Protein AF-A0A3E3DXF2-F1 (afdb_monomer_lite)

Radius of gyration: 29.82 Å; chains: 1; bounding box: 68×40×82 Å

Structure (mmCIF, N/CA/C/O backbone):
data_AF-A0A3E3DXF2-F1
#
_entry.id   AF-A0A3E3DXF2-F1
#
loop_
_atom_site.group_PDB
_atom_site.id
_atom_site.type_symbol
_atom_site.label_atom_id
_atom_site.label_alt_id
_atom_site.label_comp_id
_atom_site.label_asym_id
_atom_site.label_entity_id
_atom_site.label_seq_id
_atom_site.pdbx_PDB_ins_code
_atom_site.Cartn_x
_atom_site.Cartn_y
_atom_site.Cartn_z
_atom_site.occupancy
_atom_site.B_iso_or_equiv
_atom_site.auth_seq_id
_atom_site.auth_comp_id
_atom_site.auth_asym_id
_atom_site.auth_atom_id
_atom_site.pdbx_PDB_model_num
ATOM 1 N N . MET A 1 1 ? 23.427 4.962 12.131 1.00 37.09 1 MET A N 1
ATOM 2 C CA . MET A 1 1 ? 22.009 4.576 12.290 1.00 37.09 1 MET A CA 1
ATOM 3 C C . MET A 1 1 ? 21.473 5.231 13.562 1.00 37.09 1 MET A C 1
ATOM 5 O O . MET A 1 1 ? 21.330 4.570 14.572 1.00 37.09 1 MET A O 1
ATOM 9 N N . ASN A 1 2 ? 21.244 6.546 13.515 1.00 30.56 2 ASN A N 1
ATOM 10 C CA . ASN A 1 2 ? 20.498 7.298 14.527 1.00 30.56 2 ASN A CA 1
ATOM 11 C C . ASN A 1 2 ? 19.260 7.812 13.797 1.00 30.56 2 ASN A C 1
ATOM 13 O O . ASN A 1 2 ? 19.339 8.807 13.086 1.00 30.56 2 ASN A O 1
ATOM 17 N N . ARG A 1 3 ? 18.157 7.063 13.860 1.00 40.12 3 ARG A N 1
ATOM 18 C CA . ARG A 1 3 ? 16.848 7.646 13.565 1.00 40.12 3 ARG A CA 1
ATOM 19 C C . ARG A 1 3 ? 16.391 8.293 14.862 1.00 40.12 3 ARG A C 1
ATOM 21 O O . ARG A 1 3 ? 16.338 7.605 15.881 1.00 40.12 3 ARG A O 1
ATOM 28 N N . ASP A 1 4 ? 16.099 9.585 14.813 1.00 37.19 4 ASP A N 1
ATOM 29 C CA . ASP A 1 4 ? 15.411 10.300 15.880 1.00 37.19 4 ASP A CA 1
ATOM 30 C C . ASP A 1 4 ? 14.062 9.621 16.147 1.00 37.19 4 ASP A C 1
ATOM 32 O O . ASP A 1 4 ? 13.052 9.915 15.516 1.00 37.19 4 ASP A O 1
ATOM 36 N N . PHE A 1 5 ? 14.039 8.701 17.112 1.00 43.09 5 PHE A N 1
ATOM 37 C CA . PHE A 1 5 ? 12.813 8.130 17.680 1.00 43.09 5 PHE A CA 1
ATOM 38 C C . PHE A 1 5 ? 11.952 9.186 18.397 1.00 43.09 5 PHE A C 1
ATOM 40 O O . PHE A 1 5 ? 10.870 8.872 18.876 1.00 43.09 5 PHE A O 1
ATOM 47 N N . GLN A 1 6 ? 12.424 10.432 18.502 1.00 41.59 6 GLN A N 1
ATOM 48 C CA . GLN A 1 6 ? 11.783 11.480 19.290 1.00 41.59 6 GLN A CA 1
ATOM 49 C C . GLN A 1 6 ? 10.691 12.267 18.552 1.00 41.59 6 GLN A C 1
ATOM 51 O O . GLN A 1 6 ? 9.987 13.014 19.218 1.00 41.59 6 GLN A O 1
ATOM 56 N N . ASN A 1 7 ? 10.500 12.096 17.235 1.00 47.78 7 ASN A N 1
ATOM 57 C CA . ASN A 1 7 ? 9.555 12.928 16.465 1.00 47.78 7 ASN A CA 1
ATOM 58 C C . ASN A 1 7 ? 8.565 12.178 15.554 1.00 47.78 7 ASN A C 1
ATOM 60 O O . ASN A 1 7 ? 7.848 12.822 14.790 1.00 47.78 7 ASN A O 1
ATOM 64 N N . SER A 1 8 ? 8.468 10.847 15.624 1.00 52.06 8 SER A N 1
ATOM 65 C CA . SER A 1 8 ? 7.340 10.127 15.015 1.00 52.06 8 SER A CA 1
ATOM 66 C C . SER A 1 8 ? 6.396 9.650 16.113 1.00 52.06 8 SER A C 1
ATOM 68 O O . SER A 1 8 ? 6.690 8.655 16.774 1.00 52.06 8 SER A O 1
ATOM 70 N N . SER A 1 9 ? 5.289 10.361 16.327 1.00 62.22 9 SER A N 1
ATOM 71 C CA . SER A 1 9 ? 4.190 9.860 17.154 1.00 62.22 9 SER A CA 1
ATOM 72 C C . SER A 1 9 ? 3.655 8.571 16.531 1.00 62.22 9 SER A C 1
ATOM 74 O O . SER A 1 9 ? 3.153 8.588 15.406 1.00 62.22 9 SER A O 1
ATOM 76 N N . ASP A 1 10 ? 3.793 7.460 17.242 1.00 78.75 10 ASP A N 1
ATOM 77 C CA . ASP A 1 10 ? 3.093 6.217 16.940 1.00 78.75 10 ASP A CA 1
ATOM 78 C C . ASP A 1 10 ? 1.756 6.291 17.684 1.00 78.75 10 ASP A C 1
ATOM 80 O O . ASP A 1 10 ? 1.698 6.200 18.913 1.00 78.75 10 ASP A O 1
ATOM 84 N N . LEU A 1 11 ? 0.681 6.547 16.936 1.00 81.50 11 LEU A N 1
ATOM 85 C CA . LEU A 1 11 ? -0.633 6.833 17.506 1.00 81.50 11 LEU A CA 1
ATOM 86 C C . LEU A 1 11 ? -1.146 5.662 18.359 1.00 81.50 11 LEU A C 1
ATOM 88 O O . LEU A 1 11 ? -1.753 5.880 19.412 1.00 81.50 11 LEU A O 1
ATOM 92 N N . LEU A 1 12 ? -0.905 4.419 17.932 1.00 82.75 12 LEU A N 1
ATOM 93 C CA . LEU A 1 12 ? -1.330 3.231 18.672 1.00 82.75 12 LEU A CA 1
ATOM 94 C C . LEU A 1 12 ? -0.505 3.035 19.944 1.00 82.75 12 LEU A C 1
ATOM 96 O O . LEU A 1 12 ? -1.054 2.664 20.996 1.00 82.75 12 LEU A O 1
ATOM 100 N N . LEU A 1 13 ? 0.795 3.316 19.883 1.00 85.06 13 LEU A N 1
ATOM 101 C CA . LEU A 1 13 ? 1.660 3.322 21.052 1.00 85.06 13 LEU A CA 1
ATOM 102 C C . LEU A 1 13 ? 1.213 4.382 22.063 1.00 85.06 13 LEU A C 1
ATOM 104 O O . LEU A 1 13 ? 1.077 4.060 23.247 1.00 85.06 13 LEU A O 1
ATOM 108 N N . ASP A 1 14 ? 0.909 5.597 21.610 1.00 87.62 14 ASP A N 1
ATOM 109 C CA . ASP A 1 14 ? 0.449 6.700 22.456 1.00 87.62 14 ASP A CA 1
ATOM 110 C C . ASP A 1 14 ? -0.893 6.377 23.131 1.00 87.62 14 ASP A C 1
ATOM 112 O O . ASP A 1 14 ? -1.035 6.530 24.352 1.00 87.62 14 ASP A O 1
ATOM 116 N N . ILE A 1 15 ? -1.856 5.812 22.389 1.00 88.44 15 ILE A N 1
ATOM 117 C CA . ILE A 1 15 ? -3.122 5.302 22.950 1.00 88.44 15 ILE A CA 1
ATOM 118 C C . ILE A 1 15 ? -2.846 4.244 24.024 1.00 88.44 15 ILE A C 1
ATOM 120 O O . ILE A 1 15 ? -3.447 4.261 25.104 1.00 88.44 15 ILE A O 1
ATOM 124 N N . SER A 1 16 ? -1.910 3.334 23.760 1.00 90.38 16 SER A N 1
ATOM 125 C CA . SER A 1 16 ? -1.554 2.262 24.688 1.00 90.38 16 SER A CA 1
ATOM 126 C C . SER A 1 16 ? -0.874 2.787 25.960 1.00 90.38 16 SER A C 1
ATOM 128 O O . SER A 1 16 ? -1.130 2.279 27.057 1.00 90.38 16 SER A O 1
ATOM 130 N N . ILE A 1 17 ? -0.021 3.810 25.842 1.00 92.88 17 ILE A N 1
ATOM 131 C CA . ILE A 1 17 ? 0.609 4.499 26.977 1.00 92.88 17 ILE A CA 1
ATOM 132 C C . ILE A 1 17 ? -0.458 5.192 27.826 1.00 92.88 17 ILE A C 1
ATOM 134 O O . ILE A 1 17 ? -0.466 5.019 29.052 1.00 92.88 17 ILE A O 1
ATOM 138 N N . LEU A 1 18 ? -1.384 5.918 27.193 1.00 92.75 18 LEU A N 1
ATOM 139 C CA . LEU A 1 18 ? -2.476 6.602 27.882 1.00 92.75 18 LEU A CA 1
ATOM 140 C C . LEU A 1 18 ? -3.387 5.610 28.613 1.00 92.75 18 LEU A C 1
ATOM 142 O O . LEU A 1 18 ? -3.725 5.828 29.781 1.00 92.75 18 LEU A O 1
ATOM 146 N N . TYR A 1 19 ? -3.739 4.497 27.965 1.00 92.50 19 TYR A N 1
ATOM 147 C CA . TYR A 1 19 ? -4.553 3.438 28.557 1.00 92.50 19 TYR A CA 1
ATOM 148 C C . TYR A 1 19 ? -3.895 2.852 29.811 1.00 92.50 19 TYR A C 1
ATOM 150 O O . TYR A 1 19 ? -4.493 2.882 30.886 1.00 92.50 19 TYR A O 1
ATOM 158 N N . ARG A 1 20 ? -2.636 2.399 29.726 1.00 95.50 20 ARG A N 1
ATOM 159 C CA . ARG A 1 20 ? -1.919 1.813 30.877 1.00 95.50 20 ARG A CA 1
ATOM 160 C C . ARG A 1 20 ? -1.720 2.811 32.018 1.00 95.50 20 ARG A C 1
ATOM 162 O O . ARG A 1 20 ? -1.872 2.453 33.185 1.00 95.50 20 ARG A O 1
ATOM 169 N N . SER A 1 21 ? -1.411 4.064 31.691 1.00 96.44 21 SER A N 1
ATOM 170 C CA . SER A 1 21 ? -1.258 5.131 32.689 1.00 96.44 21 SER A CA 1
ATOM 171 C C . SER A 1 21 ? -2.579 5.413 33.405 1.00 96.44 21 SER A C 1
ATOM 173 O O . SER A 1 21 ? -2.609 5.542 34.628 1.00 96.44 21 SER A O 1
ATOM 175 N N . THR A 1 22 ? -3.683 5.413 32.653 1.00 95.56 22 THR A N 1
ATOM 176 C CA . THR A 1 22 ? -5.040 5.542 33.191 1.00 95.56 22 THR A CA 1
ATOM 177 C C . THR A 1 22 ? -5.379 4.385 34.129 1.00 95.56 22 THR A C 1
ATOM 179 O O . THR A 1 22 ? -5.848 4.625 35.240 1.00 95.56 22 THR A O 1
ATOM 182 N N . GLN A 1 23 ? -5.092 3.140 33.735 1.00 94.69 23 GLN A N 1
ATOM 183 C CA . GLN A 1 23 ? -5.299 1.970 34.596 1.00 94.69 23 GLN A CA 1
ATOM 184 C C . GLN A 1 23 ? -4.548 2.105 35.923 1.00 94.69 23 GLN A C 1
ATOM 186 O O . GLN A 1 23 ? -5.161 2.019 36.985 1.00 94.69 23 GLN A O 1
ATOM 191 N N . LYS A 1 24 ? -3.243 2.406 35.862 1.00 95.19 24 LYS A N 1
ATOM 192 C CA . LYS A 1 24 ? -2.389 2.564 37.048 1.00 95.19 24 LYS A CA 1
ATOM 193 C C . LYS A 1 24 ? -2.913 3.644 37.995 1.00 95.19 24 LYS A C 1
ATOM 195 O O . LYS A 1 24 ? -2.935 3.431 39.206 1.00 95.19 24 LYS A O 1
ATOM 200 N N . TYR A 1 25 ? -3.350 4.781 37.453 1.00 96.38 25 TYR A N 1
ATOM 201 C CA . TYR A 1 25 ? -3.943 5.854 38.247 1.00 96.38 25 TYR A CA 1
ATOM 202 C C . TYR A 1 25 ? -5.198 5.377 38.987 1.00 96.38 25 TYR A C 1
ATOM 204 O O . TYR A 1 25 ? -5.303 5.544 40.203 1.00 96.38 25 TYR A O 1
ATOM 212 N N . TYR A 1 26 ? -6.148 4.762 38.278 1.00 95.88 26 TYR A N 1
ATOM 213 C CA . TYR A 1 26 ? -7.392 4.318 38.902 1.00 95.88 26 TYR A CA 1
ATOM 214 C C . TYR A 1 26 ? -7.164 3.198 39.912 1.00 95.88 26 TYR A C 1
ATOM 216 O O . TYR A 1 26 ? -7.726 3.272 41.000 1.00 95.88 26 TYR A O 1
ATOM 224 N N . ASP A 1 27 ? -6.318 2.213 39.613 1.00 93.06 27 ASP A N 1
ATOM 225 C CA . ASP A 1 27 ? -6.008 1.141 40.562 1.00 93.06 27 ASP A CA 1
ATOM 226 C C . ASP A 1 27 ? -5.388 1.691 41.852 1.00 93.06 27 ASP A C 1
ATOM 228 O O . ASP A 1 27 ? -5.703 1.202 42.932 1.00 93.06 27 ASP A O 1
ATOM 232 N N . GLN A 1 28 ? -4.577 2.750 41.783 1.00 94.88 28 GLN A N 1
ATOM 233 C CA . GLN A 1 28 ? -4.060 3.420 42.977 1.00 94.88 28 GLN A CA 1
ATOM 234 C C . GLN A 1 28 ? -5.157 4.189 43.733 1.00 94.88 28 GLN A C 1
ATOM 236 O O . GLN A 1 28 ? -5.280 4.071 44.952 1.00 94.88 28 GLN A O 1
ATOM 241 N N . MET A 1 29 ? -5.975 4.975 43.030 1.00 95.62 29 MET A N 1
ATOM 242 C CA . MET A 1 29 ? -6.960 5.864 43.662 1.00 95.62 29 MET A CA 1
ATOM 243 C C . MET A 1 29 ? -8.190 5.127 44.218 1.00 95.62 29 MET A C 1
ATOM 245 O O . MET A 1 29 ? -8.820 5.593 45.174 1.00 95.62 29 MET A O 1
ATOM 249 N N . LEU A 1 30 ? -8.536 3.975 43.642 1.00 94.38 30 LEU A N 1
ATOM 250 C CA . LEU A 1 30 ? -9.700 3.174 44.022 1.00 94.38 30 LEU A CA 1
ATOM 251 C C . LEU A 1 30 ? -9.421 2.167 45.150 1.00 94.38 30 LEU A C 1
ATOM 253 O O . LEU A 1 30 ? -10.378 1.647 45.726 1.00 94.38 30 LEU A O 1
ATOM 257 N N . GLN A 1 31 ? -8.156 1.953 45.544 1.00 92.19 31 GLN A N 1
ATOM 258 C CA . GLN A 1 31 ? -7.771 1.044 46.642 1.00 92.19 31 GLN A CA 1
ATOM 259 C C . GLN A 1 31 ? -8.583 1.274 47.920 1.00 92.19 31 GLN A C 1
ATOM 261 O O . GLN A 1 31 ? -9.088 0.333 48.525 1.00 92.19 31 GLN A O 1
ATOM 266 N N . SER A 1 32 ? -8.778 2.541 48.299 1.00 89.00 32 SER A N 1
ATOM 267 C CA . SER A 1 32 ? -9.525 2.921 49.510 1.00 89.00 32 SER A CA 1
ATOM 268 C C . SER A 1 32 ? -11.014 2.542 49.499 1.00 89.00 32 SER A C 1
ATOM 270 O O . SER A 1 32 ? -11.674 2.645 50.528 1.00 89.00 32 SER A O 1
ATOM 272 N N . ILE A 1 33 ? -11.553 2.140 48.347 1.00 91.31 33 ILE A N 1
ATOM 273 C CA . ILE A 1 33 ? -12.928 1.653 48.176 1.00 91.31 33 ILE A CA 1
ATOM 274 C C . ILE A 1 33 ? -12.948 0.247 47.556 1.00 91.31 33 ILE A C 1
ATOM 276 O O . ILE A 1 33 ? -13.958 -0.172 47.008 1.00 91.31 33 ILE A O 1
ATOM 280 N N . SER A 1 34 ? -11.831 -0.486 47.639 1.00 90.25 34 SER A N 1
ATOM 281 C CA . SER A 1 34 ? -11.674 -1.875 47.177 1.00 90.25 34 SER A CA 1
ATOM 282 C C . SER A 1 34 ? -12.041 -2.136 45.707 1.00 90.25 34 SER A C 1
ATOM 284 O O . SER A 1 34 ? -12.229 -3.286 45.325 1.00 90.25 34 SER A O 1
ATOM 286 N N . LEU A 1 35 ? -12.129 -1.100 44.868 1.00 93.44 35 LEU A N 1
ATOM 287 C CA . LEU A 1 35 ? -12.412 -1.234 43.438 1.00 93.44 35 LEU A CA 1
ATOM 288 C C . LEU A 1 35 ? -11.117 -1.245 42.622 1.00 93.44 35 LEU A C 1
ATOM 290 O O . LEU A 1 35 ? -10.113 -0.649 43.003 1.00 93.44 35 LEU A O 1
ATOM 294 N N . THR A 1 36 ? -11.178 -1.884 41.460 1.00 92.88 36 THR A N 1
ATOM 295 C CA . THR A 1 36 ? -10.135 -1.870 40.426 1.00 92.88 36 THR A CA 1
ATOM 296 C C . THR A 1 36 ? -10.643 -1.170 39.172 1.00 92.88 36 THR A C 1
ATOM 298 O O . THR A 1 36 ? -11.857 -1.032 38.964 1.00 92.88 36 THR A O 1
ATOM 301 N N . TYR A 1 37 ? -9.728 -0.785 38.283 1.00 91.38 37 TYR A N 1
ATOM 302 C CA . TYR A 1 37 ? -10.093 -0.213 36.991 1.00 91.38 37 TYR A CA 1
ATOM 303 C C . TYR A 1 37 ? -10.984 -1.148 36.160 1.00 91.38 37 TYR A C 1
ATOM 305 O O . TYR A 1 37 ? -11.858 -0.672 35.447 1.00 91.38 37 TYR A O 1
ATOM 313 N N . ALA A 1 38 ? -10.840 -2.472 36.281 1.00 90.44 38 ALA A N 1
ATOM 314 C CA . ALA A 1 38 ? -11.673 -3.428 35.545 1.00 90.44 38 ALA A CA 1
ATOM 315 C C . ALA A 1 38 ? -13.155 -3.409 35.973 1.00 90.44 38 ALA A C 1
ATOM 317 O O . ALA A 1 38 ? -14.037 -3.707 35.171 1.00 90.44 38 ALA A O 1
ATOM 318 N N . GLN A 1 39 ? -13.435 -3.068 37.232 1.00 94.00 39 GLN A N 1
ATOM 319 C CA . GLN A 1 39 ? -14.797 -3.012 37.779 1.00 94.00 39 GLN A CA 1
ATOM 320 C C . GLN A 1 39 ? -15.435 -1.635 37.580 1.00 94.00 39 GLN A C 1
ATOM 322 O O . GLN A 1 39 ? -16.656 -1.523 37.477 1.00 94.00 39 GLN A O 1
ATOM 327 N N . LEU A 1 40 ? -14.608 -0.589 37.521 1.00 94.06 40 LEU A N 1
ATOM 328 C CA . LEU A 1 40 ? -15.045 0.800 37.507 1.00 94.06 40 LEU A CA 1
ATOM 329 C C . LEU A 1 40 ? -16.006 1.134 36.342 1.00 94.06 40 LEU A C 1
ATOM 331 O O . LEU A 1 40 ? -17.096 1.631 36.637 1.00 94.06 40 LEU A O 1
ATOM 335 N N . PRO A 1 41 ? -15.686 0.866 35.055 1.00 92.50 41 PRO A N 1
ATOM 336 C CA . PRO A 1 41 ? -16.594 1.159 33.945 1.00 92.50 41 PRO A CA 1
ATOM 337 C C . PRO A 1 41 ? -17.944 0.453 34.081 1.00 92.50 41 PRO A C 1
ATOM 339 O O . PRO A 1 41 ? -18.980 1.045 33.798 1.00 92.50 41 PRO A O 1
ATOM 342 N N . ILE A 1 42 ? -17.940 -0.791 34.566 1.00 94.19 42 ILE A N 1
ATOM 343 C CA . ILE A 1 42 ? -19.148 -1.608 34.726 1.00 94.19 42 ILE A CA 1
ATOM 344 C C . ILE A 1 42 ? -20.035 -1.039 35.836 1.00 94.19 42 ILE A C 1
ATOM 346 O O . ILE A 1 42 ? -21.236 -0.883 35.634 1.00 94.19 42 ILE A O 1
ATOM 350 N N . LEU A 1 43 ? -19.455 -0.672 36.984 1.00 95.38 43 LEU A N 1
ATOM 351 C CA . LEU A 1 43 ? -20.208 -0.060 38.081 1.00 95.38 43 LEU A CA 1
ATOM 352 C C . LEU A 1 43 ? -20.839 1.277 37.663 1.00 95.38 43 LEU A C 1
ATOM 354 O O . LEU A 1 43 ? -21.992 1.535 37.999 1.00 95.38 43 LEU A O 1
ATOM 358 N N . ILE A 1 44 ? -20.108 2.103 36.906 1.00 94.69 44 ILE A N 1
ATOM 359 C CA . ILE A 1 44 ? -20.620 3.374 36.372 1.00 94.69 44 ILE A CA 1
ATOM 360 C C . ILE A 1 44 ? -21.775 3.127 35.400 1.00 94.69 44 ILE A C 1
ATOM 362 O O . ILE A 1 44 ? -22.813 3.767 35.537 1.00 94.69 44 ILE A O 1
ATOM 366 N N . LEU A 1 45 ? -21.629 2.181 34.465 1.00 93.62 45 LEU A N 1
ATOM 367 C CA . LEU A 1 45 ? -22.690 1.843 33.511 1.00 93.62 45 LEU A CA 1
ATOM 368 C C . LEU A 1 45 ? -23.974 1.397 34.217 1.00 93.62 45 LEU A C 1
ATOM 370 O O . LEU A 1 45 ? -25.053 1.826 33.820 1.00 93.62 45 LEU A O 1
ATOM 374 N N . ILE A 1 46 ? -23.860 0.588 35.276 1.00 95.50 46 ILE A N 1
ATOM 375 C CA . ILE A 1 46 ? -25.011 0.147 36.081 1.00 95.50 46 ILE A CA 1
ATOM 376 C C . ILE A 1 46 ? -25.629 1.324 36.845 1.00 95.50 46 ILE A C 1
ATOM 378 O O . ILE A 1 46 ? -26.847 1.465 36.854 1.00 95.50 46 ILE A O 1
ATOM 382 N N . TYR A 1 47 ? -24.808 2.178 37.465 1.00 96.31 47 TYR A N 1
ATOM 383 C CA . TYR A 1 47 ? -25.283 3.343 38.219 1.00 96.31 47 TYR A CA 1
ATOM 384 C C . TYR A 1 47 ? -26.017 4.362 37.339 1.00 96.31 47 TYR A C 1
ATOM 386 O O . TYR A 1 47 ? -27.045 4.903 37.737 1.00 96.31 47 TYR A O 1
ATOM 394 N N . GLU A 1 48 ? -25.498 4.625 36.139 1.00 94.88 48 GLU A N 1
ATOM 395 C CA . GLU A 1 48 ? -26.092 5.574 35.193 1.00 94.88 48 GLU A CA 1
ATOM 396 C C . GLU A 1 48 ? -27.306 4.978 34.456 1.00 94.88 48 GLU A C 1
ATOM 398 O O . GLU A 1 48 ? -28.128 5.728 33.934 1.00 94.88 48 GLU A O 1
ATOM 403 N N . ASN A 1 49 ? -27.455 3.645 34.447 1.00 94.81 49 ASN A N 1
ATOM 404 C CA . ASN A 1 49 ? -28.514 2.923 33.735 1.00 94.81 49 ASN A CA 1
ATOM 405 C C . ASN A 1 49 ? -29.096 1.792 34.603 1.00 94.81 49 ASN A C 1
ATOM 407 O O . ASN A 1 49 ? -28.951 0.606 34.297 1.00 94.81 49 ASN A O 1
ATOM 411 N N . GLU A 1 50 ? -29.763 2.149 35.702 1.00 95.00 50 GLU A N 1
ATOM 412 C CA . GLU A 1 50 ? -30.390 1.172 36.602 1.00 95.00 50 GLU A CA 1
ATOM 413 C C . GLU A 1 50 ? -31.347 0.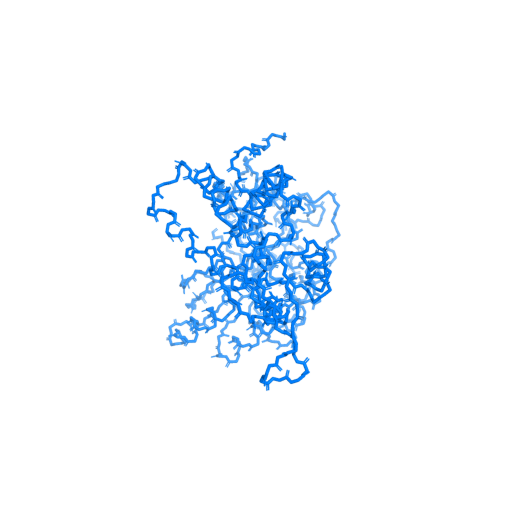235 35.839 1.00 95.00 50 GLU A C 1
ATOM 415 O O . GLU A 1 50 ? -32.247 0.677 35.121 1.00 95.00 50 GLU A O 1
ATOM 420 N N . GLY A 1 51 ? -31.169 -1.076 36.013 1.00 93.50 51 GLY A N 1
ATOM 421 C CA . GLY A 1 51 ? -31.907 -2.105 35.281 1.00 93.50 51 GLY A CA 1
ATOM 422 C C . GLY A 1 51 ? -31.241 -2.578 33.984 1.00 93.50 51 GLY A C 1
ATOM 423 O O . GLY A 1 51 ? -31.829 -3.385 33.267 1.00 93.50 51 GLY A O 1
ATOM 424 N N . ILE A 1 52 ? -30.023 -2.127 33.671 1.00 93.88 52 ILE A N 1
ATOM 425 C CA . ILE A 1 52 ? -29.247 -2.638 32.534 1.00 93.88 52 ILE A CA 1
ATOM 426 C C . ILE A 1 52 ? -28.932 -4.136 32.694 1.00 93.88 52 ILE A C 1
ATOM 428 O O . ILE A 1 52 ? -28.686 -4.634 33.796 1.00 93.88 52 ILE A O 1
ATOM 432 N N . SER A 1 53 ? -28.927 -4.875 31.586 1.00 93.12 53 SER A N 1
ATOM 433 C CA . SER A 1 53 ? -28.547 -6.290 31.550 1.00 93.12 53 SER A CA 1
ATOM 434 C C . SER A 1 53 ? -27.057 -6.486 31.255 1.00 93.12 53 SER A C 1
ATOM 436 O O . SER A 1 53 ? -26.409 -5.652 30.625 1.00 93.12 53 SER A O 1
ATOM 438 N N . GLN A 1 54 ? -26.510 -7.650 31.621 1.00 91.69 54 GLN A N 1
ATOM 439 C CA . GLN A 1 54 ? -25.122 -8.012 31.285 1.00 91.69 54 GLN A CA 1
ATOM 440 C C . GLN A 1 54 ? -24.855 -8.008 29.772 1.00 91.69 54 GLN A C 1
ATOM 442 O O . GLN A 1 54 ? -23.753 -7.675 29.343 1.00 91.69 54 GLN A O 1
ATOM 447 N N . GLN A 1 55 ? -25.859 -8.365 28.963 1.00 89.19 55 GLN A N 1
ATOM 448 C CA . GLN A 1 55 ? -25.752 -8.348 27.504 1.00 89.19 55 GLN A CA 1
ATOM 449 C C . GLN A 1 55 ? -25.576 -6.922 26.975 1.00 89.19 55 GLN A C 1
ATOM 451 O O . GLN A 1 55 ? -24.721 -6.694 26.125 1.00 89.19 55 GLN A O 1
ATOM 456 N N . GLN A 1 56 ? -26.346 -5.970 27.504 1.00 90.06 56 GLN A N 1
ATOM 457 C CA . GLN A 1 56 ? -26.223 -4.560 27.135 1.00 90.06 56 GLN A CA 1
ATOM 458 C C . GLN A 1 56 ? -24.871 -3.993 27.572 1.00 90.06 56 GLN A C 1
ATOM 460 O O . GLN A 1 56 ? -24.200 -3.369 26.762 1.00 90.06 56 GLN A O 1
ATOM 465 N N . ILE A 1 57 ? -24.394 -4.305 28.784 1.00 91.06 57 ILE A N 1
ATOM 466 C CA . ILE A 1 57 ? -23.053 -3.879 29.230 1.00 91.06 57 ILE A CA 1
ATOM 467 C C . ILE A 1 57 ? -21.957 -4.424 28.303 1.00 91.06 57 ILE A C 1
ATOM 469 O O . ILE A 1 57 ? -21.037 -3.689 27.944 1.00 91.06 57 ILE A O 1
ATOM 473 N N . ALA A 1 58 ? -22.042 -5.698 27.906 1.00 88.88 58 ALA A N 1
ATOM 474 C CA . ALA A 1 58 ? -21.082 -6.294 26.979 1.00 88.88 58 ALA A CA 1
ATOM 475 C C . ALA A 1 58 ? -21.070 -5.555 25.628 1.00 88.88 58 ALA A C 1
ATOM 477 O O . ALA A 1 58 ? -20.003 -5.218 25.118 1.00 88.88 58 ALA A O 1
ATOM 478 N N . GLN A 1 59 ? -22.249 -5.237 25.089 1.00 85.19 59 GLN A N 1
ATOM 479 C CA . GLN A 1 59 ? -22.407 -4.527 23.818 1.00 85.19 59 GLN A CA 1
ATOM 480 C C . GLN A 1 59 ? -21.936 -3.061 23.888 1.00 85.19 59 GLN A C 1
ATOM 482 O O . GLN A 1 59 ? -21.140 -2.609 23.056 1.00 85.19 59 GLN A O 1
ATOM 487 N N . ASP A 1 60 ? -22.385 -2.317 24.896 1.00 82.31 60 ASP A N 1
ATOM 488 C CA . ASP A 1 60 ? -22.097 -0.889 25.047 1.00 82.31 60 ASP A CA 1
ATOM 489 C C . ASP A 1 60 ? -20.628 -0.656 25.411 1.00 82.31 60 ASP A C 1
ATOM 491 O O . ASP A 1 60 ? -19.977 0.234 24.855 1.00 82.31 60 ASP A O 1
ATOM 495 N N . GLY A 1 61 ? -20.073 -1.507 26.276 1.00 81.81 61 GLY A N 1
ATOM 496 C CA . GLY A 1 61 ? -18.682 -1.444 26.713 1.00 81.81 61 GLY A CA 1
ATOM 497 C C . GLY A 1 61 ? -17.676 -2.133 25.786 1.00 81.81 61 GLY A C 1
ATOM 498 O O . GLY A 1 61 ? -16.479 -1.937 25.961 1.00 81.81 61 GLY A O 1
ATOM 499 N N . GLY A 1 62 ? -18.129 -2.913 24.796 1.00 82.31 62 GLY A N 1
ATOM 500 C CA . GLY A 1 62 ? -17.238 -3.674 23.909 1.00 82.31 62 GLY A CA 1
ATOM 501 C C . GLY A 1 62 ? -16.477 -4.798 24.626 1.00 82.31 62 GLY A C 1
ATOM 502 O O . GLY A 1 62 ? -15.338 -5.089 24.275 1.00 82.31 62 GLY A O 1
ATOM 503 N N . TYR A 1 63 ? -17.086 -5.403 25.647 1.00 85.94 63 TYR A N 1
ATOM 504 C CA . TYR A 1 63 ? -16.492 -6.483 26.438 1.00 85.94 63 TYR A CA 1
ATOM 505 C C . TYR A 1 63 ? -16.988 -7.851 25.969 1.00 85.94 63 TYR A C 1
ATOM 507 O O . TYR A 1 63 ? -18.144 -8.004 25.569 1.00 85.94 63 TYR A O 1
ATOM 515 N N . ASP A 1 64 ? -16.159 -8.885 26.111 1.00 86.06 64 ASP A N 1
ATOM 516 C CA . ASP A 1 64 ? -16.640 -10.255 25.975 1.00 86.06 64 ASP A CA 1
ATOM 517 C C . ASP A 1 64 ? -17.548 -10.647 27.159 1.00 86.06 64 ASP A C 1
ATOM 519 O O . ASP A 1 64 ? -17.466 -10.121 28.277 1.00 86.06 64 ASP A O 1
ATOM 523 N N . LYS A 1 65 ? -18.431 -11.619 26.917 1.00 85.50 65 LYS A N 1
ATOM 524 C CA . LYS A 1 65 ? -19.430 -12.066 27.898 1.00 85.50 65 LYS A CA 1
ATOM 525 C C . LYS A 1 65 ? -18.799 -12.655 29.168 1.00 85.50 65 LYS A C 1
ATOM 527 O O . LYS A 1 65 ? -19.369 -12.509 30.254 1.00 85.50 65 LYS A O 1
ATOM 532 N N . GLY A 1 66 ? -17.648 -13.320 29.048 1.00 89.62 66 GLY A N 1
ATOM 533 C CA . GLY A 1 66 ? -16.933 -13.918 30.176 1.00 89.62 66 GLY A CA 1
ATOM 534 C C . GLY A 1 66 ? -16.391 -12.850 31.123 1.00 89.62 66 GLY A C 1
ATOM 535 O O . GLY A 1 66 ? -16.594 -12.940 32.337 1.00 89.62 66 GLY A O 1
ATOM 536 N N . THR A 1 67 ? -15.799 -11.793 30.563 1.00 89.81 67 THR A N 1
ATOM 537 C CA . THR A 1 67 ? -15.316 -10.631 31.316 1.00 89.81 67 THR A CA 1
ATOM 538 C C . THR A 1 67 ? -16.445 -9.966 32.096 1.00 89.81 67 THR A C 1
ATOM 540 O O . THR A 1 67 ? -16.310 -9.792 33.309 1.00 89.81 67 THR A O 1
ATOM 543 N N . ILE A 1 68 ? -17.588 -9.670 31.464 1.00 92.94 68 ILE A N 1
ATOM 544 C CA . ILE A 1 68 ? -18.724 -9.050 32.171 1.00 92.94 68 ILE A CA 1
ATOM 545 C C . ILE A 1 68 ? -19.244 -9.938 33.295 1.00 92.94 68 ILE A C 1
ATOM 547 O O . ILE A 1 68 ? -19.413 -9.459 34.415 1.00 92.94 68 ILE A O 1
ATOM 551 N N . THR A 1 69 ? -19.439 -11.231 33.029 1.00 92.06 69 THR A N 1
ATOM 552 C CA . THR A 1 69 ? -19.948 -12.174 34.036 1.00 92.06 69 THR A CA 1
ATOM 553 C C . THR A 1 69 ? -19.060 -12.170 35.284 1.00 92.06 69 THR A C 1
ATOM 555 O O . THR A 1 69 ? -19.558 -12.018 36.399 1.00 92.06 69 THR A O 1
ATOM 558 N N . LYS A 1 70 ? -17.737 -12.250 35.093 1.00 93.69 70 LYS A N 1
ATOM 559 C CA . LYS A 1 70 ? -16.752 -12.256 36.182 1.00 93.69 70 LYS A CA 1
ATOM 560 C C . LYS A 1 70 ? -16.751 -10.953 36.984 1.00 93.69 70 LYS A C 1
ATOM 562 O O . LYS A 1 70 ? -16.645 -10.992 38.206 1.00 93.69 70 LYS A O 1
ATOM 567 N N . GLN A 1 71 ? -16.835 -9.797 36.324 1.00 95.12 71 GLN A N 1
ATOM 568 C CA . GLN A 1 71 ? -16.807 -8.512 37.033 1.00 95.12 71 GLN A CA 1
ATOM 569 C C . GLN A 1 71 ? -18.123 -8.208 37.754 1.00 95.12 71 GLN A C 1
ATOM 571 O O . GLN A 1 71 ? -18.096 -7.661 38.853 1.00 95.12 71 GLN A O 1
ATOM 576 N N . VAL A 1 72 ? -19.263 -8.600 37.178 1.00 94.81 72 VAL A N 1
ATOM 577 C CA . VAL A 1 72 ? -20.580 -8.468 37.819 1.00 94.81 72 VAL A CA 1
ATOM 578 C C . VAL A 1 72 ? -20.652 -9.326 39.081 1.00 94.81 72 VAL A C 1
ATOM 580 O O . VAL A 1 72 ? -21.058 -8.814 40.117 1.00 94.81 72 VAL A O 1
ATOM 583 N N . GLN A 1 73 ? -20.181 -10.577 39.034 1.00 95.12 73 GLN A N 1
ATOM 584 C CA . GLN A 1 73 ? -20.095 -11.435 40.225 1.00 95.12 73 GLN A CA 1
ATOM 585 C C . GLN A 1 73 ? -19.276 -10.779 41.339 1.00 95.12 73 GLN A C 1
ATOM 587 O O . GLN A 1 73 ? -19.753 -10.658 42.460 1.00 95.12 73 GLN A O 1
ATOM 592 N N . LYS A 1 74 ? -18.089 -10.255 41.015 1.00 95.81 74 LYS A N 1
ATOM 593 C CA . LYS A 1 74 ? -17.258 -9.548 41.999 1.00 95.81 74 LYS A CA 1
ATOM 594 C C . LYS A 1 74 ? -17.952 -8.320 42.585 1.00 95.81 74 LYS A C 1
ATOM 596 O O . LYS A 1 74 ? -17.903 -8.109 43.788 1.00 95.81 74 LYS A O 1
ATOM 601 N N . LEU A 1 75 ? -18.588 -7.493 41.754 1.00 96.50 75 LEU A N 1
ATOM 602 C CA . LEU A 1 75 ? -19.302 -6.303 42.229 1.00 96.50 75 LEU A CA 1
ATOM 603 C C . LEU A 1 75 ? -20.493 -6.661 43.135 1.00 96.50 75 LEU A C 1
ATOM 605 O O . LEU A 1 75 ? -20.805 -5.899 44.052 1.00 96.50 75 LEU A O 1
ATOM 609 N N . GLU A 1 76 ? -21.151 -7.795 42.883 1.00 96.62 76 GLU A N 1
ATOM 610 C CA . GLU A 1 76 ? -22.225 -8.328 43.727 1.00 96.62 76 GLU A CA 1
ATOM 611 C C . GLU A 1 76 ? -21.675 -8.865 45.058 1.00 96.62 76 GLU A C 1
ATOM 613 O O . GLU A 1 76 ? -22.171 -8.479 46.114 1.00 96.62 76 GLU A O 1
ATOM 618 N N . GLU A 1 77 ? -20.596 -9.657 45.031 1.00 96.25 77 GLU A N 1
ATOM 619 C CA . GLU A 1 77 ? -19.889 -10.152 46.228 1.00 96.25 77 GLU A CA 1
ATOM 620 C C . GLU A 1 77 ? -19.394 -9.011 47.129 1.00 96.25 77 GLU A C 1
ATOM 622 O O . GLU A 1 77 ? -19.443 -9.101 48.354 1.00 96.25 77 GLU A O 1
ATOM 627 N N . MET A 1 78 ? -18.957 -7.907 46.524 1.00 95.12 78 MET A N 1
ATOM 628 C CA . MET A 1 78 ? -18.523 -6.698 47.228 1.00 95.12 78 MET A CA 1
ATOM 629 C C . MET A 1 78 ? -19.686 -5.858 47.785 1.00 95.12 78 MET A C 1
ATOM 631 O O . MET A 1 78 ? -19.449 -4.850 48.455 1.00 95.12 78 MET A O 1
ATOM 635 N N . GLY A 1 79 ? -20.936 -6.225 47.487 1.00 96.06 79 GLY A N 1
ATOM 636 C CA . GLY A 1 79 ? -22.136 -5.522 47.938 1.00 96.06 79 GLY A CA 1
ATOM 637 C C . GLY A 1 79 ? -22.430 -4.220 47.190 1.00 96.06 79 GLY A C 1
ATOM 638 O O . GLY A 1 79 ? -23.281 -3.445 47.629 1.00 96.06 79 GLY A O 1
ATOM 639 N N . TYR A 1 80 ? -21.758 -3.944 46.068 1.00 97.06 80 TYR A N 1
ATOM 640 C CA . TYR A 1 80 ? -21.963 -2.712 45.297 1.00 97.06 80 TYR A CA 1
ATOM 641 C C . TYR A 1 80 ? -23.165 -2.781 44.358 1.00 97.06 80 TYR A C 1
ATOM 643 O O . TYR A 1 80 ? -23.826 -1.768 44.113 1.00 97.06 80 TYR A O 1
ATOM 651 N N . ILE A 1 81 ? -23.488 -3.970 43.862 1.00 97.69 81 ILE A N 1
ATOM 652 C CA . ILE A 1 81 ? -24.653 -4.176 43.004 1.00 97.69 81 ILE A CA 1
ATOM 653 C C . ILE A 1 81 ? -25.524 -5.308 43.534 1.00 97.69 81 ILE A C 1
ATOM 655 O O . ILE A 1 81 ? -25.102 -6.110 44.361 1.00 97.69 81 ILE A O 1
ATOM 659 N N . ARG A 1 82 ? -26.751 -5.368 43.028 1.00 96.38 82 ARG A N 1
ATOM 660 C CA . ARG A 1 82 ? -27.669 -6.491 43.208 1.00 96.38 82 ARG A CA 1
ATOM 661 C C . ARG A 1 82 ? -28.209 -6.925 41.855 1.00 96.38 82 ARG A C 1
ATOM 663 O O . ARG A 1 82 ? -28.517 -6.080 41.010 1.00 96.38 82 ARG A O 1
ATOM 670 N N . VAL A 1 83 ? -28.364 -8.229 41.679 1.00 94.44 83 VAL A N 1
ATOM 671 C CA . VAL A 1 83 ? -28.908 -8.820 40.457 1.00 94.44 83 VAL A CA 1
ATOM 672 C C . VAL A 1 83 ? -30.346 -9.271 40.703 1.00 94.44 83 VAL A C 1
ATOM 674 O O . VAL A 1 83 ? -30.636 -9.941 41.692 1.00 94.44 83 VAL A O 1
ATOM 677 N N . GLN A 1 84 ? -31.271 -8.912 39.812 1.00 92.25 84 GLN A N 1
ATOM 678 C CA . GLN A 1 84 ? -32.685 -9.289 39.920 1.00 92.25 84 GLN A CA 1
ATOM 679 C C . GLN A 1 84 ? -33.200 -9.898 38.607 1.00 92.25 84 GLN A C 1
ATOM 681 O O . GLN A 1 84 ? -32.720 -9.526 37.536 1.00 92.25 84 GLN A O 1
ATOM 686 N N . PRO A 1 85 ? -34.163 -10.839 38.641 1.00 88.44 85 PRO A N 1
ATOM 687 C CA . PRO A 1 85 ? -34.844 -11.285 37.427 1.00 88.44 85 PRO A CA 1
ATOM 688 C C . PRO A 1 85 ? -35.570 -10.111 36.764 1.00 88.44 85 PRO A C 1
ATOM 690 O O . PRO A 1 85 ? -36.264 -9.360 37.453 1.00 88.44 85 PRO A O 1
ATOM 693 N N . SER A 1 86 ? -35.449 -9.966 35.443 1.00 86.56 86 SER A N 1
ATOM 694 C CA . SER A 1 86 ? -36.177 -8.911 34.738 1.00 86.56 86 SER A CA 1
ATOM 695 C C . SER A 1 86 ? -37.682 -9.143 34.830 1.00 86.56 86 SER A C 1
ATOM 697 O O . SER A 1 86 ? -38.185 -10.258 34.657 1.00 86.56 86 SER A O 1
ATOM 699 N N . LYS A 1 87 ? -38.423 -8.055 35.051 1.00 80.44 87 LYS A N 1
ATOM 700 C CA . LYS A 1 87 ? -39.894 -8.072 35.018 1.00 80.44 87 LYS A CA 1
ATOM 701 C C . LYS A 1 87 ? -40.449 -8.212 33.597 1.00 80.44 87 LYS A C 1
ATOM 703 O O . LYS A 1 87 ? -41.601 -8.609 33.445 1.00 80.44 87 LYS A O 1
ATOM 708 N N . LYS A 1 88 ? -39.655 -7.869 32.575 1.00 79.25 88 LYS A N 1
ATOM 709 C CA . LYS A 1 88 ? -40.059 -7.863 31.158 1.00 79.25 88 LYS A CA 1
ATOM 710 C C . LYS A 1 88 ? -39.675 -9.154 30.437 1.00 79.25 88 LYS A C 1
ATOM 712 O O . LYS A 1 88 ? -40.454 -9.646 29.629 1.00 79.25 88 LYS A O 1
ATOM 717 N N . ASP A 1 89 ? -38.513 -9.720 30.757 1.00 78.56 89 ASP A N 1
ATOM 718 C CA . ASP A 1 89 ? -38.051 -10.995 30.207 1.00 78.56 89 ASP A CA 1
ATOM 719 C C . ASP A 1 89 ? -37.506 -11.891 31.320 1.00 78.56 89 ASP A C 1
ATOM 721 O O . ASP A 1 89 ? -36.413 -11.678 31.830 1.00 78.56 89 ASP A O 1
ATOM 725 N N . LYS A 1 90 ? -38.228 -12.961 31.663 1.00 73.19 90 LYS A N 1
ATOM 726 C CA . LYS A 1 90 ? -37.817 -13.891 32.729 1.00 73.19 90 LYS A CA 1
ATOM 727 C C . LYS A 1 90 ? -36.456 -14.563 32.481 1.00 73.19 90 LYS A C 1
ATOM 729 O O . LYS A 1 90 ? -35.909 -15.158 33.407 1.00 73.19 90 LYS A O 1
ATOM 734 N N . ARG A 1 91 ? -35.920 -14.504 31.255 1.00 74.19 91 ARG A N 1
ATOM 735 C CA . ARG A 1 91 ? -34.589 -15.020 30.894 1.00 74.19 91 ARG A CA 1
ATOM 736 C C . ARG A 1 91 ? -33.471 -13.990 31.076 1.00 74.19 91 ARG A C 1
ATOM 738 O O . ARG A 1 91 ? -32.304 -14.376 31.109 1.00 74.19 91 ARG A O 1
ATOM 745 N N . ALA A 1 92 ? -33.808 -12.712 31.229 1.00 78.81 92 ALA A N 1
ATOM 746 C CA . ALA A 1 92 ? -32.859 -11.633 31.458 1.00 78.81 92 ALA A CA 1
ATOM 747 C C . ALA A 1 92 ? -32.698 -11.334 32.956 1.00 78.81 92 ALA A C 1
ATOM 749 O O . ALA A 1 92 ? -33.624 -11.477 33.758 1.00 78.81 92 ALA A O 1
ATOM 750 N N . LYS A 1 93 ? -31.499 -10.886 33.331 1.00 89.12 93 LYS A N 1
ATOM 751 C CA . LYS A 1 93 ? -31.198 -10.364 34.666 1.00 89.12 93 LYS A CA 1
ATOM 752 C C . LYS A 1 93 ? -30.903 -8.872 34.562 1.00 89.12 93 LYS A C 1
ATOM 754 O O . LYS A 1 93 ? -30.122 -8.467 33.702 1.00 89.12 93 LYS A O 1
ATOM 759 N N . GLU A 1 94 ? -31.518 -8.098 35.441 1.00 94.31 94 GLU A N 1
ATOM 760 C CA . GLU A 1 94 ? -31.368 -6.651 35.569 1.00 94.31 94 GLU A CA 1
ATOM 761 C C . GLU A 1 94 ? -30.427 -6.342 36.738 1.00 94.31 94 GLU A C 1
ATOM 763 O O . GLU A 1 94 ? -30.476 -6.991 37.790 1.00 94.31 94 GLU A O 1
ATOM 768 N N . LEU A 1 95 ? -29.539 -5.374 36.533 1.00 96.00 95 LEU A N 1
ATOM 769 C CA . LEU A 1 95 ? -28.509 -4.979 37.487 1.00 96.00 95 LEU A CA 1
ATOM 770 C C . LEU A 1 95 ? -28.870 -3.631 38.107 1.00 96.00 95 LEU A C 1
ATOM 772 O O . LEU A 1 95 ? -29.254 -2.705 37.395 1.00 96.00 95 LEU A O 1
ATOM 776 N N . TYR A 1 96 ? -28.718 -3.522 39.425 1.00 96.69 96 TYR A N 1
ATOM 777 C CA . TYR A 1 96 ? -29.016 -2.297 40.168 1.00 96.69 96 TYR A CA 1
ATOM 778 C C . TYR A 1 96 ? -27.915 -1.974 41.173 1.00 96.69 96 TYR A C 1
ATOM 780 O O . TYR A 1 96 ? -27.348 -2.892 41.772 1.00 96.69 96 TYR A O 1
ATOM 788 N N . THR A 1 97 ? -27.655 -0.693 41.437 1.00 97.19 97 THR A N 1
ATOM 789 C CA . THR A 1 97 ? -26.716 -0.303 42.501 1.00 97.19 97 THR A CA 1
ATOM 790 C C . THR A 1 97 ? -27.347 -0.354 43.892 1.00 97.19 97 THR A C 1
ATOM 792 O O . THR A 1 97 ? -28.540 -0.087 44.087 1.00 97.19 97 THR A O 1
ATOM 795 N N . THR A 1 98 ? -26.536 -0.693 44.896 1.00 97.69 98 THR A N 1
ATOM 796 C CA . THR A 1 98 ? -26.928 -0.674 46.315 1.00 97.69 98 THR A CA 1
ATOM 797 C C . THR A 1 98 ? -26.705 0.704 46.947 1.00 97.69 98 THR A C 1
ATOM 799 O O . THR A 1 98 ? -26.062 1.583 46.372 1.00 97.69 98 THR A O 1
ATOM 802 N N . SER A 1 99 ? -27.190 0.908 48.176 1.00 95.44 99 SER A N 1
ATOM 803 C CA . SER A 1 99 ? -26.870 2.109 48.966 1.00 95.44 99 SER A CA 1
ATOM 804 C C . SER A 1 99 ? -25.362 2.280 49.191 1.00 95.44 99 SER A C 1
ATOM 806 O O . SER A 1 99 ? -24.872 3.408 49.162 1.00 95.44 99 SER A O 1
ATOM 808 N N . GLN A 1 100 ? -24.621 1.176 49.345 1.00 95.62 100 GLN A N 1
ATOM 809 C CA . GLN A 1 100 ? -23.164 1.177 49.488 1.00 95.62 100 GLN A CA 1
ATOM 810 C C . GLN A 1 100 ? -22.471 1.736 48.239 1.00 95.62 100 GLN A C 1
ATOM 812 O O . GLN A 1 100 ? -21.564 2.557 48.363 1.00 95.62 100 GLN A O 1
ATOM 817 N N . ALA A 1 101 ? -22.916 1.347 47.038 1.00 95.56 101 ALA A N 1
ATOM 818 C CA . ALA A 1 101 ? -22.400 1.930 45.799 1.00 95.56 101 ALA A CA 1
ATOM 819 C C . ALA A 1 101 ? -22.715 3.424 45.715 1.00 95.56 101 ALA A C 1
ATOM 821 O O . ALA A 1 101 ? -21.813 4.229 45.501 1.00 95.56 101 ALA A O 1
ATOM 822 N N . ARG A 1 102 ? -23.964 3.826 45.976 1.00 94.38 102 ARG A N 1
ATOM 823 C CA . ARG A 1 102 ? -24.362 5.246 45.928 1.00 94.38 102 ARG A CA 1
ATOM 824 C C . ARG A 1 102 ? -23.528 6.124 46.864 1.00 94.38 102 ARG A C 1
ATOM 826 O O . ARG A 1 102 ? -23.178 7.237 46.485 1.00 94.38 102 ARG A O 1
ATOM 833 N N . ALA A 1 103 ? -23.155 5.612 48.040 1.00 95.19 103 ALA A N 1
ATOM 834 C CA . ALA A 1 103 ? -22.312 6.327 48.998 1.00 95.19 103 ALA A CA 1
ATOM 835 C C . ALA A 1 103 ? -20.891 6.616 48.473 1.00 95.19 103 ALA A C 1
ATOM 837 O O . ALA A 1 103 ? -20.292 7.620 48.858 1.00 95.19 103 ALA A O 1
ATOM 838 N N . ILE A 1 104 ? -20.350 5.775 47.581 1.00 95.25 104 ILE A N 1
ATOM 839 C CA . ILE A 1 104 ? -19.007 5.964 47.008 1.00 95.25 104 ILE A CA 1
ATOM 840 C C . ILE A 1 104 ? -19.010 6.673 45.648 1.00 95.25 104 ILE A C 1
ATOM 842 O O . ILE A 1 104 ? -17.958 7.160 45.228 1.00 95.25 104 ILE A O 1
ATOM 846 N N . MET A 1 105 ? -20.153 6.767 44.954 1.00 94.38 105 MET A N 1
ATOM 847 C CA . MET A 1 105 ? -20.193 7.289 43.580 1.00 94.38 105 MET A CA 1
ATOM 848 C C . MET A 1 105 ? -19.678 8.726 43.467 1.00 94.38 105 MET A C 1
ATOM 850 O O . MET A 1 105 ? -18.920 9.021 42.545 1.00 94.38 105 MET A O 1
ATOM 854 N N . SER A 1 106 ? -19.977 9.607 44.427 1.00 93.31 106 SER A N 1
ATOM 855 C CA . SER A 1 106 ? -19.440 10.979 44.427 1.00 93.31 106 SER A CA 1
ATOM 856 C C . SER A 1 106 ? -17.907 11.003 44.446 1.00 93.31 106 SER A C 1
ATOM 858 O O . SER A 1 106 ? -17.284 11.776 43.719 1.00 93.31 106 SER A O 1
ATOM 860 N N . LYS A 1 107 ? -17.280 10.105 45.221 1.00 94.12 107 LYS A N 1
ATOM 861 C CA . LYS A 1 107 ? -15.819 9.946 45.255 1.00 94.12 107 LYS A CA 1
ATOM 862 C C . LYS A 1 107 ? -15.291 9.391 43.931 1.00 94.12 107 LYS A C 1
ATOM 864 O O . LYS A 1 107 ? -14.282 9.882 43.433 1.00 94.12 107 LYS A O 1
ATOM 869 N N . VAL A 1 108 ? -15.990 8.426 43.332 1.00 95.06 108 VAL A N 1
ATOM 870 C CA . VAL A 1 108 ? -15.652 7.879 42.008 1.00 95.06 108 VAL A CA 1
ATOM 871 C C . VAL A 1 108 ? -15.652 8.975 40.935 1.00 95.06 108 VAL A C 1
ATOM 873 O O . VAL A 1 108 ? -14.661 9.126 40.219 1.00 95.06 108 VAL A O 1
ATOM 876 N N . TYR A 1 109 ? -16.706 9.791 40.844 1.00 94.75 109 TYR A N 1
ATOM 877 C CA . TYR A 1 109 ? -16.764 10.900 39.883 1.00 94.75 109 TYR A CA 1
ATOM 878 C C . TYR A 1 109 ? -15.696 11.969 40.143 1.00 94.75 109 TYR A C 1
ATOM 880 O O . TYR A 1 109 ? -15.136 12.511 39.185 1.00 94.75 109 TYR A O 1
ATOM 888 N N . ALA A 1 110 ? -15.354 12.243 41.406 1.00 94.44 110 ALA A N 1
ATOM 889 C CA . ALA A 1 110 ? -14.268 13.161 41.744 1.00 94.44 110 ALA A CA 1
ATOM 890 C C . ALA A 1 110 ? -12.901 12.638 41.263 1.00 94.44 110 ALA A C 1
ATOM 892 O O . ALA A 1 110 ? -12.141 13.395 40.657 1.00 94.44 110 ALA A O 1
ATOM 893 N N . ILE A 1 111 ? -12.617 11.341 41.455 1.00 95.19 111 ILE A N 1
ATOM 894 C CA . ILE A 1 111 ? -11.397 10.687 40.947 1.00 95.19 111 ILE A CA 1
ATOM 895 C C . ILE A 1 111 ? -11.339 10.794 39.416 1.00 95.19 111 ILE A C 1
ATOM 897 O O . ILE A 1 111 ? -10.326 11.234 38.874 1.00 95.19 111 ILE A O 1
ATOM 901 N N . ARG A 1 112 ? -12.441 10.480 38.717 1.00 94.38 112 ARG A N 1
ATOM 902 C CA . ARG A 1 112 ? -12.522 10.594 37.247 1.00 94.38 112 ARG A CA 1
ATOM 903 C C . ARG A 1 112 ? -12.247 12.013 36.760 1.00 94.38 112 ARG A C 1
ATOM 905 O O . ARG A 1 112 ? -11.459 12.212 35.841 1.00 94.38 112 ARG A O 1
ATOM 912 N N . THR A 1 113 ? -12.880 12.996 37.395 1.00 93.69 113 THR A N 1
ATOM 913 C CA . THR A 1 113 ? -12.727 14.413 37.039 1.00 93.69 113 THR A CA 1
ATOM 914 C C . THR A 1 113 ? -11.299 14.901 37.289 1.00 93.69 113 THR A C 1
ATOM 916 O O . THR A 1 113 ? -10.769 15.677 36.498 1.00 93.69 113 THR A O 1
ATOM 919 N N . SER A 1 114 ? -10.660 14.439 38.369 1.00 95.19 114 SER A N 1
ATOM 920 C CA . SER A 1 114 ? -9.265 14.763 38.679 1.00 95.19 114 SER A CA 1
ATOM 921 C C . SER A 1 114 ? -8.308 14.210 37.622 1.00 95.19 114 SER A C 1
ATOM 923 O O . SER A 1 114 ? -7.492 14.963 37.091 1.00 95.19 114 SER A O 1
ATOM 925 N N . TRP A 1 115 ? -8.467 12.932 37.251 1.00 95.69 115 TRP A N 1
ATOM 926 C CA . TRP A 1 115 ? -7.666 12.323 36.188 1.00 95.69 115 TRP A CA 1
ATOM 927 C C . TRP A 1 115 ? -7.852 13.028 34.856 1.00 95.69 115 TRP A C 1
ATOM 929 O O . TRP A 1 115 ? -6.868 13.408 34.230 1.00 95.69 115 TRP A O 1
ATOM 939 N N . TRP A 1 116 ? -9.110 13.248 34.458 1.00 92.50 116 TRP A N 1
ATOM 940 C CA . TRP A 1 116 ? -9.428 13.924 33.206 1.00 92.50 116 TRP A CA 1
ATOM 941 C C . TRP A 1 116 ? -8.756 15.291 33.140 1.00 92.50 116 TRP A C 1
ATOM 943 O O . TRP A 1 116 ? -8.031 15.561 32.193 1.00 92.50 116 TRP A O 1
ATOM 953 N N . ARG A 1 117 ? -8.896 16.107 34.195 1.00 92.56 117 ARG A N 1
ATOM 954 C CA . ARG A 1 117 ? -8.242 17.418 34.280 1.00 92.56 117 ARG A CA 1
ATOM 955 C C . ARG A 1 117 ? -6.724 17.318 34.143 1.00 92.56 117 ARG A C 1
ATOM 957 O O . ARG A 1 117 ? -6.135 18.182 33.510 1.00 92.56 117 ARG A O 1
ATOM 964 N N . HIS A 1 118 ? -6.097 16.309 34.746 1.00 94.75 118 HIS A N 1
ATOM 965 C CA . HIS A 1 118 ? -4.651 16.115 34.663 1.00 94.75 118 HIS A CA 1
ATOM 966 C C . HIS A 1 118 ? -4.207 15.845 33.220 1.00 94.75 118 HIS A C 1
ATOM 968 O O . HIS A 1 118 ? -3.393 16.602 32.690 1.00 94.75 118 HIS A O 1
ATOM 974 N N . ILE A 1 119 ? -4.799 14.838 32.569 1.00 93.38 119 ILE A N 1
ATOM 975 C CA . ILE A 1 119 ? -4.425 14.438 31.203 1.00 93.38 119 ILE A CA 1
ATOM 976 C C . ILE A 1 119 ? -4.879 15.438 30.132 1.00 93.38 119 ILE A C 1
ATOM 978 O O . ILE A 1 119 ? -4.350 15.423 29.028 1.00 93.38 119 ILE A O 1
ATOM 982 N N . SER A 1 120 ? -5.845 16.307 30.447 1.00 92.06 120 SER A N 1
ATOM 983 C CA . SER A 1 120 ? -6.372 17.317 29.526 1.00 92.06 120 SER A CA 1
ATOM 984 C C . SER A 1 120 ? -5.818 18.723 29.748 1.00 92.06 120 SER A C 1
ATOM 986 O O . SER A 1 120 ? -6.207 19.635 29.027 1.00 92.06 120 SER A O 1
ATOM 988 N N . SER A 1 121 ? -5.009 18.944 30.790 1.00 91.50 121 SER A N 1
ATOM 989 C CA . SER A 1 121 ? -4.683 20.294 31.284 1.00 91.50 121 SER A CA 1
ATOM 990 C C . SER A 1 121 ? -3.971 21.188 30.265 1.00 91.50 121 SER A C 1
ATOM 992 O O . SER A 1 121 ? -4.126 22.406 30.323 1.00 91.50 121 SER A O 1
ATOM 994 N N . SER A 1 122 ? -3.224 20.595 29.337 1.00 91.31 122 SER A N 1
ATOM 995 C CA . SER A 1 122 ? -2.474 21.292 28.290 1.00 91.31 122 SER A CA 1
ATOM 996 C C . SER A 1 122 ? -3.246 21.480 26.981 1.00 91.31 122 SER A C 1
ATOM 998 O O . SER A 1 122 ? -2.713 22.101 26.066 1.00 91.31 122 SER A O 1
ATOM 1000 N N . ILE A 1 123 ? -4.470 20.952 26.865 1.00 90.81 123 ILE A N 1
ATOM 1001 C CA . ILE A 1 123 ? -5.214 20.919 25.600 1.00 90.81 123 ILE A CA 1
ATOM 1002 C C . ILE A 1 123 ? -6.317 21.991 25.621 1.00 90.81 123 ILE A C 1
ATOM 1004 O O . ILE A 1 123 ? -7.136 22.005 26.550 1.00 90.81 123 ILE A O 1
ATOM 1008 N N . PRO A 1 124 ? -6.381 22.886 24.615 1.00 91.94 124 PRO A N 1
ATOM 1009 C CA . PRO A 1 124 ? -7.475 23.841 24.467 1.00 91.94 124 PRO A CA 1
ATOM 1010 C C . PRO A 1 124 ? -8.853 23.164 24.456 1.00 91.94 124 PRO A C 1
ATOM 1012 O O . PRO A 1 124 ? -9.031 22.038 23.990 1.00 91.94 124 PRO A O 1
ATOM 1015 N N . LYS A 1 125 ? -9.875 23.857 24.972 1.00 85.56 125 LYS A N 1
ATOM 1016 C CA . LYS A 1 125 ? -11.230 23.281 25.094 1.00 85.56 125 LYS A CA 1
ATOM 1017 C C . LYS A 1 125 ? -11.856 22.927 23.742 1.00 85.56 125 LYS A C 1
ATOM 1019 O O . LYS A 1 125 ? -12.590 21.946 23.662 1.00 85.56 125 LYS A O 1
ATOM 1024 N N . GLU A 1 126 ? -11.594 23.735 22.720 1.00 86.94 126 GLU A N 1
ATOM 1025 C CA . GLU A 1 126 ? -12.074 23.513 21.353 1.00 86.94 126 GLU A CA 1
ATOM 1026 C C . GLU A 1 126 ? -11.462 22.249 20.736 1.00 86.94 126 GLU A C 1
ATOM 1028 O O . GLU A 1 126 ? -12.199 21.384 20.257 1.00 86.94 126 GLU A O 1
ATOM 1033 N N . ASP A 1 127 ? -10.150 22.070 20.895 1.00 89.81 127 ASP A N 1
ATOM 1034 C CA . ASP A 1 127 ? -9.432 20.874 20.449 1.00 89.81 127 ASP A CA 1
ATOM 1035 C C . ASP A 1 127 ? -9.926 19.620 21.171 1.00 89.81 127 ASP A C 1
ATOM 1037 O O . ASP A 1 127 ? -10.096 18.569 20.554 1.00 89.81 127 ASP A O 1
ATOM 1041 N N . MET A 1 128 ? -10.246 19.722 22.466 1.00 87.00 128 MET A N 1
ATOM 1042 C CA . MET A 1 128 ? -10.804 18.595 23.216 1.00 87.00 128 MET A CA 1
ATOM 1043 C C . MET A 1 128 ? -12.185 18.156 22.732 1.00 87.00 128 MET A C 1
ATOM 1045 O O . MET A 1 128 ? -12.482 16.956 22.723 1.00 87.00 128 MET A O 1
ATOM 1049 N N . ALA A 1 129 ? -13.038 19.099 22.329 1.00 83.12 129 ALA A N 1
ATOM 1050 C CA . ALA A 1 129 ? -14.340 18.766 21.762 1.00 83.12 129 ALA A CA 1
ATOM 1051 C C . ALA A 1 129 ? -14.182 18.037 20.418 1.00 83.12 129 ALA A C 1
ATOM 1053 O O . ALA A 1 129 ? -14.826 17.007 20.200 1.00 83.12 129 ALA A O 1
ATOM 1054 N N . ALA A 1 130 ? -13.279 18.521 19.558 1.00 87.12 130 ALA A N 1
ATOM 1055 C CA . ALA A 1 130 ? -12.948 17.868 18.294 1.00 87.12 130 ALA A CA 1
ATOM 1056 C C . ALA A 1 130 ? -12.361 16.462 18.517 1.00 87.12 130 ALA A C 1
ATOM 1058 O O . ALA A 1 130 ? -12.862 15.487 17.951 1.00 87.12 130 ALA A O 1
ATOM 1059 N N . PHE A 1 131 ? -11.379 16.333 19.416 1.00 87.62 131 PHE A N 1
ATOM 1060 C CA . PHE A 1 131 ? -10.761 15.059 19.791 1.00 87.62 131 PHE A CA 1
ATOM 1061 C C . PHE A 1 131 ? -11.795 14.035 20.267 1.00 87.62 131 PHE A C 1
ATOM 1063 O O . PHE A 1 131 ? -11.795 12.893 19.807 1.00 87.62 131 PHE A O 1
ATOM 1070 N N . SER A 1 132 ? -12.721 14.439 21.145 1.00 85.25 132 SER A N 1
ATOM 1071 C CA . SER A 1 132 ? -13.781 13.551 21.631 1.00 85.25 132 SER A CA 1
ATOM 1072 C C . SER A 1 132 ? -14.675 13.040 20.496 1.00 85.25 132 SER A C 1
ATOM 1074 O O . SER A 1 132 ? -15.025 11.856 20.479 1.00 85.25 132 SER A O 1
ATOM 1076 N N . GLY A 1 133 ? -15.000 13.900 19.525 1.00 86.69 133 GLY A N 1
ATOM 1077 C CA . GLY A 1 133 ? -15.738 13.518 18.322 1.00 86.69 133 GLY A CA 1
ATOM 1078 C C . GLY A 1 133 ? -14.991 12.481 17.479 1.00 86.69 133 GLY A C 1
ATOM 1079 O O . GLY A 1 133 ? -15.555 11.435 17.151 1.00 86.69 133 GLY A O 1
ATOM 1080 N N . PHE A 1 134 ? -13.710 12.724 17.185 1.00 89.38 134 PHE A N 1
ATOM 1081 C CA . PHE A 1 134 ? -12.883 11.798 16.405 1.00 89.38 134 PHE A CA 1
ATOM 1082 C C . PHE A 1 134 ? -12.699 10.450 17.105 1.00 89.38 134 PHE A C 1
ATOM 1084 O O . PHE A 1 134 ? -12.938 9.404 16.501 1.00 89.38 134 PHE A O 1
ATOM 1091 N N . TYR A 1 135 ? -12.361 10.462 18.396 1.00 87.06 135 TYR A N 1
ATOM 1092 C CA . TYR A 1 135 ? -12.137 9.244 19.174 1.00 87.06 135 TYR A CA 1
ATOM 1093 C C . TYR A 1 135 ? -13.402 8.382 19.264 1.00 87.06 135 TYR A C 1
ATOM 1095 O O . TYR A 1 135 ? -13.342 7.158 19.138 1.00 87.06 135 TYR A O 1
ATOM 1103 N N . LYS A 1 136 ? -14.575 9.014 19.416 1.00 86.00 136 LYS A N 1
ATOM 1104 C CA . LYS A 1 136 ? -15.866 8.313 19.402 1.00 86.00 136 LYS A CA 1
ATOM 1105 C C . LYS A 1 136 ? -16.125 7.629 18.059 1.00 86.00 136 LYS A C 1
ATOM 1107 O O . LYS A 1 136 ? -16.578 6.486 18.052 1.00 86.00 136 LYS A O 1
ATOM 1112 N N . ASN A 1 137 ? -15.827 8.301 16.947 1.00 86.44 137 ASN A N 1
ATOM 1113 C CA . ASN A 1 137 ? -15.981 7.722 15.614 1.00 86.44 137 ASN A CA 1
ATOM 1114 C C . ASN A 1 137 ? -15.032 6.532 15.413 1.00 86.44 137 ASN A C 1
ATOM 1116 O O . ASN A 1 137 ? -15.481 5.471 14.991 1.00 86.44 137 ASN A O 1
ATOM 1120 N N . MET A 1 138 ? -13.757 6.660 15.799 1.00 87.75 138 MET A N 1
ATOM 1121 C CA . MET A 1 138 ? -12.792 5.553 15.729 1.00 87.75 138 MET A CA 1
ATOM 1122 C C . MET A 1 138 ? -13.232 4.348 16.570 1.00 87.75 138 MET A C 1
ATOM 1124 O O . MET A 1 138 ? -13.186 3.214 16.097 1.00 87.75 138 MET A O 1
ATOM 1128 N N . ALA A 1 139 ? -13.712 4.579 17.797 1.00 84.94 139 ALA A N 1
ATOM 1129 C CA . ALA A 1 139 ? -14.212 3.516 18.667 1.00 84.94 139 ALA A CA 1
ATOM 1130 C C . ALA A 1 139 ? -15.461 2.824 18.093 1.00 84.94 139 ALA A C 1
ATOM 1132 O O . ALA A 1 139 ? -15.612 1.611 18.239 1.00 84.94 139 ALA A O 1
ATOM 1133 N N . ALA A 1 140 ? -16.352 3.571 17.431 1.00 83.75 140 ALA A N 1
ATOM 1134 C CA . ALA A 1 140 ? -17.504 2.999 16.739 1.00 83.75 140 ALA A CA 1
ATOM 1135 C C . ALA A 1 140 ? -17.063 2.111 15.565 1.00 83.75 140 ALA A C 1
ATOM 1137 O O . ALA A 1 140 ? -17.489 0.959 15.494 1.00 83.75 140 ALA A O 1
ATOM 1138 N N . SER A 1 141 ? -16.147 2.592 14.718 1.00 83.56 141 SER A N 1
ATOM 1139 C CA . SER A 1 141 ? -15.596 1.811 13.603 1.00 83.56 141 SER A CA 1
ATOM 1140 C C . SER A 1 141 ? -14.888 0.539 14.077 1.00 83.56 141 SER A C 1
ATOM 1142 O O . SER A 1 141 ? -15.086 -0.527 13.498 1.00 83.56 141 SER A O 1
ATOM 1144 N N . ALA A 1 142 ? -14.125 0.607 15.173 1.00 82.38 142 ALA A N 1
ATOM 1145 C CA . ALA A 1 142 ? -13.449 -0.558 15.747 1.00 82.38 142 ALA A CA 1
ATOM 1146 C C . ALA A 1 142 ? -14.434 -1.665 16.172 1.00 82.38 142 ALA A C 1
ATOM 1148 O O . ALA A 1 142 ? -14.157 -2.848 15.979 1.00 82.38 142 ALA A O 1
ATOM 1149 N N . LYS A 1 143 ? -15.614 -1.301 16.697 1.00 77.50 143 LYS A N 1
ATOM 1150 C CA . LYS A 1 143 ? -16.671 -2.270 17.048 1.00 77.50 143 LYS A CA 1
ATOM 1151 C C . LYS A 1 143 ? -17.269 -2.964 15.824 1.00 77.50 143 LYS A C 1
ATOM 1153 O O . LYS A 1 143 ? -17.768 -4.082 15.941 1.00 77.50 143 LYS A O 1
ATOM 1158 N N . GLU A 1 144 ? -17.231 -2.320 14.663 1.00 78.88 144 GLU A N 1
ATOM 1159 C CA . GLU A 1 144 ? -17.763 -2.863 13.414 1.00 78.88 144 GLU A CA 1
ATOM 1160 C C . GLU A 1 144 ? -16.722 -3.611 12.575 1.00 78.88 144 GLU A C 1
ATOM 1162 O O . GLU A 1 144 ? -17.068 -4.112 11.509 1.00 78.88 144 GLU A O 1
ATOM 1167 N N . PHE A 1 145 ? -15.482 -3.769 13.058 1.00 71.44 145 PHE A N 1
ATOM 1168 C CA . PHE A 1 145 ? -14.393 -4.415 12.313 1.00 71.44 145 PHE A CA 1
ATOM 1169 C C . PHE A 1 145 ? -14.743 -5.820 11.794 1.00 71.44 145 PHE A C 1
ATOM 1171 O O . PHE A 1 145 ? -14.334 -6.192 10.702 1.00 71.44 145 PHE A O 1
ATOM 1178 N N . ALA A 1 146 ? -15.569 -6.586 12.516 1.00 63.28 146 ALA A N 1
ATOM 1179 C CA . ALA A 1 146 ? -16.032 -7.901 12.060 1.00 63.28 146 ALA A CA 1
ATOM 1180 C C . ALA A 1 146 ? -16.861 -7.861 10.755 1.00 63.28 146 ALA A C 1
ATOM 1182 O O . ALA A 1 146 ? -17.080 -8.901 10.140 1.00 63.28 146 ALA A O 1
ATOM 1183 N N . LYS A 1 147 ? -17.345 -6.681 10.346 1.00 66.19 147 LYS A N 1
ATOM 1184 C CA . LYS A 1 147 ? -18.057 -6.441 9.083 1.00 66.19 147 LYS A CA 1
ATOM 1185 C C . LYS A 1 147 ? -17.148 -5.876 7.982 1.00 66.19 147 LYS A C 1
ATOM 1187 O O . LYS A 1 147 ? -17.636 -5.663 6.876 1.00 66.19 147 LYS A O 1
ATOM 1192 N N . ALA A 1 148 ? -15.883 -5.573 8.279 1.00 67.75 148 ALA A N 1
ATOM 1193 C CA . ALA A 1 148 ? -14.964 -4.997 7.305 1.00 67.75 148 ALA A CA 1
ATOM 1194 C C . ALA A 1 148 ? -14.605 -6.032 6.229 1.00 67.75 148 ALA A C 1
ATOM 1196 O O . ALA A 1 148 ? -14.312 -7.188 6.542 1.00 67.75 148 ALA A O 1
ATOM 1197 N N . ASP A 1 149 ? -14.610 -5.613 4.962 1.00 73.12 149 ASP A N 1
ATOM 1198 C CA . ASP A 1 149 ? -14.074 -6.425 3.872 1.00 73.12 149 ASP A CA 1
ATOM 1199 C C . ASP A 1 149 ? -12.545 -6.370 3.919 1.00 73.12 149 ASP A C 1
ATOM 1201 O O . ASP A 1 149 ? -11.917 -5.457 3.388 1.00 73.12 149 ASP A O 1
ATOM 1205 N N . LEU A 1 150 ? -11.944 -7.348 4.595 1.00 71.38 150 LEU A N 1
ATOM 1206 C CA . LEU A 1 150 ? -10.488 -7.468 4.695 1.00 71.38 150 LEU A CA 1
ATOM 1207 C C . LEU A 1 150 ? -9.826 -7.840 3.361 1.00 71.38 150 LEU A C 1
ATOM 1209 O O . LEU A 1 150 ? -8.606 -7.777 3.269 1.00 71.38 150 LEU A O 1
ATOM 1213 N N . ASN A 1 151 ? -10.611 -8.203 2.340 1.00 76.38 151 ASN A N 1
ATOM 1214 C CA . ASN A 1 151 ? -10.119 -8.523 1.001 1.00 76.38 151 ASN A CA 1
ATOM 1215 C C . ASN A 1 151 ? -10.259 -7.335 0.031 1.00 76.38 151 ASN A C 1
ATOM 1217 O O . ASN A 1 151 ? -10.134 -7.506 -1.184 1.00 76.38 151 ASN A O 1
ATOM 1221 N N . ALA A 1 152 ? -10.557 -6.138 0.542 1.00 86.12 152 ALA A N 1
ATOM 1222 C CA . ALA A 1 152 ? -10.605 -4.918 -0.244 1.00 86.12 152 ALA A CA 1
ATOM 1223 C C . ALA A 1 152 ? -9.205 -4.317 -0.407 1.00 86.12 152 ALA A C 1
ATOM 1225 O O . ALA A 1 152 ? -8.502 -4.071 0.572 1.00 86.12 152 ALA A O 1
ATOM 1226 N N . ILE A 1 153 ? -8.817 -4.022 -1.649 1.00 94.19 153 ILE A N 1
ATOM 1227 C CA . ILE A 1 153 ? -7.576 -3.296 -1.911 1.00 94.19 153 ILE A CA 1
ATOM 1228 C C . ILE A 1 153 ? -7.707 -1.822 -1.502 1.00 94.19 153 ILE A C 1
ATOM 1230 O O . ILE A 1 153 ? -8.723 -1.174 -1.772 1.00 94.19 153 ILE A O 1
ATOM 1234 N N . SER A 1 154 ? -6.641 -1.292 -0.906 1.00 93.94 154 SER A N 1
ATOM 1235 C CA . SER A 1 154 ? -6.483 0.132 -0.607 1.00 93.94 154 SER A CA 1
ATOM 1236 C C . SER A 1 154 ? -5.380 0.741 -1.464 1.00 93.94 154 SER A C 1
ATOM 1238 O O . SER A 1 154 ? -4.351 0.112 -1.726 1.00 93.94 154 SER A O 1
ATOM 1240 N N . PHE A 1 155 ? -5.579 1.993 -1.862 1.00 97.00 155 PHE A N 1
ATOM 1241 C CA . PHE A 1 155 ? -4.597 2.785 -2.598 1.00 97.00 155 PHE A CA 1
ATOM 1242 C C . PHE A 1 155 ? -4.091 3.931 -1.727 1.00 97.00 155 PHE A C 1
ATOM 1244 O O . PHE A 1 155 ? -4.840 4.479 -0.932 1.00 97.00 155 PHE A O 1
ATOM 1251 N N . PHE A 1 156 ? -2.830 4.315 -1.874 1.00 96.56 156 PHE A N 1
ATOM 1252 C CA . PHE A 1 156 ? -2.182 5.342 -1.049 1.00 96.56 156 PHE A CA 1
ATOM 1253 C C . PHE A 1 156 ? -1.875 6.618 -1.834 1.00 96.56 156 PHE A C 1
ATOM 1255 O O . PHE A 1 156 ? -1.546 7.648 -1.255 1.00 96.56 156 PHE A O 1
ATOM 1262 N N . GLU A 1 157 ? -2.084 6.588 -3.150 1.00 96.38 157 GLU A N 1
ATOM 1263 C CA . GLU A 1 157 ? -2.145 7.785 -3.981 1.00 96.38 157 GLU A CA 1
ATOM 1264 C C . GLU A 1 157 ? -3.252 7.663 -5.012 1.00 96.38 157 GLU A C 1
ATOM 1266 O O . GLU A 1 157 ? -3.573 6.571 -5.492 1.00 96.38 157 GLU A O 1
ATOM 1271 N N . HIS A 1 158 ? -3.797 8.816 -5.386 1.00 97.25 158 HIS A N 1
ATOM 1272 C CA . HIS A 1 158 ? -4.774 8.932 -6.449 1.00 97.25 158 HIS A CA 1
ATOM 1273 C C . HIS A 1 158 ? -4.547 10.231 -7.229 1.00 97.25 158 HIS A C 1
ATOM 1275 O O . HIS A 1 158 ? -5.064 11.298 -6.885 1.00 97.25 158 HIS A O 1
ATOM 1281 N N . GLN A 1 159 ? -3.791 10.139 -8.322 1.00 97.00 159 GLN A N 1
ATOM 1282 C CA . GLN A 1 159 ? -3.677 11.225 -9.286 1.00 97.00 159 GLN A CA 1
ATOM 1283 C C . GLN A 1 159 ? -4.876 11.176 -10.233 1.00 97.00 159 GLN A C 1
ATOM 1285 O O . GLN A 1 159 ? -4.906 10.418 -11.200 1.00 97.00 159 GLN A O 1
ATOM 1290 N N . LYS A 1 160 ? -5.846 12.048 -9.960 1.00 96.00 160 LYS A N 1
ATOM 1291 C CA . LYS A 1 160 ? -7.143 12.125 -10.646 1.00 96.00 160 LYS A CA 1
ATOM 1292 C C . LYS A 1 160 ? -7.069 12.201 -12.178 1.00 96.00 160 LYS A C 1
ATOM 1294 O O . LYS A 1 160 ? -7.967 11.679 -12.841 1.00 96.00 160 LYS A O 1
ATOM 1299 N N . LEU A 1 161 ? -6.057 12.878 -12.727 1.00 95.44 161 LEU A N 1
ATOM 1300 C CA . LEU A 1 161 ? -5.862 13.082 -14.166 1.00 95.44 161 LEU A CA 1
ATOM 1301 C C . LEU A 1 161 ? -4.371 13.053 -14.535 1.00 95.44 161 LEU A C 1
ATOM 1303 O O . LEU A 1 161 ? -3.549 13.724 -13.907 1.00 95.44 161 LEU A O 1
ATOM 1307 N N . SER A 1 162 ? -4.038 12.316 -15.592 1.00 95.44 162 SER A N 1
ATOM 1308 C CA . SER A 1 162 ? -2.717 12.232 -16.211 1.00 95.44 162 SER A CA 1
ATOM 1309 C C . SER A 1 162 ? -2.844 12.033 -17.718 1.00 95.44 162 SER A C 1
ATOM 1311 O O . SER A 1 162 ? -3.630 11.213 -18.184 1.00 95.44 162 SER A O 1
ATOM 1313 N N . PHE A 1 163 ? -2.021 12.756 -18.474 1.00 94.12 163 PHE A N 1
ATOM 1314 C CA . PHE A 1 163 ? -1.902 12.630 -19.933 1.00 94.12 163 PHE A CA 1
ATOM 1315 C C . PHE A 1 163 ? -0.614 11.904 -20.348 1.00 94.12 163 PHE A C 1
ATOM 1317 O O . PHE A 1 163 ? -0.327 11.757 -21.534 1.00 94.12 163 PHE A O 1
ATOM 1324 N N . GLN A 1 164 ? 0.209 11.507 -19.370 1.00 90.19 164 GLN A N 1
ATOM 1325 C CA . GLN A 1 164 ? 1.562 11.000 -19.604 1.00 90.19 164 GLN A CA 1
ATOM 1326 C C . GLN A 1 164 ? 1.697 9.495 -19.343 1.00 90.19 164 GLN A C 1
ATOM 1328 O O . GLN A 1 164 ? 2.589 8.867 -19.925 1.00 90.19 164 GLN A O 1
ATOM 1333 N N . SER A 1 165 ? 0.843 8.909 -18.489 1.00 90.81 165 SER A N 1
ATOM 1334 C CA . SER A 1 165 ? 0.984 7.504 -18.071 1.00 90.81 165 SER A CA 1
ATOM 1335 C C . SER A 1 165 ? 0.733 6.515 -19.209 1.00 90.81 165 SER A C 1
ATOM 1337 O O . SER A 1 165 ? 1.453 5.519 -19.331 1.00 90.81 165 SER A O 1
ATOM 1339 N N . VAL A 1 166 ? -0.240 6.808 -20.076 1.00 94.81 166 VAL A N 1
ATOM 1340 C CA . VAL A 1 166 ? -0.542 6.010 -21.266 1.00 94.81 166 VAL A CA 1
ATOM 1341 C C . VAL A 1 166 ? -0.595 6.929 -22.490 1.00 94.81 166 VAL A C 1
ATOM 1343 O O . VAL A 1 166 ? -1.389 7.868 -22.507 1.00 94.81 166 VAL A O 1
ATOM 1346 N N . PRO A 1 167 ? 0.248 6.705 -23.517 1.00 92.19 167 PRO A N 1
ATOM 1347 C CA . PRO A 1 167 ? 0.249 7.538 -24.716 1.00 92.19 167 PRO A CA 1
ATOM 1348 C C . PRO A 1 167 ? -1.132 7.613 -25.381 1.00 92.19 167 PRO A C 1
ATOM 1350 O O . PRO A 1 167 ? -1.742 6.589 -25.673 1.00 92.19 167 PRO A O 1
ATOM 1353 N N . GLY A 1 168 ? -1.608 8.834 -25.641 1.00 94.12 168 GLY A N 1
ATOM 1354 C CA . GLY A 1 168 ? -2.873 9.070 -26.345 1.00 94.12 168 GLY A CA 1
ATOM 1355 C C . GLY A 1 168 ? -4.139 8.781 -25.532 1.00 94.12 168 GLY A C 1
ATOM 1356 O O . GLY A 1 168 ? -5.213 8.726 -26.122 1.00 94.12 168 GLY A O 1
ATOM 1357 N N . LYS A 1 169 ? -4.031 8.591 -24.212 1.00 96.19 169 LYS A N 1
ATOM 1358 C CA . LYS A 1 169 ? -5.165 8.341 -23.313 1.00 96.19 169 LYS A CA 1
ATOM 1359 C C . LYS A 1 169 ? -5.150 9.299 -22.128 1.00 96.19 169 LYS A C 1
ATOM 1361 O O . LYS A 1 169 ? -4.090 9.610 -21.585 1.00 96.19 169 LYS A O 1
ATOM 1366 N N . VAL A 1 170 ? -6.330 9.723 -21.694 1.00 97.44 170 VAL A N 1
ATOM 1367 C CA . VAL A 1 170 ? -6.518 10.425 -20.423 1.00 97.44 170 VAL A CA 1
ATOM 1368 C C . VAL A 1 170 ? -6.682 9.382 -19.322 1.00 97.44 170 VAL A C 1
ATOM 1370 O O . VAL A 1 170 ? -7.649 8.623 -19.300 1.00 97.44 170 VAL A O 1
ATOM 1373 N N . SER A 1 171 ? -5.725 9.325 -18.402 1.00 97.62 171 SER A N 1
ATOM 1374 C CA . SER A 1 171 ? -5.679 8.315 -17.346 1.00 97.62 171 SER A CA 1
ATOM 1375 C C . SER A 1 171 ? -5.940 8.916 -15.972 1.00 97.62 171 SER A C 1
ATOM 1377 O O . SER A 1 171 ? -5.525 10.037 -15.696 1.00 97.62 171 SER A O 1
ATOM 1379 N N . THR A 1 172 ? -6.513 8.136 -15.060 1.00 98.38 172 THR A N 1
ATOM 1380 C CA . THR A 1 172 ? -6.231 8.303 -13.622 1.00 98.38 172 THR A CA 1
ATOM 1381 C C . THR A 1 172 ? -5.083 7.372 -13.219 1.00 98.38 172 THR A C 1
ATOM 1383 O O . THR A 1 172 ? -4.870 6.353 -13.886 1.00 98.38 172 THR A O 1
ATOM 1386 N N . ILE A 1 173 ? -4.319 7.712 -12.182 1.00 98.50 173 ILE A N 1
ATOM 1387 C CA . ILE A 1 173 ? -3.260 6.857 -11.620 1.00 98.50 173 ILE A CA 1
ATOM 1388 C C . ILE A 1 173 ? -3.589 6.577 -10.159 1.00 98.50 173 ILE A C 1
ATOM 1390 O O . ILE A 1 173 ? -3.884 7.506 -9.406 1.00 98.50 173 ILE A O 1
ATOM 1394 N N . VAL A 1 174 ? -3.515 5.310 -9.764 1.00 98.38 174 VAL A N 1
ATOM 1395 C CA . VAL A 1 174 ? -3.659 4.880 -8.372 1.00 98.38 174 VAL A CA 1
ATOM 1396 C C . VAL A 1 174 ? -2.464 4.034 -7.955 1.00 98.38 174 VAL A C 1
ATOM 1398 O O . VAL A 1 174 ? -1.979 3.210 -8.735 1.00 98.38 174 VAL A O 1
ATOM 1401 N N . ALA A 1 175 ? -1.981 4.260 -6.736 1.00 98.12 175 ALA A N 1
ATOM 1402 C CA . ALA A 1 175 ? -0.782 3.618 -6.211 1.00 98.12 175 ALA A CA 1
ATOM 1403 C C . ALA A 1 175 ? -1.120 2.651 -5.072 1.00 98.12 175 ALA A C 1
ATOM 1405 O O . ALA A 1 175 ? -1.757 3.056 -4.100 1.00 98.12 175 ALA A O 1
ATOM 1406 N N . THR A 1 176 ? -0.689 1.394 -5.159 1.00 97.50 176 THR A N 1
ATOM 1407 C CA . THR A 1 176 ? -0.713 0.465 -4.022 1.00 97.50 176 THR A CA 1
ATOM 1408 C C . THR A 1 176 ? 0.406 0.796 -3.035 1.00 97.50 176 THR A C 1
ATOM 1410 O O . THR A 1 176 ? 1.435 1.379 -3.392 1.00 97.50 176 THR A O 1
ATOM 1413 N N . GLY A 1 177 ? 0.202 0.427 -1.775 1.00 95.31 177 GLY A N 1
ATOM 1414 C CA . GLY A 1 177 ? 1.184 0.606 -0.713 1.00 95.31 177 GLY A CA 1
ATOM 1415 C C . GLY A 1 177 ? 1.864 -0.711 -0.358 1.00 95.31 177 GLY A C 1
ATOM 1416 O O . GLY A 1 177 ? 1.217 -1.748 -0.299 1.00 95.31 177 GLY A O 1
ATOM 1417 N N . GLY A 1 178 ? 3.154 -0.653 -0.054 1.00 95.62 178 GLY A N 1
ATOM 1418 C CA . GLY A 1 178 ? 4.011 -1.812 0.164 1.00 95.62 178 GLY A CA 1
ATOM 1419 C C . GLY A 1 178 ? 4.824 -2.156 -1.084 1.00 95.62 178 GLY A C 1
ATOM 1420 O O . GLY A 1 178 ? 4.339 -2.104 -2.211 1.00 95.62 178 GLY A O 1
ATOM 1421 N N . CYS A 1 179 ? 6.094 -2.508 -0.880 1.00 97.31 179 CYS A N 1
ATOM 1422 C CA . CYS A 1 179 ? 6.982 -3.012 -1.926 1.00 97.31 179 CYS A CA 1
ATOM 1423 C C . CYS A 1 179 ? 7.846 -4.137 -1.357 1.00 97.31 179 CYS A C 1
ATOM 1425 O O . CYS A 1 179 ? 8.267 -4.079 -0.197 1.00 97.31 179 CYS A O 1
ATOM 14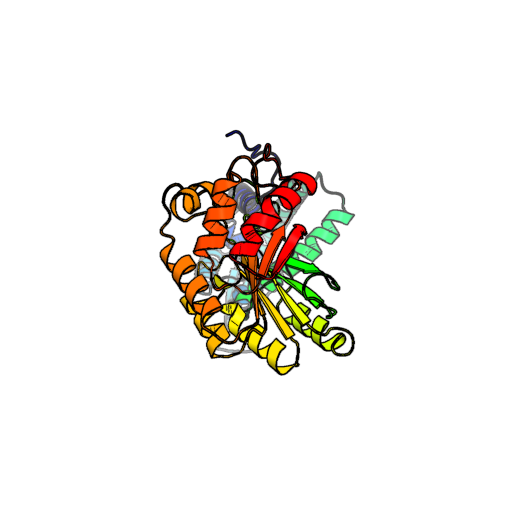27 N N . ASN A 1 180 ? 8.167 -5.136 -2.171 1.00 96.44 180 ASN A N 1
ATOM 1428 C CA . ASN A 1 180 ? 9.104 -6.202 -1.817 1.00 96.44 180 ASN A CA 1
ATOM 1429 C C . ASN A 1 180 ? 10.581 -5.808 -2.020 1.00 96.44 180 ASN A C 1
ATOM 1431 O O . ASN A 1 180 ? 11.470 -6.489 -1.516 1.00 96.44 180 ASN A O 1
ATOM 1435 N N . TYR A 1 181 ? 10.856 -4.696 -2.707 1.00 97.62 181 TYR A N 1
ATOM 1436 C CA . TYR A 1 181 ? 12.204 -4.149 -2.896 1.00 97.62 181 TYR A CA 1
ATOM 1437 C C . TYR A 1 181 ? 12.514 -2.995 -1.940 1.00 97.62 181 TYR A C 1
ATOM 1439 O O . TYR A 1 181 ? 11.625 -2.388 -1.341 1.00 97.62 181 TYR A O 1
ATOM 1447 N N . ARG A 1 182 ? 13.803 -2.677 -1.792 1.00 97.25 182 ARG A N 1
ATOM 1448 C CA . ARG A 1 182 ? 14.326 -1.558 -0.995 1.00 97.25 182 ARG A CA 1
ATOM 1449 C C . ARG A 1 182 ? 15.362 -0.769 -1.798 1.00 97.25 182 ARG A C 1
ATOM 1451 O O . ARG A 1 182 ? 16.409 -0.422 -1.257 1.00 97.25 182 ARG A O 1
ATOM 1458 N N . CYS A 1 183 ? 15.070 -0.511 -3.081 1.00 98.00 183 CYS A N 1
ATOM 1459 C CA . CYS A 1 183 ? 15.969 0.222 -3.976 1.00 98.00 183 CYS A CA 1
ATOM 1460 C C . CYS A 1 183 ? 16.440 1.507 -3.275 1.00 98.00 183 CYS A C 1
ATOM 1462 O O . CYS A 1 183 ? 15.588 2.338 -2.945 1.00 98.00 183 CYS A O 1
ATOM 1464 N N . PRO A 1 184 ? 17.748 1.689 -3.025 1.00 97.31 184 PRO A N 1
ATOM 1465 C CA . PRO A 1 184 ? 18.224 2.817 -2.225 1.00 97.31 184 PRO A CA 1
ATOM 1466 C C . PRO A 1 184 ? 17.833 4.188 -2.796 1.00 97.31 184 PRO A C 1
ATOM 1468 O O . PRO A 1 184 ? 17.499 5.098 -2.045 1.00 97.31 184 PRO A O 1
ATOM 1471 N N . PHE A 1 185 ? 17.763 4.290 -4.123 1.00 97.31 185 PHE A N 1
ATOM 1472 C CA . PHE A 1 185 ? 17.359 5.483 -4.869 1.00 97.31 185 PHE A CA 1
ATOM 1473 C C . PHE A 1 185 ? 15.832 5.611 -5.072 1.00 97.31 185 PHE A C 1
ATOM 1475 O O . PHE A 1 185 ? 15.378 6.418 -5.878 1.00 97.31 185 PHE A O 1
ATOM 1482 N N . CYS A 1 186 ? 14.996 4.804 -4.404 1.00 97.44 186 CYS A N 1
ATOM 1483 C CA . CYS A 1 186 ? 13.544 4.895 -4.578 1.00 97.44 186 CYS A CA 1
ATOM 1484 C C . CYS A 1 186 ? 13.013 6.227 -4.035 1.00 97.44 186 CYS A C 1
ATOM 1486 O O . CYS A 1 186 ? 13.071 6.465 -2.831 1.00 97.44 186 CYS A O 1
ATOM 1488 N N . ASN A 1 187 ? 12.447 7.050 -4.918 1.00 96.25 187 ASN A N 1
ATOM 1489 C CA . ASN A 1 187 ? 11.817 8.325 -4.572 1.00 96.25 187 ASN A CA 1
ATOM 1490 C C . ASN A 1 187 ? 10.451 8.181 -3.887 1.00 96.25 187 ASN A C 1
ATOM 1492 O O . ASN A 1 187 ? 9.971 9.140 -3.294 1.00 96.25 187 ASN A O 1
ATOM 1496 N N . GLU A 1 188 ? 9.829 7.007 -3.949 1.00 95.06 188 GLU A N 1
ATOM 1497 C CA . GLU A 1 188 ? 8.485 6.766 -3.415 1.00 95.06 188 GLU A CA 1
ATOM 1498 C C . GLU A 1 188 ? 8.565 6.030 -2.064 1.00 95.06 188 GLU A C 1
ATOM 1500 O O . GLU A 1 188 ? 7.931 4.996 -1.844 1.00 95.06 188 GLU A O 1
ATOM 1505 N N . SER A 1 189 ? 9.415 6.520 -1.150 1.00 94.25 189 SER A N 1
ATOM 1506 C CA . SER A 1 189 ? 9.672 5.844 0.132 1.00 94.25 189 SER A CA 1
ATOM 1507 C C . SER A 1 189 ? 8.427 5.700 1.007 1.00 94.25 189 SER A C 1
ATOM 1509 O O . SER A 1 189 ? 8.328 4.717 1.739 1.00 94.25 189 SER A O 1
ATOM 1511 N N . HIS A 1 190 ? 7.455 6.610 0.905 1.00 92.38 190 HIS A N 1
ATOM 1512 C CA . HIS A 1 190 ? 6.175 6.530 1.617 1.00 92.38 190 HIS A CA 1
ATOM 1513 C C . HIS A 1 190 ? 5.292 5.381 1.128 1.00 92.38 190 HIS A C 1
ATOM 1515 O O . HIS A 1 190 ? 4.497 4.874 1.909 1.00 92.38 190 HIS A O 1
ATOM 1521 N N . LEU A 1 191 ? 5.471 4.911 -0.111 1.00 94.94 191 LEU A N 1
ATOM 1522 C CA . LEU A 1 191 ? 4.818 3.701 -0.619 1.00 94.94 191 LEU A CA 1
ATOM 1523 C C . LEU A 1 191 ? 5.574 2.425 -0.236 1.00 94.94 191 LEU A C 1
ATOM 1525 O O . LEU A 1 191 ? 5.011 1.338 -0.302 1.00 94.94 191 LEU A O 1
ATOM 1529 N N . VAL A 1 192 ? 6.838 2.525 0.185 1.00 94.88 192 VAL A N 1
ATOM 1530 C CA . VAL A 1 192 ? 7.638 1.382 0.662 1.00 94.88 192 VAL A CA 1
ATOM 1531 C C . VAL A 1 192 ? 7.500 1.197 2.174 1.00 94.88 192 VAL A C 1
ATOM 1533 O O . VAL A 1 192 ? 7.392 0.069 2.657 1.00 94.88 192 VAL A O 1
ATOM 1536 N N . PHE A 1 193 ? 7.505 2.300 2.919 1.00 91.69 193 PHE A N 1
ATOM 1537 C CA . PHE A 1 193 ? 7.422 2.355 4.374 1.00 91.69 193 PHE A CA 1
ATOM 1538 C C . PHE A 1 193 ? 6.116 3.037 4.791 1.00 91.69 193 PHE A C 1
ATOM 1540 O O . PHE A 1 193 ? 6.113 4.201 5.194 1.00 91.69 193 PHE A O 1
ATOM 1547 N N . LEU A 1 194 ? 5.011 2.298 4.679 1.00 88.56 194 LEU A N 1
ATOM 1548 C CA . LEU A 1 194 ? 3.696 2.773 5.101 1.00 88.56 194 LEU A CA 1
ATOM 1549 C C . LEU A 1 194 ? 3.690 3.056 6.605 1.00 88.56 194 LEU A C 1
ATOM 1551 O O . LEU A 1 194 ? 4.038 2.192 7.412 1.00 88.56 194 LEU A O 1
ATOM 1555 N N . LYS A 1 195 ? 3.276 4.267 6.968 1.00 84.94 195 LYS A N 1
ATOM 1556 C CA . LYS A 1 195 ? 2.978 4.639 8.353 1.00 84.94 195 LYS A CA 1
ATOM 1557 C C . LYS A 1 195 ? 1.533 4.282 8.687 1.00 84.94 195 LYS A C 1
ATOM 1559 O O . LYS A 1 195 ? 0.692 4.230 7.791 1.00 84.94 195 LYS A O 1
ATOM 1564 N N . GLU A 1 196 ? 1.236 4.076 9.961 1.00 80.44 196 GLU A N 1
ATOM 1565 C CA . GLU A 1 196 ? -0.114 3.717 10.422 1.00 80.44 196 GLU A CA 1
ATOM 1566 C C . GLU A 1 196 ? -1.167 4.779 10.078 1.00 80.44 196 GLU A C 1
ATOM 1568 O O . GLU A 1 196 ? -2.312 4.451 9.784 1.00 80.44 196 GLU A O 1
ATOM 1573 N N . ASP A 1 197 ? -0.763 6.048 10.067 1.00 79.94 197 ASP A N 1
ATOM 1574 C CA . ASP A 1 197 ? -1.586 7.213 9.749 1.00 79.94 197 ASP A CA 1
ATOM 1575 C C . ASP A 1 197 ? -1.565 7.584 8.256 1.00 79.94 197 ASP A C 1
ATOM 1577 O O . ASP A 1 197 ? -2.030 8.661 7.874 1.00 79.94 197 ASP A O 1
ATOM 1581 N N . SER A 1 198 ? -1.032 6.709 7.395 1.00 85.56 198 SER A N 1
ATOM 1582 C CA . SER A 1 198 ? -0.983 6.967 5.956 1.00 85.56 198 SER A CA 1
ATOM 1583 C C . SER A 1 198 ? -2.393 7.136 5.400 1.00 85.56 198 SER A C 1
ATOM 1585 O O . SER A 1 198 ? -3.251 6.260 5.537 1.00 85.56 198 SER A O 1
ATOM 1587 N N . ILE A 1 199 ? -2.616 8.257 4.717 1.00 87.31 199 ILE A N 1
ATOM 1588 C CA . ILE A 1 199 ? -3.866 8.508 4.004 1.00 87.31 199 ILE A CA 1
ATOM 1589 C C . ILE A 1 199 ? -4.022 7.435 2.927 1.00 87.31 199 ILE A C 1
ATOM 1591 O O . ILE A 1 199 ? -3.113 7.200 2.130 1.00 87.31 199 ILE A O 1
ATOM 1595 N N . SER A 1 200 ? -5.187 6.797 2.906 1.00 93.12 200 SER A N 1
ATOM 1596 C CA . SER A 1 200 ? -5.542 5.799 1.906 1.00 93.12 200 SER A CA 1
ATOM 1597 C C . SER A 1 200 ? -6.909 6.095 1.300 1.00 93.12 200 SER A C 1
ATOM 1599 O O . SER A 1 200 ? -7.725 6.816 1.871 1.00 93.12 200 SER A O 1
ATOM 1601 N N . TYR A 1 201 ? -7.122 5.538 0.117 1.00 94.75 201 TYR A N 1
ATOM 1602 C CA . TYR A 1 201 ? -8.354 5.543 -0.646 1.00 94.75 201 TYR A CA 1
ATOM 1603 C C . TYR A 1 201 ? -8.853 4.103 -0.724 1.00 94.75 201 TYR A C 1
ATOM 1605 O O . TYR A 1 201 ? -8.124 3.207 -1.164 1.00 94.75 201 TYR A O 1
ATOM 1613 N N . SER A 1 202 ? -10.100 3.886 -0.328 1.00 93.44 202 SER A N 1
ATOM 1614 C CA . SER A 1 202 ? -10.781 2.606 -0.504 1.00 93.44 202 SER A CA 1
ATOM 1615 C C . SER A 1 202 ? -11.006 2.295 -1.985 1.00 93.44 202 SER A C 1
ATOM 1617 O O . SER A 1 202 ? -11.121 3.196 -2.827 1.00 93.44 202 SER A O 1
ATOM 1619 N N . GLN A 1 203 ? -11.138 1.008 -2.320 1.00 95.12 203 GLN A N 1
ATOM 1620 C CA . GLN A 1 203 ? -11.539 0.613 -3.670 1.00 95.12 203 GLN A CA 1
ATOM 1621 C C . GLN A 1 203 ? -12.870 1.268 -4.083 1.00 95.12 203 GLN A C 1
ATOM 1623 O O . GLN A 1 203 ? -1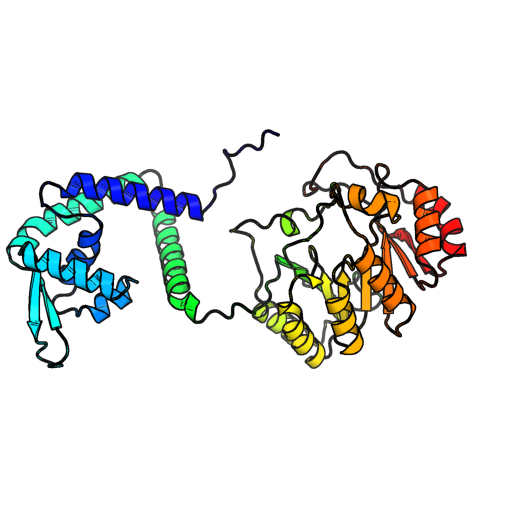3.020 1.646 -5.242 1.00 95.12 203 GLN A O 1
ATOM 1628 N N . GLU A 1 204 ? -13.829 1.442 -3.163 1.00 94.06 204 GLU A N 1
ATOM 1629 C CA . GLU A 1 204 ? -15.132 2.051 -3.438 1.00 94.06 204 GLU A CA 1
ATOM 1630 C C . GLU A 1 204 ? -14.989 3.509 -3.869 1.00 94.06 204 GLU A C 1
ATOM 1632 O O . GLU A 1 204 ? -15.617 3.911 -4.849 1.00 94.06 204 GLU A O 1
ATOM 1637 N N . GLU A 1 205 ? -14.142 4.287 -3.192 1.00 95.31 205 GLU A N 1
ATOM 1638 C CA . GLU A 1 205 ? -13.859 5.678 -3.561 1.00 95.31 205 GLU A CA 1
ATOM 1639 C C . GLU A 1 205 ? -13.257 5.775 -4.965 1.00 95.31 205 GLU A C 1
ATOM 1641 O O . GLU A 1 205 ? -13.701 6.591 -5.781 1.00 95.31 205 GLU A O 1
ATOM 1646 N N . ILE A 1 206 ? -12.288 4.911 -5.286 1.00 97.69 206 ILE A N 1
ATOM 1647 C CA . ILE A 1 206 ? -11.677 4.874 -6.619 1.00 97.69 206 ILE A CA 1
ATOM 1648 C C . ILE A 1 206 ? -12.700 4.453 -7.679 1.00 97.69 206 ILE A C 1
ATOM 1650 O O . ILE A 1 206 ? -12.817 5.113 -8.714 1.00 97.69 206 ILE A O 1
ATOM 1654 N N . LEU A 1 207 ? -13.481 3.400 -7.421 1.00 96.94 207 LEU A N 1
ATOM 1655 C CA . LEU A 1 207 ? -14.511 2.898 -8.335 1.00 96.94 207 LEU A CA 1
ATOM 1656 C C . LEU A 1 207 ? -15.606 3.943 -8.588 1.00 96.94 207 LEU A C 1
ATOM 1658 O O . LEU A 1 207 ? -16.043 4.116 -9.727 1.00 96.94 207 LEU A O 1
ATOM 1662 N N . GLN A 1 208 ? -16.039 4.665 -7.551 1.00 96.75 208 GLN A N 1
ATOM 1663 C CA . GLN A 1 208 ? -16.986 5.771 -7.684 1.00 96.75 208 GLN A CA 1
ATOM 1664 C C . GLN A 1 208 ? -16.399 6.906 -8.523 1.00 96.75 208 GLN A C 1
ATOM 1666 O O . GLN A 1 208 ? -17.077 7.412 -9.422 1.00 96.75 208 GLN A O 1
ATOM 1671 N N . TYR A 1 209 ? -15.136 7.271 -8.281 1.00 97.31 209 TYR A N 1
ATOM 1672 C CA . TYR A 1 209 ? -14.459 8.305 -9.053 1.00 97.31 209 TYR A CA 1
ATOM 1673 C C . TYR A 1 209 ? -14.390 7.947 -10.540 1.00 97.31 209 TYR A C 1
ATOM 1675 O O . TYR A 1 209 ? -14.894 8.717 -11.362 1.00 97.31 209 TYR A O 1
ATOM 1683 N N . VAL A 1 210 ? -13.849 6.775 -10.898 1.00 96.38 210 VAL A N 1
ATOM 1684 C CA . VAL A 1 210 ? -13.726 6.377 -12.312 1.00 96.38 210 VAL A CA 1
ATOM 1685 C C . VAL A 1 210 ? -15.092 6.259 -12.975 1.00 96.38 210 VAL A C 1
ATOM 1687 O O . VAL A 1 210 ? -15.285 6.781 -14.070 1.00 96.38 210 VAL A O 1
ATOM 1690 N N . LYS A 1 211 ? -16.093 5.699 -12.282 1.00 95.56 211 LYS A N 1
ATOM 1691 C CA . LYS A 1 211 ? -17.466 5.618 -12.794 1.00 95.56 211 LYS A CA 1
ATOM 1692 C C . LYS A 1 211 ? -18.054 7.001 -13.083 1.00 95.56 211 LYS A C 1
ATOM 1694 O O . LYS A 1 211 ? -18.684 7.180 -14.120 1.00 95.56 211 LYS A O 1
ATOM 1699 N N . SER A 1 212 ? -17.829 7.980 -12.204 1.00 96.06 212 SER A N 1
ATOM 1700 C CA . SER A 1 212 ? -18.313 9.359 -12.384 1.00 96.06 212 SER A CA 1
ATOM 1701 C C . SER A 1 212 ? -17.625 10.118 -13.527 1.00 96.06 212 SER A C 1
ATOM 1703 O O . SER A 1 212 ? -18.115 11.161 -13.955 1.00 96.06 212 SER A O 1
ATOM 1705 N N . ARG A 1 213 ? -16.487 9.611 -14.017 1.00 94.38 213 ARG A N 1
ATOM 1706 C CA . ARG A 1 213 ? -15.651 10.230 -15.056 1.00 94.38 213 ARG A CA 1
ATOM 1707 C C . ARG A 1 213 ? -15.505 9.355 -16.298 1.00 94.38 213 ARG A C 1
ATOM 1709 O O . ARG A 1 213 ? -14.585 9.576 -17.079 1.00 94.38 213 ARG A O 1
ATOM 1716 N N . LYS A 1 214 ? -16.406 8.390 -16.499 1.00 91.88 214 LYS A N 1
ATOM 1717 C CA . LYS A 1 214 ? -16.337 7.425 -17.604 1.00 91.88 214 LYS A CA 1
ATOM 1718 C C . LYS A 1 214 ? -16.255 8.076 -18.991 1.00 91.88 214 LYS A C 1
ATOM 1720 O O . LYS A 1 214 ? -15.584 7.534 -19.855 1.00 91.88 214 LYS A O 1
ATOM 1725 N N . ASP A 1 215 ? -16.874 9.240 -19.180 1.00 92.38 215 ASP A N 1
ATOM 1726 C CA . ASP A 1 215 ? -16.848 9.960 -20.463 1.00 92.38 215 ASP A CA 1
ATO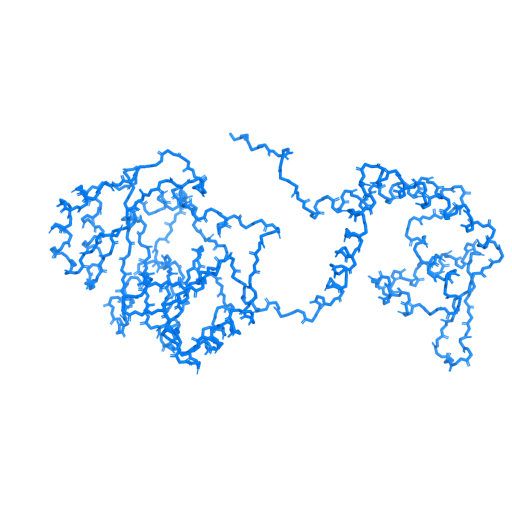M 1727 C C . ASP A 1 215 ? -15.592 10.837 -20.655 1.00 92.38 215 ASP A C 1
ATOM 1729 O O . ASP A 1 215 ? -15.410 11.435 -21.710 1.00 92.38 215 ASP A O 1
ATOM 1733 N N . MET A 1 216 ? -14.738 10.955 -19.630 1.00 94.25 216 MET A N 1
ATOM 1734 C CA . MET A 1 216 ? -13.520 11.780 -19.646 1.00 94.25 216 MET A CA 1
ATOM 1735 C C . MET A 1 216 ? -12.230 10.966 -19.520 1.00 94.25 216 MET A C 1
ATOM 1737 O O . MET A 1 216 ? -11.176 11.429 -19.945 1.00 94.25 216 MET A O 1
ATOM 1741 N N . LEU A 1 217 ? -12.290 9.814 -18.853 1.00 96.94 217 LEU A N 1
ATOM 1742 C CA . LEU A 1 217 ? -11.148 8.943 -18.612 1.00 96.94 217 LEU A CA 1
ATOM 1743 C C . LEU A 1 217 ? -11.174 7.777 -19.599 1.00 96.94 217 LEU A C 1
ATOM 1745 O O . LEU A 1 217 ? -12.159 7.052 -19.690 1.00 96.94 217 LEU A O 1
ATOM 1749 N N . ASP A 1 218 ? -10.052 7.547 -20.269 1.00 97.56 218 ASP A N 1
ATOM 1750 C CA . ASP A 1 218 ? -9.850 6.407 -21.163 1.00 97.56 218 ASP A CA 1
ATOM 1751 C C . ASP A 1 218 ? -9.231 5.210 -20.432 1.00 97.56 218 ASP A C 1
ATOM 1753 O O . ASP A 1 218 ? -9.413 4.053 -20.827 1.00 97.56 218 ASP A O 1
ATOM 1757 N N . SER A 1 219 ? -8.435 5.484 -19.392 1.00 98.19 219 SER A N 1
ATOM 1758 C CA . SER A 1 219 ? -7.638 4.467 -18.714 1.00 98.19 219 SER A CA 1
ATOM 1759 C C . SER A 1 219 ? -7.486 4.674 -17.213 1.00 98.19 219 SER A C 1
ATOM 1761 O O . SER A 1 219 ? -7.605 5.777 -16.673 1.00 98.19 219 SER A O 1
ATOM 1763 N N . ILE A 1 220 ? -7.130 3.585 -16.541 1.00 98.56 220 ILE A N 1
ATOM 1764 C CA . ILE A 1 220 ? -6.546 3.606 -15.206 1.00 98.56 220 ILE A CA 1
ATOM 1765 C C . ILE A 1 220 ? -5.115 3.074 -15.285 1.00 98.56 220 ILE A C 1
ATOM 1767 O O . ILE A 1 220 ? -4.829 2.118 -16.006 1.00 98.56 220 ILE A O 1
ATOM 1771 N N . THR A 1 221 ? -4.204 3.703 -14.550 1.00 98.75 221 THR A N 1
ATOM 1772 C CA . THR A 1 221 ? -2.864 3.173 -14.313 1.00 98.75 221 THR A CA 1
ATOM 1773 C C . THR A 1 221 ? -2.769 2.687 -12.879 1.00 98.75 221 THR A C 1
ATOM 1775 O O . THR A 1 221 ? -3.007 3.465 -11.958 1.00 98.75 221 THR A O 1
ATOM 1778 N N . ILE A 1 222 ? -2.411 1.418 -12.705 1.00 98.69 222 ILE A N 1
ATOM 1779 C CA . ILE A 1 222 ? -2.105 0.827 -11.405 1.00 98.69 222 ILE A CA 1
ATOM 1780 C C . ILE A 1 222 ? -0.595 0.831 -11.245 1.00 98.69 222 ILE A C 1
ATOM 1782 O O . ILE A 1 222 ? 0.115 0.249 -12.060 1.00 98.69 222 ILE A O 1
ATOM 1786 N N . THR A 1 223 ? -0.115 1.505 -10.213 1.00 98.00 223 THR A N 1
ATOM 1787 C CA . THR A 1 223 ? 1.299 1.569 -9.839 1.00 98.00 223 THR A CA 1
ATOM 1788 C C . THR A 1 223 ? 1.413 1.414 -8.328 1.00 98.00 223 THR A C 1
ATOM 1790 O O . THR A 1 223 ? 0.457 0.987 -7.684 1.00 98.00 223 THR A O 1
ATOM 1793 N N . GLY A 1 224 ? 2.553 1.758 -7.747 1.00 95.31 224 GLY A N 1
ATOM 1794 C CA . GLY A 1 224 ? 2.737 1.832 -6.310 1.00 95.31 224 GLY A CA 1
ATOM 1795 C C . GLY A 1 224 ? 4.131 1.403 -5.909 1.00 95.31 224 GLY A C 1
ATOM 1796 O O . GLY A 1 224 ? 5.097 1.648 -6.631 1.00 95.31 224 GLY A O 1
ATOM 1797 N N . GLY A 1 225 ? 4.219 0.718 -4.773 1.00 95.44 225 GLY A N 1
ATOM 1798 C CA . GLY A 1 225 ? 5.403 -0.064 -4.447 1.00 95.44 225 GLY A CA 1
ATOM 1799 C C . GLY A 1 225 ? 5.527 -1.287 -5.364 1.00 95.44 225 GLY A C 1
ATOM 1800 O O . GLY A 1 225 ? 6.307 -1.273 -6.311 1.00 95.44 225 GLY A O 1
ATOM 1801 N N . GLU A 1 226 ? 4.777 -2.356 -5.096 1.00 98.12 226 GLU A N 1
ATOM 1802 C CA . GLU A 1 226 ? 4.631 -3.485 -6.028 1.00 98.12 226 GLU A CA 1
ATOM 1803 C C . GLU A 1 226 ? 3.175 -3.969 -6.078 1.00 98.12 226 GLU A C 1
ATOM 1805 O O . GLU A 1 226 ? 2.759 -4.714 -5.197 1.00 98.12 226 GLU A O 1
ATOM 1810 N N . PRO A 1 227 ? 2.383 -3.595 -7.099 1.00 98.44 227 PRO A N 1
ATOM 1811 C CA . PRO A 1 227 ? 0.962 -3.943 -7.149 1.00 98.44 227 PRO A CA 1
ATOM 1812 C C . PRO A 1 227 ? 0.672 -5.442 -7.094 1.00 98.44 227 PRO A C 1
ATOM 1814 O O . PRO A 1 227 ? -0.319 -5.853 -6.493 1.00 98.44 227 PRO A O 1
ATOM 1817 N N . LEU A 1 228 ? 1.536 -6.272 -7.684 1.00 98.50 228 LEU A N 1
ATOM 1818 C CA . LEU A 1 228 ? 1.297 -7.709 -7.787 1.00 98.50 228 LEU A CA 1
ATOM 1819 C C . LEU A 1 228 ? 1.574 -8.481 -6.492 1.00 98.50 228 LEU A C 1
ATOM 1821 O O . LEU A 1 228 ? 1.349 -9.690 -6.453 1.00 98.50 228 LEU A O 1
ATOM 1825 N N . MET A 1 229 ? 1.988 -7.813 -5.413 1.00 96.88 229 MET A N 1
ATOM 1826 C CA . MET A 1 229 ? 2.003 -8.440 -4.089 1.00 96.88 229 MET A CA 1
ATOM 1827 C C . MET A 1 229 ? 0.602 -8.557 -3.463 1.00 96.88 229 MET A C 1
ATOM 1829 O O . MET A 1 229 ? 0.445 -9.282 -2.484 1.00 96.88 229 MET A O 1
ATOM 1833 N N . HIS A 1 230 ? -0.399 -7.852 -4.008 1.00 96.00 230 HIS A N 1
ATOM 1834 C CA . HIS A 1 230 ? -1.755 -7.766 -3.458 1.00 96.00 230 HIS A CA 1
ATOM 1835 C C . HIS A 1 230 ? -2.738 -8.615 -4.265 1.00 96.00 230 HIS A C 1
ATOM 1837 O O . HIS A 1 230 ? -3.151 -8.228 -5.357 1.00 96.00 230 HIS A O 1
ATOM 1843 N N . THR A 1 231 ? -3.163 -9.757 -3.728 1.00 93.06 231 THR A N 1
ATOM 1844 C CA . THR A 1 231 ? -4.166 -10.621 -4.379 1.00 93.06 231 THR A CA 1
ATOM 1845 C C . THR A 1 231 ? -5.548 -9.969 -4.477 1.00 93.06 231 THR A C 1
ATOM 1847 O O . THR A 1 231 ? -6.356 -10.320 -5.335 1.00 93.06 231 THR A O 1
ATOM 1850 N N . GLU A 1 232 ? -5.811 -8.971 -3.637 1.00 94.19 232 GLU A N 1
ATOM 1851 C CA . GLU A 1 232 ? -7.028 -8.156 -3.603 1.00 94.19 232 GLU A CA 1
ATOM 1852 C C . GLU A 1 232 ? -7.161 -7.244 -4.838 1.00 94.19 232 GLU A C 1
ATOM 1854 O O . GLU A 1 232 ? -8.225 -6.668 -5.085 1.00 94.19 232 GLU A O 1
ATOM 1859 N N . LEU A 1 233 ? -6.098 -7.116 -5.642 1.00 97.00 233 LEU A N 1
ATOM 1860 C CA . LEU A 1 233 ? -6.104 -6.350 -6.885 1.00 97.00 233 LEU A CA 1
ATOM 1861 C C . LEU A 1 233 ? -7.009 -6.992 -7.953 1.00 97.00 233 LEU A C 1
ATOM 1863 O O . LEU A 1 233 ? -7.694 -6.277 -8.686 1.00 97.00 233 LEU A O 1
ATOM 1867 N N . ASP A 1 234 ? -7.079 -8.324 -8.014 1.00 96.38 234 ASP A N 1
ATOM 1868 C CA . ASP A 1 234 ? -7.828 -9.081 -9.028 1.00 96.38 234 ASP A CA 1
ATOM 1869 C C . ASP A 1 234 ? -9.316 -8.685 -9.119 1.00 96.38 234 ASP A C 1
ATOM 1871 O O . ASP A 1 234 ? -9.790 -8.335 -10.211 1.00 96.38 234 ASP A O 1
ATOM 1875 N N . PRO A 1 235 ? -10.096 -8.711 -8.014 1.00 95.81 235 PRO A N 1
ATOM 1876 C CA . PRO A 1 235 ? -11.486 -8.266 -8.035 1.00 95.81 235 PRO A CA 1
ATOM 1877 C C . PRO A 1 235 ? -11.642 -6.803 -8.454 1.00 95.81 235 PRO A C 1
ATOM 1879 O O . PRO A 1 235 ? -12.598 -6.469 -9.160 1.00 95.81 235 PRO A O 1
ATOM 1882 N N . PHE A 1 236 ? -10.716 -5.930 -8.049 1.00 97.38 236 PHE A N 1
ATOM 1883 C CA . PHE A 1 236 ? -10.739 -4.521 -8.430 1.00 97.38 236 PHE A CA 1
ATOM 1884 C C . PHE A 1 236 ? -10.541 -4.351 -9.943 1.00 97.38 236 PHE A C 1
ATOM 1886 O O . PHE A 1 236 ? -11.361 -3.700 -10.597 1.00 97.38 236 PHE A O 1
ATOM 1893 N N . LEU A 1 237 ? -9.532 -5.006 -10.526 1.00 98.19 237 LEU A N 1
ATOM 1894 C CA . LEU A 1 237 ? -9.282 -4.976 -11.970 1.00 98.19 237 LEU A CA 1
ATOM 1895 C C . LEU A 1 237 ? -10.474 -5.509 -12.765 1.00 98.19 237 LEU A C 1
ATOM 1897 O O . LEU A 1 237 ? -10.864 -4.900 -13.759 1.00 98.19 237 LEU A O 1
ATOM 1901 N N . LYS A 1 238 ? -11.118 -6.590 -12.301 1.00 97.69 238 LYS A N 1
ATOM 1902 C CA . LYS A 1 238 ? -12.344 -7.129 -12.917 1.00 97.69 238 LYS A CA 1
ATOM 1903 C C . LYS A 1 238 ? -13.461 -6.085 -12.973 1.00 97.69 238 LYS A C 1
ATOM 1905 O O . LYS A 1 238 ? -14.066 -5.905 -14.030 1.00 97.69 238 LYS A O 1
ATOM 1910 N N . LYS A 1 239 ? -13.709 -5.364 -11.872 1.00 97.31 239 LYS A N 1
ATOM 1911 C CA . LYS A 1 239 ? -14.713 -4.285 -11.823 1.00 97.31 239 LYS A CA 1
ATOM 1912 C C . LYS A 1 239 ? -14.361 -3.154 -12.795 1.00 97.31 239 LYS A C 1
ATOM 1914 O O . LYS A 1 239 ? -15.230 -2.700 -13.536 1.00 97.31 239 LYS A O 1
ATOM 1919 N N . VAL A 1 240 ? -13.098 -2.726 -12.838 1.00 97.38 240 VAL A N 1
ATOM 1920 C CA . VAL A 1 240 ? -12.656 -1.652 -13.744 1.00 97.38 240 VAL A CA 1
ATOM 1921 C C . VAL A 1 240 ? -12.745 -2.076 -15.215 1.00 97.38 240 VAL A C 1
ATOM 1923 O O . VAL A 1 240 ? -13.245 -1.316 -16.047 1.00 97.38 240 VAL A O 1
ATOM 1926 N N . LYS A 1 241 ? -12.362 -3.317 -15.534 1.00 96.81 241 LYS A N 1
ATOM 1927 C CA . LYS A 1 241 ? -12.464 -3.883 -16.885 1.00 96.81 241 LYS A CA 1
ATOM 1928 C C . LYS A 1 241 ? -13.913 -3.935 -17.369 1.00 96.81 241 LYS A C 1
ATOM 1930 O O . LYS A 1 241 ? -14.195 -3.545 -18.498 1.00 96.81 241 LYS A O 1
ATOM 1935 N N . GLN A 1 242 ? -14.848 -4.341 -16.507 1.00 96.81 242 GLN A N 1
ATOM 1936 C CA . GLN A 1 242 ? -16.287 -4.350 -16.811 1.00 96.81 242 GLN A CA 1
ATOM 1937 C C . GLN A 1 242 ? -16.846 -2.954 -17.116 1.00 96.81 242 GLN A C 1
ATOM 1939 O O . GLN A 1 242 ? -17.811 -2.825 -17.869 1.00 96.81 242 GLN A O 1
ATOM 1944 N N . MET A 1 243 ? -16.248 -1.897 -16.560 1.00 96.06 243 MET A N 1
ATOM 1945 C CA . MET A 1 243 ? -16.639 -0.519 -16.869 1.00 96.06 243 MET A CA 1
ATOM 1946 C C . MET A 1 243 ? -16.137 -0.046 -18.242 1.00 96.06 243 MET A C 1
ATOM 1948 O O . MET A 1 243 ? -16.663 0.949 -18.747 1.00 96.06 243 MET A O 1
ATOM 1952 N N . GLY A 1 244 ? -15.201 -0.777 -18.861 1.00 96.06 244 GLY A N 1
ATOM 1953 C CA . GLY A 1 244 ? -14.664 -0.516 -20.198 1.00 96.06 244 GLY A CA 1
ATOM 1954 C C . GLY A 1 244 ? -13.368 0.297 -20.224 1.00 96.06 244 GLY A C 1
ATOM 1955 O O . GLY A 1 244 ? -12.987 0.766 -21.292 1.00 96.06 244 GLY A O 1
ATOM 1956 N N . PHE A 1 245 ? -12.699 0.486 -19.083 1.00 97.94 245 PHE A N 1
ATOM 1957 C CA . PHE A 1 245 ? -11.433 1.220 -19.036 1.00 97.94 245 PHE A CA 1
ATOM 1958 C C . PHE A 1 245 ? -10.268 0.378 -19.550 1.00 97.94 245 PHE A C 1
ATOM 1960 O O . PHE A 1 245 ? -10.185 -0.822 -19.287 1.00 97.94 245 PHE A O 1
ATOM 1967 N N . PHE A 1 246 ? -9.326 1.048 -20.213 1.00 98.25 246 PHE A N 1
ATOM 1968 C CA . PHE A 1 246 ? -8.017 0.483 -20.509 1.00 98.25 246 PHE A CA 1
ATOM 1969 C C . PHE A 1 246 ? -7.174 0.429 -19.229 1.00 98.25 246 PHE A C 1
ATOM 1971 O O . PHE A 1 246 ? -7.050 1.431 -18.521 1.00 98.25 246 PHE A O 1
ATOM 1978 N N . ILE A 1 247 ? -6.585 -0.723 -18.925 1.00 98.69 247 ILE A N 1
ATOM 1979 C CA . ILE A 1 247 ? -5.826 -0.938 -17.692 1.00 98.69 247 ILE A CA 1
ATOM 1980 C C . ILE A 1 247 ? -4.335 -1.020 -18.017 1.00 98.69 247 ILE A C 1
ATOM 1982 O O . ILE A 1 247 ? -3.875 -1.947 -18.684 1.00 98.69 247 ILE A O 1
ATOM 1986 N N . ASN A 1 248 ? -3.580 -0.051 -17.503 1.00 98.75 248 ASN A N 1
ATOM 1987 C CA . ASN A 1 248 ? -2.124 -0.003 -17.564 1.00 98.75 248 ASN A CA 1
ATOM 1988 C C . ASN A 1 248 ? -1.537 -0.410 -16.205 1.00 98.75 248 ASN A C 1
ATOM 1990 O O . ASN A 1 248 ? -1.731 0.291 -15.216 1.00 98.75 248 ASN A O 1
ATOM 1994 N N . LEU A 1 249 ? -0.826 -1.530 -16.143 1.00 98.81 249 LEU A N 1
ATOM 1995 C CA . LEU A 1 249 ? -0.188 -2.030 -14.926 1.00 98.81 249 LEU A CA 1
ATOM 1996 C C . LEU A 1 249 ? 1.302 -1.678 -14.924 1.00 98.81 249 LEU A C 1
ATOM 1998 O O . LEU A 1 249 ? 2.009 -1.999 -15.873 1.00 98.81 249 LEU A O 1
ATOM 2002 N N . MET A 1 250 ? 1.786 -1.071 -13.846 1.00 98.69 250 MET A N 1
ATOM 2003 C CA . MET A 1 250 ? 3.202 -0.834 -13.578 1.00 98.69 250 MET A CA 1
ATOM 2004 C C . MET A 1 250 ? 3.684 -1.808 -12.499 1.00 98.69 250 MET A C 1
ATOM 2006 O O . MET A 1 250 ? 3.118 -1.845 -11.413 1.00 98.69 250 MET A O 1
ATOM 2010 N N . THR A 1 251 ? 4.713 -2.601 -12.787 1.00 98.81 251 THR A N 1
ATOM 2011 C CA . THR A 1 251 ? 5.236 -3.629 -11.866 1.00 98.81 251 THR A CA 1
ATOM 2012 C C . THR A 1 251 ? 6.754 -3.740 -11.975 1.00 98.81 251 THR A C 1
ATOM 2014 O O . THR A 1 251 ? 7.356 -3.369 -12.982 1.00 98.81 251 THR A O 1
ATOM 2017 N N . ASN A 1 252 ? 7.402 -4.265 -10.943 1.00 98.44 252 ASN A N 1
ATOM 2018 C CA . ASN A 1 252 ? 8.794 -4.695 -10.973 1.00 98.44 252 ASN A CA 1
ATOM 2019 C C . ASN A 1 252 ? 8.962 -6.149 -11.477 1.00 98.44 252 ASN A C 1
ATOM 2021 O O . ASN A 1 252 ? 10.091 -6.610 -11.6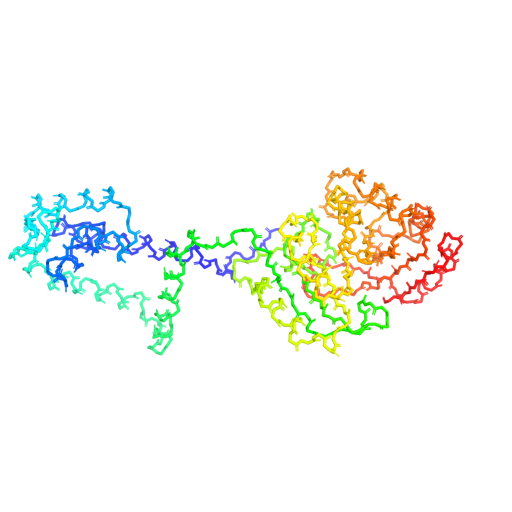55 1.00 98.44 252 ASN A O 1
ATOM 2025 N N . GLY A 1 253 ? 7.848 -6.858 -11.714 1.00 98.31 253 GLY A N 1
ATOM 2026 C CA . GLY A 1 253 ? 7.766 -8.178 -12.347 1.00 98.31 253 GLY A CA 1
ATOM 2027 C C . GLY A 1 253 ? 8.269 -9.356 -11.511 1.00 98.31 253 GLY A C 1
ATOM 2028 O O . GLY A 1 253 ? 8.474 -10.440 -12.052 1.00 98.31 253 GLY A O 1
ATOM 2029 N N . SER A 1 254 ? 8.453 -9.173 -10.203 1.00 98.31 254 SER A N 1
ATOM 2030 C CA . SER A 1 254 ? 8.888 -10.238 -9.284 1.00 98.31 254 SER A CA 1
ATOM 2031 C C . SER A 1 254 ? 7.800 -11.241 -8.879 1.00 98.31 254 SER A C 1
ATOM 2033 O O . SER A 1 254 ? 8.120 -12.238 -8.239 1.00 98.31 254 SER A O 1
ATOM 2035 N N . TYR A 1 255 ? 6.540 -11.008 -9.255 1.00 98.50 255 TYR A N 1
ATOM 2036 C CA . TYR A 1 255 ? 5.400 -11.888 -8.972 1.00 98.50 255 TYR A CA 1
ATOM 2037 C C . TYR A 1 255 ? 4.864 -12.500 -10.274 1.00 98.50 255 TYR A C 1
ATOM 2039 O O . TYR A 1 255 ? 3.798 -12.119 -10.765 1.00 98.50 255 TYR A O 1
ATOM 2047 N N . PHE A 1 256 ? 5.621 -13.432 -10.862 1.00 98.62 256 PHE A N 1
ATOM 2048 C CA . PHE A 1 256 ? 5.341 -13.953 -12.205 1.00 98.62 256 PHE A CA 1
ATOM 2049 C C . PHE A 1 256 ? 3.980 -14.647 -12.315 1.00 98.62 256 PHE A C 1
ATOM 2051 O O . PHE A 1 256 ? 3.237 -14.346 -13.243 1.00 98.62 256 PHE A O 1
ATOM 2058 N N . GLU A 1 257 ? 3.617 -15.532 -11.380 1.00 98.56 257 GLU A N 1
ATOM 2059 C CA . GLU A 1 257 ? 2.341 -16.267 -11.470 1.00 98.56 257 GLU A CA 1
ATOM 2060 C C . GLU A 1 257 ? 1.126 -15.327 -11.442 1.00 98.56 257 GLU A C 1
ATOM 2062 O O . GLU A 1 257 ? 0.151 -15.529 -12.166 1.00 98.56 257 GLU A O 1
ATOM 2067 N N . HIS A 1 258 ? 1.208 -14.246 -10.662 1.00 98.50 258 HIS A N 1
ATOM 2068 C CA . HIS A 1 258 ? 0.161 -13.232 -10.618 1.00 98.50 258 HIS A CA 1
ATOM 2069 C C . HIS A 1 258 ? 0.119 -12.429 -11.928 1.00 98.50 258 HIS A C 1
ATOM 2071 O O . HIS A 1 258 ? -0.946 -12.305 -12.531 1.00 98.50 258 HIS A O 1
ATOM 2077 N N . LEU A 1 259 ? 1.272 -11.963 -12.433 1.00 98.75 259 LEU A N 1
ATOM 2078 C CA . LEU A 1 259 ? 1.348 -11.277 -13.729 1.00 98.75 259 LEU A CA 1
ATOM 2079 C C . LEU A 1 259 ? 0.768 -12.142 -14.856 1.00 98.75 259 LEU A C 1
ATOM 2081 O O . LEU A 1 259 ? -0.078 -11.682 -15.621 1.00 98.75 259 LEU A O 1
ATOM 2085 N N . LYS A 1 260 ? 1.200 -13.403 -14.932 1.00 98.56 260 LYS A N 1
ATOM 2086 C CA . LYS A 1 260 ? 0.739 -14.386 -15.912 1.00 98.56 260 LYS A CA 1
ATOM 2087 C C . LYS A 1 260 ? -0.777 -14.548 -15.861 1.00 98.56 260 LYS A C 1
ATOM 2089 O O . LYS A 1 260 ? -1.431 -14.412 -16.890 1.00 98.56 260 LYS A O 1
ATOM 2094 N N . SER A 1 261 ? -1.333 -14.742 -14.666 1.00 98.38 261 SER A N 1
ATOM 2095 C CA . SER A 1 261 ? -2.777 -14.851 -14.450 1.00 98.38 261 SER A CA 1
ATOM 2096 C C . SER A 1 261 ? -3.545 -13.632 -14.985 1.00 98.38 261 SER A C 1
ATOM 2098 O O . SER A 1 261 ? -4.547 -13.790 -15.687 1.00 98.38 261 SER A O 1
ATOM 2100 N N . LEU A 1 262 ? -3.067 -12.409 -14.719 1.00 98.31 262 LEU A N 1
ATOM 2101 C CA . LEU A 1 262 ? -3.711 -11.179 -15.200 1.00 98.31 262 LEU A CA 1
ATOM 2102 C C . LEU A 1 262 ? -3.673 -11.045 -16.727 1.00 98.31 262 LEU A C 1
ATOM 2104 O O . LEU A 1 262 ? -4.657 -10.603 -17.329 1.00 98.31 262 LEU A O 1
ATOM 2108 N N . VAL A 1 263 ? -2.551 -11.421 -17.348 1.00 98.19 263 VAL A N 1
ATOM 2109 C CA . VAL A 1 263 ? -2.372 -11.395 -18.807 1.00 98.19 263 VAL A CA 1
ATOM 2110 C C . VAL A 1 263 ? -3.269 -12.438 -19.480 1.00 98.19 263 VAL A C 1
ATOM 2112 O O . VAL A 1 263 ? -4.028 -12.092 -20.386 1.00 98.19 263 VAL A O 1
ATOM 2115 N N . GLU A 1 264 ? -3.266 -13.685 -19.000 1.00 97.06 264 GLU A N 1
ATOM 2116 C CA . GLU A 1 264 ? -4.090 -14.780 -19.541 1.00 97.06 264 GLU A CA 1
ATOM 2117 C C . GLU A 1 264 ? -5.594 -14.484 -19.418 1.00 97.06 264 GLU A C 1
ATOM 2119 O O . GLU A 1 264 ? -6.363 -14.720 -20.353 1.00 97.06 264 GLU A O 1
ATOM 2124 N N . GLN A 1 265 ? -6.018 -13.892 -18.295 1.00 97.00 265 GLN A N 1
ATOM 2125 C CA . GLN A 1 265 ? -7.401 -13.452 -18.079 1.00 97.00 265 GLN A CA 1
ATOM 2126 C C . GLN A 1 265 ? -7.754 -12.143 -18.813 1.00 97.00 265 GLN A C 1
ATOM 2128 O O . GLN A 1 265 ? -8.907 -11.710 -18.759 1.00 97.00 265 GLN A O 1
ATOM 2133 N N . LYS A 1 266 ? -6.795 -11.499 -19.497 1.00 97.12 266 LYS A N 1
ATOM 2134 C CA . LYS A 1 266 ? -6.956 -10.200 -20.184 1.00 97.12 266 LYS A CA 1
ATOM 2135 C C . LYS A 1 266 ? -7.463 -9.078 -19.267 1.00 97.12 266 LYS A C 1
ATOM 2137 O O . LYS A 1 266 ? -8.188 -8.173 -19.700 1.00 97.12 266 LYS A O 1
ATOM 2142 N N . LEU A 1 267 ? -7.085 -9.131 -17.990 1.00 97.88 267 LEU A N 1
ATOM 2143 C CA . LEU A 1 267 ? -7.449 -8.125 -16.987 1.00 97.88 267 LEU A CA 1
ATOM 2144 C C . LEU A 1 267 ? -6.608 -6.855 -17.098 1.00 97.88 267 LEU A C 1
ATOM 2146 O O . LEU A 1 267 ? -7.039 -5.804 -16.638 1.00 97.88 267 LEU A O 1
ATOM 2150 N N . VAL A 1 268 ? -5.453 -6.934 -17.752 1.00 98.31 268 VAL A N 1
ATOM 2151 C CA . VAL A 1 268 ? -4.591 -5.795 -18.074 1.00 98.31 268 VAL A CA 1
ATOM 2152 C C . VAL A 1 268 ? -4.474 -5.653 -19.590 1.00 98.31 268 VAL A C 1
ATOM 2154 O O . VAL A 1 268 ? -4.494 -6.649 -20.312 1.00 98.31 268 VAL A O 1
ATOM 2157 N N . ASP A 1 269 ? -4.399 -4.418 -20.078 1.00 98.38 269 ASP A N 1
ATOM 2158 C CA . ASP A 1 269 ? -4.237 -4.116 -21.508 1.00 98.38 269 ASP A CA 1
ATOM 2159 C C . ASP A 1 269 ? -2.787 -3.772 -21.857 1.00 98.38 269 ASP A C 1
ATOM 2161 O O . ASP A 1 269 ? -2.324 -4.050 -22.964 1.00 98.38 269 ASP A O 1
ATOM 2165 N N . ARG A 1 270 ? -2.070 -3.182 -20.894 1.00 98.38 270 ARG A N 1
ATOM 2166 C CA . ARG A 1 270 ? -0.674 -2.776 -21.026 1.00 98.38 270 ARG A CA 1
ATOM 2167 C C . ARG A 1 270 ? 0.095 -3.056 -19.749 1.00 98.38 270 ARG A C 1
ATOM 2169 O O . ARG A 1 270 ? -0.411 -2.799 -18.657 1.00 98.38 270 ARG A O 1
ATOM 2176 N N . VAL A 1 271 ? 1.328 -3.531 -19.894 1.00 98.69 271 VAL A N 1
ATOM 2177 C CA . VAL A 1 271 ? 2.248 -3.768 -18.778 1.00 98.69 271 VAL A CA 1
ATOM 2178 C C . VAL A 1 271 ? 3.508 -2.934 -18.966 1.00 98.69 271 VAL A C 1
ATOM 2180 O O . VAL A 1 271 ? 4.208 -3.034 -19.969 1.00 98.69 271 VAL A O 1
ATOM 2183 N N . VAL A 1 272 ? 3.811 -2.112 -17.972 1.00 98.69 272 VAL A N 1
ATOM 2184 C CA . VAL A 1 272 ? 5.060 -1.370 -17.853 1.00 98.69 272 VAL A CA 1
ATOM 2185 C C . VAL A 1 272 ? 5.890 -2.057 -16.776 1.00 98.69 272 VAL A C 1
ATOM 2187 O O . VAL A 1 272 ? 5.525 -2.048 -15.601 1.00 98.69 272 VAL A O 1
ATOM 2190 N N . MET A 1 273 ? 6.995 -2.679 -17.172 1.00 98.75 273 MET A N 1
ATOM 2191 C CA . MET A 1 273 ? 7.833 -3.449 -16.260 1.00 98.75 273 MET A CA 1
ATOM 2192 C C . MET A 1 273 ? 9.150 -2.722 -15.982 1.00 98.75 273 MET A C 1
ATOM 2194 O O . MET A 1 273 ? 9.935 -2.467 -16.894 1.00 98.75 273 MET A O 1
ATOM 2198 N N . TYR A 1 274 ? 9.405 -2.407 -14.713 1.00 98.56 274 TYR A N 1
ATOM 2199 C CA . TYR A 1 274 ? 10.631 -1.745 -14.273 1.00 98.56 274 TYR A CA 1
ATOM 2200 C C . TYR A 1 274 ? 11.756 -2.759 -14.061 1.00 98.56 274 TYR A C 1
ATOM 2202 O O . TYR A 1 274 ? 11.758 -3.495 -13.072 1.00 98.56 274 TYR A O 1
ATOM 2210 N N . ILE A 1 275 ? 12.742 -2.739 -14.951 1.00 98.62 275 ILE A N 1
ATOM 2211 C CA . ILE A 1 275 ? 13.943 -3.571 -14.882 1.00 98.62 275 ILE A CA 1
ATOM 2212 C C . ILE A 1 275 ? 15.019 -2.800 -14.134 1.00 98.62 275 ILE A C 1
ATOM 2214 O O . ILE A 1 275 ? 15.341 -1.664 -14.480 1.00 98.62 275 ILE A O 1
ATOM 2218 N N . LYS A 1 276 ? 15.535 -3.404 -13.062 1.00 98.19 276 LYS A N 1
ATOM 2219 C CA . LYS A 1 276 ? 16.360 -2.677 -12.096 1.00 98.19 276 LYS A CA 1
ATOM 2220 C C . LYS A 1 276 ? 17.845 -2.711 -12.406 1.00 98.19 276 LYS A C 1
ATOM 2222 O O . LYS A 1 276 ? 18.483 -1.723 -12.103 1.00 98.19 276 LYS A O 1
ATOM 2227 N N . ASN A 1 277 ? 18.375 -3.789 -12.982 1.00 98.38 277 ASN A N 1
ATOM 2228 C CA . ASN A 1 277 ? 19.750 -3.855 -13.490 1.00 98.38 277 ASN A CA 1
ATOM 2229 C C . ASN A 1 277 ? 19.948 -5.115 -14.360 1.00 98.38 277 ASN A C 1
ATOM 2231 O O . ASN A 1 277 ? 18.986 -5.848 -14.608 1.00 98.38 277 ASN A O 1
ATOM 2235 N N . VAL A 1 278 ? 21.180 -5.396 -14.789 1.00 97.81 278 VAL A N 1
ATOM 2236 C CA . VAL A 1 278 ? 21.604 -6.729 -15.246 1.00 97.81 278 VAL A CA 1
ATOM 2237 C C . VAL A 1 278 ? 21.480 -7.774 -14.118 1.00 97.81 278 VAL A C 1
ATOM 2239 O O . VAL A 1 278 ? 21.561 -7.403 -12.940 1.00 97.81 278 VAL A O 1
ATOM 2242 N N . PRO A 1 279 ? 21.280 -9.071 -14.433 1.00 96.94 279 PRO A N 1
ATOM 2243 C CA . PRO A 1 279 ? 21.034 -10.114 -13.432 1.00 96.94 279 PRO A CA 1
ATOM 2244 C C . PRO A 1 279 ? 22.036 -10.164 -12.270 1.00 96.94 279 PRO A C 1
ATOM 2246 O O . PRO A 1 279 ? 21.638 -10.272 -11.113 1.00 96.94 279 PRO A O 1
ATOM 2249 N N . GLU A 1 280 ? 23.323 -10.022 -12.565 1.00 96.00 280 GLU A N 1
ATOM 2250 C CA . GLU A 1 280 ? 24.429 -10.088 -11.610 1.00 96.00 280 GLU A CA 1
ATOM 2251 C C . GLU A 1 280 ? 24.476 -8.909 -10.622 1.00 96.00 280 GLU A C 1
ATOM 2253 O O . GLU A 1 280 ? 24.979 -9.067 -9.512 1.00 96.00 280 GLU A O 1
ATOM 2258 N N . LYS A 1 281 ? 23.915 -7.749 -10.990 1.00 97.38 281 LYS A N 1
ATOM 2259 C CA . LYS A 1 281 ? 23.852 -6.529 -10.156 1.00 97.38 281 LYS A CA 1
ATOM 2260 C C . LYS A 1 281 ? 22.458 -6.276 -9.576 1.00 97.38 281 LYS A C 1
ATOM 2262 O O . LYS A 1 281 ? 22.227 -5.277 -8.888 1.00 97.38 281 LYS A O 1
ATOM 2267 N N . TYR A 1 282 ? 21.499 -7.161 -9.858 1.00 98.12 282 TYR A N 1
ATOM 2268 C CA . TYR A 1 282 ? 20.087 -6.909 -9.580 1.00 98.12 282 TYR A CA 1
ATOM 2269 C C . TYR A 1 282 ? 19.816 -6.749 -8.084 1.00 98.12 282 TYR A C 1
ATOM 2271 O O . TYR A 1 282 ? 19.224 -5.750 -7.683 1.00 98.12 282 TYR A O 1
ATOM 2279 N N . GLY A 1 283 ? 20.295 -7.697 -7.267 1.00 97.62 283 GLY A N 1
ATOM 2280 C CA . GLY A 1 283 ? 20.109 -7.703 -5.812 1.00 97.62 283 GLY A CA 1
ATOM 2281 C C . GLY A 1 283 ? 20.625 -6.428 -5.145 1.00 97.62 283 GLY A C 1
ATOM 2282 O O . GLY A 1 283 ? 19.878 -5.761 -4.428 1.00 97.62 283 GLY A O 1
ATOM 2283 N N . GLU A 1 284 ? 21.864 -6.040 -5.455 1.00 96.50 284 GLU A N 1
ATOM 2284 C CA . GLU A 1 284 ? 22.478 -4.803 -4.960 1.00 96.50 284 GLU A CA 1
ATOM 2285 C C . GLU A 1 284 ? 21.622 -3.574 -5.297 1.00 96.50 284 GLU A C 1
ATOM 2287 O O . GLU A 1 284 ? 21.298 -2.773 -4.418 1.00 96.50 284 GLU A O 1
ATOM 2292 N N . THR A 1 285 ? 21.160 -3.480 -6.546 1.00 98.00 285 THR A N 1
ATOM 2293 C CA . THR A 1 285 ? 20.386 -2.331 -7.041 1.00 98.00 285 THR A CA 1
ATOM 2294 C C . THR A 1 285 ? 19.019 -2.195 -6.365 1.00 98.00 285 THR A C 1
ATOM 2296 O O . THR A 1 285 ? 18.520 -1.087 -6.158 1.00 98.00 285 THR A O 1
ATOM 2299 N N . ILE A 1 286 ? 18.405 -3.315 -5.973 1.00 97.94 286 ILE A N 1
ATOM 2300 C CA . ILE A 1 286 ? 17.121 -3.332 -5.255 1.00 97.94 286 ILE A CA 1
ATOM 2301 C C . ILE A 1 286 ? 17.273 -3.319 -3.729 1.00 97.94 286 ILE A C 1
ATOM 2303 O O . ILE A 1 286 ? 16.269 -3.421 -3.019 1.00 97.94 286 ILE A O 1
ATOM 2307 N N . GLY A 1 287 ? 18.500 -3.185 -3.218 1.00 96.12 287 GLY A N 1
ATOM 2308 C CA . GLY A 1 287 ? 18.791 -3.113 -1.786 1.00 96.12 287 GLY A CA 1
ATOM 2309 C C . GLY A 1 287 ? 18.707 -4.456 -1.053 1.00 96.12 287 GLY A C 1
ATOM 2310 O O . GLY A 1 287 ? 18.459 -4.472 0.153 1.00 96.12 287 GLY A O 1
ATOM 2311 N N . LEU A 1 288 ? 18.897 -5.581 -1.753 1.00 94.44 288 LEU A N 1
ATOM 2312 C CA . LEU A 1 288 ? 18.882 -6.933 -1.186 1.00 94.44 288 LEU A CA 1
ATOM 2313 C C . LEU A 1 288 ? 20.253 -7.608 -1.335 1.00 94.44 288 LEU A C 1
ATOM 2315 O O . LEU A 1 288 ? 20.782 -7.740 -2.433 1.00 94.44 288 LEU A O 1
ATOM 2319 N N . LYS A 1 289 ? 20.818 -8.100 -0.224 1.00 87.88 289 LYS A N 1
ATOM 2320 C CA . LYS A 1 289 ? 22.126 -8.791 -0.223 1.00 87.88 289 LYS A CA 1
ATOM 2321 C C . LYS A 1 289 ? 22.118 -10.108 -1.001 1.00 87.88 289 LYS A C 1
ATOM 2323 O O . LYS A 1 289 ? 23.136 -10.501 -1.553 1.00 87.88 289 LYS A O 1
ATOM 2328 N N . THR A 1 290 ? 20.985 -10.797 -0.996 1.00 88.25 290 THR A N 1
ATOM 2329 C CA . THR A 1 290 ? 20.764 -12.066 -1.693 1.00 88.25 290 THR A CA 1
ATOM 2330 C C . THR A 1 290 ? 19.422 -11.973 -2.396 1.00 88.25 290 THR A C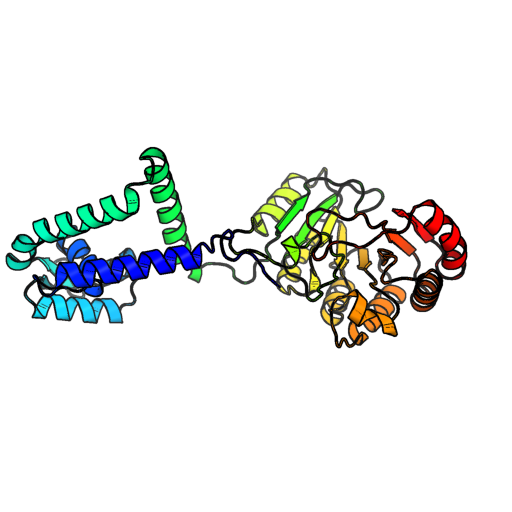 1
ATOM 2332 O O . THR A 1 290 ? 18.419 -11.664 -1.747 1.00 88.25 290 THR A O 1
ATOM 2335 N N . TYR A 1 291 ? 19.398 -12.212 -3.703 1.00 95.25 291 TYR A N 1
ATOM 2336 C CA . TYR A 1 291 ? 18.181 -12.126 -4.495 1.00 95.25 291 TYR A CA 1
ATOM 2337 C C . TYR A 1 291 ? 18.238 -13.078 -5.687 1.00 95.25 291 TYR A C 1
ATOM 2339 O O . TYR A 1 291 ? 19.175 -13.028 -6.479 1.00 95.25 291 TYR A O 1
ATOM 2347 N N . GLU A 1 292 ? 17.203 -13.902 -5.816 1.00 94.38 292 GLU A N 1
ATOM 2348 C CA . GLU A 1 292 ? 17.022 -14.823 -6.934 1.00 94.38 292 GLU A CA 1
ATOM 2349 C C . GLU A 1 292 ? 16.114 -14.183 -7.988 1.00 94.38 292 GLU A C 1
ATOM 2351 O O . GLU A 1 292 ? 14.923 -13.968 -7.765 1.00 94.38 292 GLU A O 1
ATOM 2356 N N . ILE A 1 293 ? 16.668 -13.891 -9.164 1.00 96.44 293 ILE A N 1
ATOM 2357 C CA . ILE A 1 293 ? 15.989 -13.128 -10.225 1.00 96.44 293 ILE A CA 1
ATOM 2358 C C . ILE A 1 293 ? 14.989 -13.954 -11.060 1.00 96.44 293 ILE A C 1
ATOM 2360 O O . ILE A 1 293 ? 14.374 -13.439 -11.992 1.00 96.44 293 ILE A O 1
ATOM 2364 N N . HIS A 1 294 ? 14.807 -15.242 -10.759 1.00 97.38 294 HIS A N 1
ATOM 2365 C CA . HIS A 1 294 ? 14.061 -16.179 -11.609 1.00 97.38 294 HIS A CA 1
ATOM 2366 C C . HIS A 1 294 ? 12.666 -15.689 -12.026 1.00 97.38 294 HIS A C 1
ATOM 2368 O O . HIS A 1 294 ? 12.306 -15.808 -13.196 1.00 97.38 294 HIS A O 1
ATOM 2374 N N . GLU A 1 295 ? 11.899 -15.101 -11.109 1.00 98.38 295 GLU A N 1
ATOM 2375 C CA . GLU A 1 295 ? 10.544 -14.615 -11.402 1.00 98.38 295 GLU A CA 1
ATOM 2376 C C . GLU A 1 295 ? 10.555 -13.423 -12.371 1.00 98.38 295 GLU A C 1
ATOM 2378 O O . GLU A 1 295 ? 9.758 -13.374 -13.304 1.00 98.38 295 GLU A O 1
ATOM 2383 N N . VAL A 1 296 ? 11.525 -12.514 -12.234 1.00 98.56 296 VAL A N 1
ATOM 2384 C CA . VAL A 1 296 ? 11.714 -11.382 -13.157 1.00 98.56 296 VAL A CA 1
ATOM 2385 C C . VAL A 1 296 ? 12.058 -11.887 -14.558 1.00 98.56 296 VAL A C 1
ATOM 2387 O O . VAL A 1 296 ? 11.490 -11.409 -15.538 1.00 98.56 296 VAL A O 1
ATOM 2390 N N . VAL A 1 297 ? 12.937 -12.892 -14.667 1.00 98.56 297 VAL A N 1
ATOM 2391 C CA . VAL A 1 297 ? 13.299 -13.512 -15.956 1.00 98.56 297 VAL A CA 1
ATOM 2392 C C . VAL A 1 297 ? 12.072 -14.132 -16.630 1.00 98.56 297 VAL A C 1
ATOM 2394 O O . VAL A 1 297 ? 11.859 -13.920 -17.826 1.00 98.56 297 VAL A O 1
ATOM 2397 N N . LYS A 1 298 ? 11.239 -14.865 -15.878 1.00 98.62 298 LYS A N 1
ATOM 2398 C CA . LYS A 1 298 ? 9.993 -15.444 -16.404 1.00 98.62 298 LYS A CA 1
ATOM 2399 C C . LYS A 1 298 ? 9.010 -14.362 -16.861 1.00 98.62 298 LYS A C 1
ATOM 2401 O O . LYS A 1 298 ? 8.423 -14.498 -17.931 1.00 98.62 298 LYS A O 1
ATOM 2406 N N . SER A 1 299 ? 8.867 -13.278 -16.097 1.00 98.69 299 SER A N 1
ATOM 2407 C CA . SER A 1 299 ? 8.009 -12.138 -16.448 1.00 98.69 299 SER A CA 1
ATOM 2408 C C . SER A 1 299 ? 8.473 -11.433 -17.725 1.00 98.69 299 SER A C 1
ATOM 2410 O O . SER A 1 299 ? 7.653 -11.151 -18.594 1.00 98.69 299 SER A O 1
ATOM 2412 N N . ILE A 1 300 ? 9.782 -11.218 -17.900 1.00 98.50 300 ILE A N 1
ATOM 2413 C CA . ILE A 1 300 ? 10.343 -10.684 -19.155 1.00 98.50 300 ILE A CA 1
ATOM 2414 C C . ILE A 1 300 ? 10.022 -11.620 -20.322 1.00 98.50 300 ILE A C 1
ATOM 2416 O O . ILE A 1 300 ? 9.591 -11.159 -21.377 1.00 98.50 300 ILE A O 1
ATOM 2420 N N . HIS A 1 301 ? 10.217 -12.931 -20.138 1.00 98.19 301 HIS A N 1
ATOM 2421 C CA . HIS A 1 301 ? 9.925 -13.913 -21.177 1.00 98.19 301 HIS A CA 1
ATOM 2422 C C . HIS A 1 301 ? 8.451 -13.871 -21.592 1.00 98.19 301 HIS A C 1
ATOM 2424 O O . HIS A 1 301 ? 8.177 -13.738 -22.779 1.00 98.19 301 HIS A O 1
ATOM 2430 N N . LEU A 1 302 ? 7.526 -13.894 -20.626 1.00 98.31 302 LEU A N 1
ATOM 2431 C CA . LEU A 1 302 ? 6.084 -13.783 -20.860 1.00 98.31 302 LEU A CA 1
ATOM 2432 C C . LEU A 1 302 ? 5.725 -12.532 -21.669 1.00 98.31 302 LEU A C 1
ATOM 2434 O O . LEU A 1 302 ? 5.012 -12.626 -22.661 1.00 98.31 302 LEU A O 1
ATOM 2438 N N . LEU A 1 303 ? 6.224 -11.361 -21.265 1.00 97.94 303 LEU A N 1
ATOM 2439 C CA . LEU A 1 303 ? 5.902 -10.098 -21.937 1.00 97.94 303 LEU A CA 1
ATOM 2440 C C . LEU A 1 303 ? 6.496 -10.004 -23.350 1.00 97.94 303 LEU A C 1
ATOM 2442 O O . LEU A 1 303 ? 5.957 -9.295 -24.192 1.00 97.94 303 LEU A O 1
ATOM 2446 N N . ASN A 1 304 ? 7.578 -10.734 -23.625 1.00 96.00 304 ASN A N 1
ATOM 2447 C CA . ASN A 1 304 ? 8.175 -10.816 -24.956 1.00 96.00 304 ASN A CA 1
ATOM 2448 C C . ASN A 1 304 ? 7.488 -11.838 -25.879 1.00 96.00 304 ASN A C 1
ATOM 2450 O O . ASN A 1 304 ? 7.663 -11.755 -27.096 1.00 96.00 304 ASN A O 1
ATOM 2454 N N . THR A 1 305 ? 6.760 -12.819 -25.336 1.00 93.50 305 THR A N 1
ATOM 2455 C CA . THR A 1 305 ? 6.110 -13.883 -26.121 1.00 93.50 305 THR A CA 1
ATOM 2456 C C . THR A 1 305 ? 4.610 -13.672 -26.298 1.00 93.50 305 THR A C 1
ATOM 2458 O O . THR A 1 305 ? 4.073 -13.999 -27.359 1.00 93.50 305 THR A O 1
ATOM 2461 N N . GLU A 1 306 ? 3.931 -13.123 -25.294 1.00 90.44 306 GLU A N 1
ATOM 2462 C CA . GLU A 1 306 ? 2.492 -12.885 -25.328 1.00 90.44 306 GLU A CA 1
ATOM 2463 C C . GLU A 1 306 ? 2.120 -11.645 -26.144 1.00 90.44 306 GLU A C 1
ATOM 2465 O O . GLU A 1 306 ? 2.852 -10.659 -26.230 1.00 90.44 306 GLU A O 1
ATOM 2470 N N . LYS A 1 307 ? 0.918 -11.662 -26.727 1.00 89.81 307 LYS A N 1
ATOM 2471 C CA . LYS A 1 307 ? 0.369 -10.515 -27.466 1.00 89.81 307 LYS A CA 1
ATOM 2472 C C . LYS A 1 307 ? -0.256 -9.497 -26.509 1.00 89.81 307 LYS A C 1
ATOM 2474 O O . LYS A 1 307 ? -1.470 -9.296 -26.529 1.00 89.81 307 LYS A O 1
ATOM 2479 N N . ILE A 1 308 ? 0.574 -8.857 -25.690 1.00 95.50 308 ILE A N 1
ATOM 2480 C CA . ILE A 1 308 ? 0.194 -7.734 -24.825 1.00 95.50 308 ILE A CA 1
ATOM 2481 C C . ILE A 1 308 ? 1.083 -6.520 -25.106 1.00 95.50 308 ILE A C 1
ATOM 2483 O O . ILE A 1 308 ? 2.248 -6.663 -25.471 1.00 95.50 308 ILE A O 1
ATOM 2487 N N . GLU A 1 309 ? 0.545 -5.306 -24.963 1.00 96.25 309 GLU A N 1
ATOM 2488 C CA . GLU A 1 309 ? 1.374 -4.105 -25.043 1.00 96.25 309 GLU A CA 1
ATOM 2489 C C . GLU A 1 309 ? 2.311 -4.054 -23.827 1.00 96.25 309 GLU A C 1
ATOM 2491 O O . GLU A 1 309 ? 1.868 -3.855 -22.696 1.00 96.25 309 GLU A O 1
ATOM 2496 N N . SER A 1 310 ? 3.612 -4.227 -24.051 1.00 97.44 310 SER A N 1
ATOM 2497 C CA . SER A 1 310 ? 4.623 -4.206 -22.994 1.00 97.44 310 SER A CA 1
ATOM 2498 C C . SER A 1 310 ? 5.649 -3.097 -23.207 1.00 97.44 310 SER A C 1
ATOM 2500 O O . SER A 1 310 ? 6.139 -2.902 -24.321 1.00 97.44 310 SER A O 1
ATOM 2502 N N . VAL A 1 311 ? 6.040 -2.422 -22.129 1.00 97.88 311 VAL A N 1
ATOM 2503 C CA . VAL A 1 311 ? 7.148 -1.460 -22.121 1.00 97.88 311 VAL A CA 1
ATOM 2504 C C . VAL A 1 311 ? 8.086 -1.794 -20.974 1.00 97.88 311 VAL A C 1
ATOM 2506 O O . VAL A 1 311 ? 7.658 -1.830 -19.821 1.00 97.88 311 VAL A O 1
ATOM 2509 N N . PHE A 1 312 ? 9.367 -1.999 -21.267 1.00 98.69 312 PHE A N 1
ATOM 2510 C CA . PHE A 1 312 ? 10.375 -2.086 -20.215 1.00 98.69 312 PHE A CA 1
ATOM 2511 C C . PHE A 1 312 ? 10.862 -0.690 -19.847 1.00 98.69 312 PHE A C 1
ATOM 2513 O O . PHE A 1 312 ? 11.032 0.164 -20.715 1.00 98.69 312 PHE A O 1
ATOM 2520 N N . VAL A 1 313 ? 11.081 -0.455 -18.559 1.00 98.69 313 VAL A N 1
ATOM 2521 C CA . VAL A 1 313 ? 11.564 0.823 -18.037 1.00 98.69 313 VAL A CA 1
ATOM 2522 C C . VAL A 1 313 ? 12.824 0.591 -17.229 1.00 98.69 313 VAL A C 1
ATOM 2524 O O . VAL A 1 313 ? 12.861 -0.295 -16.378 1.00 98.69 313 VAL A O 1
ATOM 2527 N N . ILE A 1 314 ? 13.833 1.418 -17.468 1.00 98.69 314 ILE A N 1
ATOM 2528 C CA . ILE A 1 314 ? 15.042 1.497 -16.652 1.00 98.69 314 ILE A CA 1
ATOM 2529 C C . ILE A 1 314 ? 15.119 2.917 -16.100 1.00 98.69 314 ILE A C 1
ATOM 2531 O O . ILE A 1 314 ? 14.811 3.880 -16.801 1.00 98.69 314 ILE A O 1
ATOM 2535 N N . THR A 1 315 ? 15.541 3.047 -14.847 1.00 98.38 315 THR A N 1
ATOM 2536 C CA . THR A 1 315 ? 15.865 4.334 -14.222 1.00 98.38 315 THR A CA 1
ATOM 2537 C C . THR A 1 315 ? 17.372 4.352 -13.974 1.00 98.38 315 THR A C 1
ATOM 2539 O O . THR A 1 315 ? 17.808 3.835 -12.944 1.00 98.38 315 THR A O 1
ATOM 2542 N N . PRO A 1 316 ? 18.185 4.844 -14.929 1.00 98.25 316 PRO A N 1
ATOM 2543 C CA . PRO A 1 316 ? 19.635 4.796 -14.813 1.00 98.25 316 PRO A CA 1
ATOM 2544 C C . PRO A 1 316 ? 20.128 5.705 -13.686 1.00 98.25 316 PRO A C 1
ATOM 2546 O O . PRO A 1 316 ? 19.804 6.892 -13.637 1.00 98.25 316 PRO A O 1
ATOM 2549 N N . VAL A 1 317 ? 20.952 5.134 -12.813 1.00 98.19 317 VAL A N 1
ATOM 2550 C CA . VAL A 1 317 ? 21.598 5.801 -11.673 1.00 98.19 317 VAL A CA 1
ATOM 2551 C C . VAL A 1 317 ? 23.082 5.461 -11.723 1.00 98.19 317 VAL A C 1
ATOM 2553 O O . VAL A 1 317 ? 23.410 4.276 -11.827 1.00 98.19 317 VAL A O 1
ATOM 2556 N N . HIS A 1 318 ? 23.955 6.470 -11.682 1.00 98.31 318 HIS A N 1
ATOM 2557 C CA . HIS A 1 318 ? 25.398 6.326 -11.912 1.00 98.31 318 HIS A CA 1
ATOM 2558 C C . HIS A 1 318 ? 26.063 5.326 -10.962 1.00 98.31 318 HIS A C 1
ATOM 2560 O O . HIS A 1 318 ? 26.948 4.584 -11.376 1.00 98.31 318 HIS A O 1
ATOM 2566 N N . GLU A 1 319 ? 25.611 5.258 -9.711 1.00 97.94 319 GLU A N 1
ATOM 2567 C CA . GLU A 1 319 ? 26.165 4.355 -8.699 1.00 97.94 319 GLU A CA 1
ATOM 2568 C C . GLU A 1 319 ? 25.840 2.876 -8.956 1.00 97.94 319 GLU A C 1
ATOM 2570 O O . GLU A 1 319 ? 26.519 2.006 -8.420 1.00 97.94 319 GLU A O 1
ATOM 2575 N N . PHE A 1 320 ? 24.820 2.581 -9.769 1.00 97.94 320 PHE A N 1
ATOM 2576 C CA . PHE A 1 320 ? 24.370 1.209 -10.037 1.00 97.94 320 PHE A CA 1
ATOM 2577 C C . PHE A 1 320 ? 24.534 0.778 -11.495 1.00 97.94 320 PHE A C 1
ATOM 2579 O O . PHE A 1 320 ? 24.581 -0.419 -11.768 1.00 97.94 320 PHE A O 1
ATOM 2586 N N . HIS A 1 321 ? 24.601 1.723 -12.431 1.00 98.50 321 HIS A N 1
ATOM 2587 C CA . HIS A 1 321 ? 24.581 1.437 -13.861 1.00 98.50 321 HIS A CA 1
ATOM 2588 C C . HIS A 1 321 ? 25.749 2.119 -14.550 1.00 98.50 321 HIS A C 1
ATOM 2590 O O . HIS A 1 321 ? 25.866 3.344 -14.488 1.00 98.50 321 HIS A O 1
ATOM 2596 N N . THR A 1 322 ? 26.547 1.350 -15.283 1.00 98.25 322 THR A N 1
ATOM 2597 C CA . THR A 1 322 ? 27.460 1.873 -16.305 1.00 98.25 322 THR A CA 1
ATOM 2598 C C . THR A 1 322 ? 26.784 1.877 -17.686 1.00 98.25 322 THR A C 1
ATOM 2600 O O . THR A 1 322 ? 25.771 1.195 -17.881 1.00 98.25 322 THR A O 1
ATOM 2603 N N . PRO A 1 323 ? 27.312 2.608 -18.685 1.00 98.19 323 PRO A N 1
ATOM 2604 C CA . PRO A 1 323 ? 26.827 2.509 -20.063 1.00 98.19 323 PRO A CA 1
ATOM 2605 C C . PRO A 1 323 ? 26.829 1.070 -20.605 1.00 98.19 323 PRO A C 1
ATOM 2607 O O . PRO A 1 323 ? 25.885 0.664 -21.285 1.00 98.19 323 PRO A O 1
ATOM 2610 N N . GLU A 1 324 ? 27.844 0.274 -20.258 1.00 98.38 324 GLU A N 1
ATOM 2611 C CA . GLU A 1 324 ? 27.950 -1.136 -20.644 1.00 98.38 324 GLU A CA 1
ATOM 2612 C C . GLU A 1 324 ? 26.834 -1.980 -20.022 1.00 98.38 324 GLU A C 1
ATOM 2614 O O . GLU A 1 324 ? 26.279 -2.842 -20.708 1.00 98.38 324 GLU A O 1
ATOM 2619 N N . ASP A 1 325 ? 26.461 -1.702 -18.766 1.00 98.44 325 ASP A N 1
ATOM 2620 C CA . ASP A 1 325 ? 25.323 -2.356 -18.114 1.00 98.44 325 ASP A CA 1
ATOM 2621 C C . ASP A 1 325 ? 24.026 -2.060 -18.873 1.00 98.44 325 ASP A C 1
ATOM 2623 O O . ASP A 1 325 ? 23.275 -2.979 -19.189 1.00 98.44 325 ASP A O 1
ATOM 2627 N N . LEU A 1 326 ? 23.778 -0.799 -19.245 1.00 98.56 326 LEU A N 1
ATOM 2628 C CA . LEU A 1 326 ? 22.572 -0.416 -19.993 1.00 98.56 326 LEU A CA 1
ATOM 2629 C C . LEU A 1 326 ? 22.491 -1.128 -21.353 1.00 98.56 326 LEU A C 1
ATOM 2631 O O . LEU A 1 326 ? 21.422 -1.601 -21.751 1.00 98.56 326 LEU A O 1
ATOM 2635 N N . VAL A 1 327 ? 23.623 -1.266 -22.051 1.00 98.56 327 VAL A N 1
ATOM 2636 C CA . VAL A 1 327 ? 23.710 -2.035 -23.302 1.00 98.56 327 VAL A CA 1
ATOM 2637 C C . VAL A 1 327 ? 23.474 -3.528 -23.055 1.00 98.56 327 VAL A C 1
ATOM 2639 O O . VAL A 1 327 ? 22.754 -4.173 -23.822 1.00 98.56 327 VAL A O 1
ATOM 2642 N N . ALA A 1 328 ? 24.038 -4.098 -21.988 1.00 98.62 328 ALA A N 1
ATOM 2643 C CA . ALA A 1 328 ? 23.818 -5.493 -21.609 1.00 98.62 328 ALA A CA 1
ATOM 2644 C C . ALA A 1 328 ? 22.348 -5.769 -21.243 1.00 98.62 328 ALA A C 1
ATOM 2646 O O . ALA A 1 328 ? 21.791 -6.782 -21.671 1.00 98.62 328 ALA A O 1
ATOM 2647 N N . MET A 1 329 ? 21.683 -4.839 -20.554 1.00 98.62 329 MET A N 1
ATOM 2648 C CA . MET A 1 329 ? 20.247 -4.905 -20.278 1.00 98.62 329 MET A CA 1
ATOM 2649 C C . MET A 1 329 ? 19.432 -4.899 -21.574 1.00 98.62 329 MET A C 1
ATOM 2651 O O . MET A 1 329 ? 18.561 -5.749 -21.744 1.00 98.62 329 MET A O 1
ATOM 2655 N N . ALA A 1 330 ? 19.730 -4.012 -22.531 1.00 98.44 330 ALA A N 1
ATOM 2656 C CA . ALA A 1 330 ? 19.024 -3.995 -23.816 1.00 98.44 330 ALA A CA 1
ATOM 2657 C C . ALA A 1 330 ? 19.205 -5.304 -24.609 1.00 98.44 330 ALA A C 1
ATOM 2659 O O . ALA A 1 330 ? 18.248 -5.798 -25.207 1.00 98.44 330 ALA A O 1
ATOM 2660 N N . LYS A 1 331 ? 20.402 -5.911 -24.568 1.00 98.19 331 LYS A N 1
ATOM 2661 C CA . LYS A 1 331 ? 20.648 -7.246 -25.145 1.00 98.19 331 LYS A CA 1
ATOM 2662 C C . LYS A 1 331 ? 19.799 -8.323 -24.479 1.00 98.19 331 LYS A C 1
ATOM 2664 O O . LYS A 1 331 ? 19.214 -9.144 -25.179 1.00 98.19 331 LYS A O 1
ATOM 2669 N N . TRP A 1 332 ? 19.748 -8.320 -23.149 1.00 98.00 332 TRP A N 1
ATOM 2670 C CA . TRP A 1 332 ? 18.992 -9.294 -22.363 1.00 98.00 332 TRP A CA 1
ATOM 2671 C C . TRP A 1 332 ? 17.481 -9.186 -22.595 1.00 98.00 332 TRP A C 1
ATOM 2673 O O . TRP A 1 332 ? 16.801 -10.204 -22.693 1.00 98.00 332 TRP A O 1
ATOM 2683 N N . LEU A 1 333 ? 16.962 -7.965 -22.741 1.00 98.00 333 LEU A N 1
ATOM 2684 C CA . LEU A 1 333 ? 15.533 -7.711 -22.927 1.00 98.00 333 LEU A CA 1
ATOM 2685 C C . LEU A 1 333 ? 15.027 -8.010 -24.345 1.00 98.00 333 LEU A C 1
ATOM 2687 O O . LEU A 1 333 ? 13.815 -8.082 -24.549 1.00 98.00 333 LEU A O 1
ATOM 2691 N N . LYS A 1 334 ? 15.907 -8.221 -25.330 1.00 95.69 334 LYS A N 1
ATOM 2692 C CA . LYS A 1 334 ? 15.522 -8.634 -26.688 1.00 95.69 334 LYS A CA 1
ATOM 2693 C C . LYS A 1 334 ? 14.643 -9.907 -26.634 1.00 95.69 334 LYS A C 1
ATOM 2695 O O . LYS A 1 334 ? 15.027 -10.862 -25.961 1.00 95.69 334 LYS A O 1
ATOM 2700 N N . PRO A 1 335 ? 13.506 -9.987 -27.357 1.00 96.00 335 PRO A N 1
ATOM 2701 C CA . PRO A 1 335 ? 13.060 -9.136 -28.467 1.00 96.00 335 PRO A CA 1
ATOM 2702 C C . PRO A 1 335 ? 12.104 -7.989 -28.087 1.00 96.00 335 PRO A C 1
ATOM 2704 O O . PRO A 1 335 ? 11.248 -7.643 -28.899 1.00 96.00 335 PRO A O 1
ATOM 2707 N N . ALA A 1 336 ? 12.236 -7.397 -26.895 1.00 96.50 336 ALA A N 1
ATOM 2708 C CA . ALA A 1 336 ? 11.406 -6.280 -26.447 1.00 96.50 336 ALA A CA 1
ATOM 2709 C C . ALA A 1 336 ? 11.135 -5.240 -27.543 1.00 96.50 336 ALA A C 1
ATOM 2711 O O . ALA A 1 336 ? 12.043 -4.778 -28.237 1.00 96.50 336 ALA A O 1
ATOM 2712 N N . SER A 1 337 ? 9.871 -4.838 -27.669 1.00 94.25 337 SER A N 1
ATOM 2713 C CA . SER A 1 337 ? 9.445 -3.861 -28.671 1.00 94.25 337 SER A CA 1
ATOM 2714 C C . SER A 1 337 ? 9.728 -2.419 -28.246 1.00 94.25 337 SER A C 1
ATOM 2716 O O . SER A 1 337 ? 9.927 -1.564 -29.111 1.00 94.25 337 SER A O 1
ATOM 2718 N N . SER A 1 338 ? 9.759 -2.133 -26.940 1.00 97.31 338 SER A N 1
ATOM 2719 C CA . SER A 1 338 ? 9.976 -0.789 -26.406 1.00 97.31 338 SER A CA 1
ATOM 2720 C C . SER A 1 338 ? 10.734 -0.785 -25.080 1.00 97.31 338 SER A C 1
ATOM 2722 O O . SER A 1 338 ? 10.480 -1.607 -24.197 1.00 97.31 338 SER A O 1
ATOM 2724 N N . LEU A 1 339 ? 11.635 0.191 -24.954 1.00 98.44 339 LEU A N 1
ATOM 2725 C CA . LEU A 1 339 ? 12.393 0.507 -23.750 1.00 98.44 339 LEU A CA 1
ATOM 2726 C C . LEU A 1 339 ? 12.267 2.006 -23.451 1.00 98.44 339 LEU A C 1
ATOM 2728 O O . LEU A 1 339 ? 12.471 2.842 -24.332 1.00 98.44 339 LEU A O 1
ATOM 2732 N N . GLU A 1 340 ? 11.975 2.367 -22.209 1.00 98.25 340 GLU A N 1
ATOM 2733 C CA . GLU A 1 340 ? 12.045 3.749 -21.740 1.00 98.25 340 GLU A CA 1
ATOM 2734 C C . GLU A 1 340 ? 13.146 3.905 -20.687 1.00 98.25 340 GLU A C 1
ATOM 2736 O O . GLU A 1 340 ? 13.252 3.115 -19.752 1.00 98.25 340 GLU A O 1
ATOM 2741 N N . LEU A 1 341 ? 13.961 4.945 -20.837 1.00 98.56 341 LEU A N 1
ATOM 2742 C CA . LEU A 1 341 ? 14.923 5.393 -19.839 1.00 98.56 341 LEU A CA 1
ATOM 2743 C C . LEU A 1 341 ? 14.309 6.587 -19.113 1.00 98.56 341 LEU A C 1
ATOM 2745 O O . LEU A 1 341 ? 14.067 7.618 -19.740 1.00 98.56 341 LEU A O 1
ATOM 2749 N N . HIS A 1 342 ? 14.011 6.438 -17.827 1.00 97.62 342 HIS A N 1
ATOM 2750 C CA . HIS A 1 342 ? 13.472 7.516 -16.995 1.00 97.62 342 HIS A CA 1
ATOM 2751 C C . HIS A 1 342 ? 14.625 8.175 -16.249 1.00 97.62 342 HIS A C 1
ATOM 2753 O O . HIS A 1 342 ? 15.360 7.494 -15.531 1.00 97.62 342 HIS A O 1
ATOM 2759 N N . ILE A 1 343 ? 14.796 9.483 -16.434 1.00 97.88 343 ILE A N 1
ATOM 2760 C CA . ILE A 1 343 ? 15.854 10.236 -15.757 1.00 97.88 343 ILE A CA 1
ATOM 2761 C C . ILE A 1 343 ? 15.574 10.243 -14.252 1.00 97.88 343 ILE A C 1
ATOM 2763 O O . ILE A 1 343 ? 14.477 10.582 -13.807 1.00 97.88 343 ILE A O 1
ATOM 2767 N N . PHE A 1 344 ? 16.571 9.839 -13.465 1.00 98.00 344 PHE A N 1
ATOM 2768 C CA . PHE A 1 344 ? 16.492 9.926 -12.015 1.00 98.00 344 PHE A CA 1
ATOM 2769 C C . PHE A 1 344 ? 16.796 11.352 -11.554 1.00 98.00 344 PHE A C 1
ATOM 2771 O O . PHE A 1 344 ? 17.874 11.882 -11.811 1.00 98.00 344 PHE A O 1
ATOM 2778 N N . GLU A 1 345 ? 15.859 11.940 -10.822 1.00 96.81 345 GLU A N 1
ATOM 2779 C CA . GLU A 1 345 ? 16.065 13.169 -10.063 1.00 96.81 345 GLU A CA 1
ATOM 2780 C C . GLU A 1 345 ? 15.828 12.850 -8.589 1.00 96.81 345 GLU A C 1
ATOM 2782 O O . GLU A 1 345 ? 14.775 12.318 -8.226 1.00 96.81 345 GLU A O 1
ATOM 2787 N N . GLU A 1 346 ? 16.811 13.126 -7.734 1.00 96.12 346 GLU A N 1
ATOM 2788 C CA . GLU A 1 346 ? 16.706 12.833 -6.308 1.00 96.12 346 GLU A CA 1
ATOM 2789 C C . GLU A 1 346 ? 15.643 13.727 -5.649 1.00 96.12 346 GLU A C 1
ATOM 2791 O O . GLU A 1 346 ? 15.760 14.952 -5.646 1.00 96.12 346 GLU A O 1
ATOM 2796 N N . LYS A 1 347 ? 14.607 13.117 -5.059 1.00 95.81 347 LYS A N 1
ATOM 2797 C CA . LYS A 1 347 ? 13.576 13.835 -4.294 1.00 95.81 347 LYS A CA 1
ATOM 2798 C C . LYS A 1 347 ? 13.894 13.839 -2.799 1.00 95.81 347 LYS A C 1
ATOM 2800 O O . LYS A 1 347 ? 14.680 13.038 -2.295 1.00 95.81 347 LYS A O 1
ATOM 2805 N N . GLU A 1 348 ? 13.214 14.697 -2.044 1.00 94.31 348 GLU A N 1
ATOM 2806 C CA . GLU A 1 348 ? 13.249 14.672 -0.570 1.00 94.31 348 GLU A CA 1
ATOM 2807 C C . GLU A 1 348 ? 12.749 13.352 0.020 1.00 94.31 348 GLU A C 1
ATOM 2809 O O . GLU A 1 348 ? 13.218 12.911 1.064 1.00 94.31 348 GLU A O 1
ATOM 2814 N N . THR A 1 349 ? 11.849 12.683 -0.691 1.00 93.12 349 THR A N 1
ATOM 2815 C CA . THR A 1 349 ? 11.253 11.405 -0.305 1.00 93.12 349 THR A CA 1
ATOM 2816 C C . THR A 1 349 ? 12.102 10.193 -0.690 1.00 93.12 349 THR A C 1
ATOM 2818 O O . THR A 1 349 ? 11.621 9.068 -0.558 1.00 93.12 349 THR A O 1
ATOM 2821 N N . VAL A 1 350 ? 13.340 10.370 -1.165 1.00 96.12 350 VAL A N 1
ATOM 2822 C CA . VAL A 1 350 ? 14.220 9.242 -1.499 1.00 96.12 350 VAL A CA 1
ATOM 2823 C C . VAL A 1 350 ? 14.574 8.412 -0.258 1.00 96.12 350 VAL A C 1
ATOM 2825 O O . VAL A 1 350 ? 14.771 8.953 0.829 1.00 96.12 350 VAL A O 1
ATOM 2828 N N . ILE A 1 351 ? 14.668 7.085 -0.400 1.00 95.69 351 ILE A N 1
ATOM 2829 C CA . ILE A 1 351 ? 15.028 6.186 0.713 1.00 95.69 351 ILE A CA 1
ATOM 2830 C C . ILE A 1 351 ? 16.424 6.503 1.272 1.00 95.69 351 ILE A C 1
ATOM 2832 O O . ILE A 1 351 ? 16.608 6.538 2.492 1.00 95.69 351 ILE A O 1
ATOM 2836 N N . GLN A 1 352 ? 17.408 6.693 0.396 1.00 96.19 352 GLN A N 1
ATOM 2837 C CA . GLN A 1 352 ? 18.781 7.058 0.731 1.00 96.19 352 GLN A CA 1
ATOM 2838 C C . GLN A 1 352 ? 19.243 8.177 -0.206 1.00 96.19 352 GLN A C 1
ATOM 2840 O O . GLN A 1 352 ? 19.036 8.104 -1.413 1.00 96.19 352 GLN A O 1
ATOM 2845 N N . LYS A 1 353 ? 19.844 9.217 0.375 1.00 95.88 353 LYS A N 1
ATOM 2846 C CA . LYS A 1 353 ? 20.394 10.380 -0.332 1.00 95.88 353 LYS A CA 1
ATOM 2847 C C . LYS A 1 353 ? 21.788 10.077 -0.896 1.00 95.88 353 LYS A C 1
ATOM 2849 O O . LYS A 1 353 ? 22.495 9.231 -0.349 1.00 95.88 353 LYS A O 1
ATOM 2854 N N . GLY A 1 354 ? 22.205 10.835 -1.906 1.00 96.31 354 GLY A N 1
ATOM 2855 C CA . GLY A 1 354 ? 23.536 10.792 -2.511 1.00 96.31 354 GLY A CA 1
ATOM 2856 C C . GLY A 1 354 ? 23.625 10.011 -3.823 1.00 96.31 354 GLY A C 1
ATOM 2857 O O . GLY A 1 354 ? 24.723 9.585 -4.169 1.00 96.31 354 GLY A O 1
ATOM 2858 N N . TYR A 1 355 ? 22.508 9.808 -4.529 1.00 96.75 355 TYR A N 1
ATOM 2859 C CA . TYR A 1 355 ? 22.491 9.129 -5.832 1.00 96.75 355 TYR A CA 1
ATOM 2860 C C . TYR A 1 355 ? 22.347 10.121 -6.981 1.00 96.75 355 TYR A C 1
ATOM 2862 O O . TYR A 1 355 ? 21.667 11.140 -6.847 1.00 96.75 355 TYR A O 1
ATOM 2870 N N . HIS A 1 356 ? 22.935 9.799 -8.133 1.00 97.94 356 HIS A N 1
ATOM 2871 C CA . HIS A 1 356 ? 22.980 10.714 -9.271 1.00 97.94 356 HIS A CA 1
ATOM 2872 C C . HIS A 1 356 ? 22.381 10.074 -10.522 1.00 97.94 356 HIS A C 1
ATOM 2874 O O . HIS A 1 356 ? 22.743 8.967 -10.927 1.00 97.94 356 HIS A O 1
ATOM 2880 N N . GLY A 1 357 ? 21.446 10.785 -11.148 1.00 97.31 357 GLY A N 1
ATOM 2881 C CA . GLY A 1 357 ? 20.856 10.375 -12.414 1.00 97.31 357 GLY A CA 1
ATOM 2882 C C . GLY A 1 357 ? 21.714 10.784 -13.600 1.00 97.31 357 GLY A C 1
ATOM 2883 O O . GLY A 1 357 ? 22.425 11.785 -13.551 1.00 97.31 357 GLY A O 1
ATOM 2884 N N . TYR A 1 358 ? 21.584 10.028 -14.685 1.00 98.19 358 TYR A N 1
ATOM 2885 C CA . TYR A 1 358 ? 22.175 10.386 -15.968 1.00 98.19 358 TYR A CA 1
ATOM 2886 C C . TYR A 1 358 ? 21.487 11.613 -16.568 1.00 98.19 358 TYR A C 1
ATOM 2888 O O . TYR A 1 358 ? 20.258 11.725 -16.573 1.00 98.19 358 TYR A O 1
ATOM 2896 N N . THR A 1 359 ? 22.268 12.496 -17.178 1.00 97.75 359 THR A N 1
ATOM 2897 C CA . THR A 1 359 ? 21.738 13.615 -17.953 1.00 97.75 359 THR A CA 1
ATOM 2898 C C . THR A 1 359 ? 21.094 13.134 -19.253 1.00 97.75 359 THR A C 1
ATOM 2900 O O . THR A 1 359 ? 21.444 12.104 -19.839 1.00 97.75 359 THR A O 1
ATOM 2903 N N . ARG A 1 360 ? 20.178 13.946 -19.791 1.00 97.38 360 ARG A N 1
ATOM 2904 C CA . ARG A 1 360 ? 19.573 13.682 -21.103 1.00 97.38 360 ARG A CA 1
ATOM 2905 C C . ARG A 1 360 ? 20.616 13.612 -22.227 1.00 97.38 360 ARG A C 1
ATOM 2907 O O . ARG A 1 360 ? 20.407 12.879 -23.190 1.00 97.38 360 ARG A O 1
ATOM 2914 N N . GLU A 1 361 ? 21.722 14.352 -22.138 1.00 97.12 361 GLU A N 1
ATOM 2915 C CA . GLU A 1 361 ? 22.800 14.291 -23.134 1.00 97.12 361 GLU A CA 1
ATOM 2916 C C . GLU A 1 361 ? 23.523 12.938 -23.101 1.00 97.12 361 GLU A C 1
ATOM 2918 O O . GLU A 1 361 ? 23.706 12.316 -24.150 1.00 97.12 361 GLU A O 1
ATOM 2923 N N . GLU A 1 362 ? 23.880 12.450 -21.912 1.00 97.38 362 GLU A N 1
ATOM 2924 C CA . GLU A 1 362 ? 24.520 11.142 -21.739 1.00 97.38 362 GLU A CA 1
ATOM 2925 C C . GLU A 1 362 ? 23.616 10.014 -22.237 1.00 97.38 362 GLU A C 1
ATOM 2927 O O . GLU A 1 362 ? 24.044 9.189 -23.045 1.00 97.38 362 GLU A O 1
ATOM 2932 N N . LEU A 1 363 ? 22.336 10.027 -21.850 1.00 97.94 363 LEU A N 1
ATOM 2933 C CA . LEU A 1 363 ? 21.385 9.012 -22.303 1.00 97.94 363 LEU A CA 1
ATOM 2934 C C . LEU A 1 363 ? 21.182 9.042 -23.821 1.00 97.94 363 LEU A C 1
ATOM 2936 O O . LEU A 1 363 ? 21.045 7.985 -24.429 1.00 97.94 363 LEU A O 1
ATOM 2940 N N . ASN A 1 364 ? 21.207 10.215 -24.463 1.00 97.19 364 ASN A N 1
ATOM 2941 C CA . ASN A 1 364 ? 21.121 10.308 -25.925 1.00 97.19 364 ASN A CA 1
ATOM 2942 C C . ASN A 1 364 ? 22.331 9.684 -26.637 1.00 97.19 364 ASN A C 1
ATOM 2944 O O . ASN A 1 364 ? 22.169 9.155 -27.739 1.00 97.19 364 ASN A O 1
ATOM 2948 N N . LYS A 1 365 ? 23.528 9.727 -26.034 1.00 96.31 365 LYS A N 1
ATOM 2949 C CA . LYS A 1 365 ? 24.722 9.057 -26.580 1.00 96.31 365 LYS A CA 1
ATOM 2950 C C . LYS A 1 365 ? 24.545 7.537 -26.537 1.00 96.31 365 LYS A C 1
ATOM 2952 O O . LYS A 1 365 ? 24.724 6.884 -27.560 1.00 96.31 365 LYS A O 1
ATOM 2957 N N . ILE A 1 366 ? 24.085 7.013 -25.399 1.00 97.19 366 ILE A N 1
ATOM 2958 C CA . ILE A 1 366 ? 23.885 5.572 -25.165 1.00 97.19 366 ILE A CA 1
ATOM 2959 C C . ILE A 1 366 ? 22.694 5.029 -25.975 1.00 97.19 366 ILE A C 1
ATOM 2961 O O . ILE A 1 366 ? 22.746 3.914 -26.489 1.00 97.19 366 ILE A O 1
ATOM 2965 N N . LYS A 1 367 ? 21.630 5.827 -26.157 1.00 97.31 367 LYS A N 1
ATOM 2966 C CA . LYS A 1 367 ? 20.389 5.453 -26.863 1.00 97.31 367 LYS A CA 1
ATOM 2967 C C . LYS A 1 367 ? 20.639 4.759 -28.201 1.00 97.31 367 LYS A C 1
ATOM 2969 O O . LYS A 1 367 ? 19.993 3.755 -28.484 1.00 97.31 367 LYS A O 1
ATOM 2974 N N . LYS A 1 368 ? 21.590 5.266 -28.993 1.00 93.69 368 LYS A N 1
ATOM 2975 C CA . LYS A 1 368 ? 21.926 4.719 -30.318 1.00 93.69 368 LYS A CA 1
ATOM 2976 C C . LYS A 1 368 ? 22.411 3.270 -30.252 1.00 93.69 368 LYS A C 1
ATOM 2978 O O . LYS A 1 368 ? 22.139 2.497 -31.162 1.00 93.69 368 LYS A O 1
ATOM 2983 N N . GLU A 1 369 ? 23.112 2.899 -29.184 1.00 97.00 369 GLU A N 1
ATOM 2984 C CA . GLU A 1 369 ? 23.589 1.530 -28.966 1.00 97.00 369 GLU A CA 1
ATOM 2985 C C . GLU A 1 369 ? 22.460 0.607 -28.498 1.00 97.00 369 GLU A C 1
ATOM 2987 O O . GLU A 1 369 ? 22.415 -0.563 -28.879 1.00 97.00 369 GLU A O 1
ATOM 2992 N N . LEU A 1 370 ? 21.511 1.135 -27.720 1.00 98.12 370 LEU A N 1
ATOM 2993 C CA . LEU A 1 370 ? 20.338 0.383 -27.266 1.00 98.12 370 LEU A CA 1
ATOM 2994 C C . LEU A 1 370 ? 19.367 0.093 -28.422 1.00 98.12 370 LEU A C 1
ATOM 2996 O O . LEU A 1 370 ? 18.800 -0.999 -28.490 1.00 98.12 370 LEU A O 1
ATOM 3000 N N . GLU A 1 371 ? 19.225 1.039 -29.358 1.00 97.44 371 GLU A N 1
ATOM 3001 C CA . GLU A 1 371 ? 18.358 0.929 -30.544 1.00 97.44 371 GLU A CA 1
ATOM 3002 C C . GLU A 1 371 ? 18.759 -0.215 -31.493 1.00 97.44 371 GLU A C 1
ATOM 3004 O O . GLU A 1 371 ? 17.934 -0.699 -32.267 1.00 97.44 371 GLU A O 1
ATOM 3009 N N . VAL A 1 372 ? 19.995 -0.719 -31.385 1.00 96.81 372 VAL A N 1
ATOM 3010 C CA . VAL A 1 372 ? 20.457 -1.926 -32.095 1.00 96.81 372 VAL A CA 1
ATOM 3011 C C . VAL A 1 372 ? 19.720 -3.186 -31.620 1.00 96.81 372 VAL A C 1
ATOM 3013 O O . VAL A 1 372 ? 19.543 -4.133 -32.391 1.00 96.81 372 VAL A O 1
ATOM 3016 N N . TYR A 1 373 ? 19.290 -3.220 -30.356 1.00 97.69 373 TYR A N 1
ATOM 3017 C CA . TYR A 1 373 ? 18.653 -4.387 -29.737 1.00 97.69 373 TYR A CA 1
ATOM 3018 C C . TYR A 1 373 ? 17.143 -4.222 -29.566 1.00 97.69 373 TYR A C 1
ATOM 3020 O O . TYR A 1 373 ? 16.419 -5.212 -29.676 1.00 97.69 373 TYR A O 1
ATOM 3028 N N . ILE A 1 374 ? 16.678 -2.993 -29.317 1.00 97.69 374 ILE A N 1
ATOM 3029 C CA . ILE A 1 374 ? 15.274 -2.665 -29.048 1.00 97.69 374 ILE A CA 1
ATOM 3030 C C . ILE A 1 374 ? 14.865 -1.483 -29.934 1.00 97.69 374 ILE A C 1
ATOM 3032 O O . ILE A 1 374 ? 15.420 -0.403 -29.776 1.00 97.69 374 ILE A O 1
ATOM 3036 N N . PRO A 1 375 ? 13.877 -1.621 -30.834 1.00 95.00 375 PRO A N 1
ATOM 3037 C CA . PRO A 1 375 ? 13.616 -0.608 -31.857 1.00 95.00 375 PRO A CA 1
ATOM 3038 C C . PRO A 1 375 ? 13.056 0.713 -31.308 1.00 95.00 375 PRO A C 1
ATOM 3040 O O . PRO A 1 375 ? 13.338 1.771 -31.863 1.00 95.00 375 PRO A O 1
ATOM 3043 N N . ASN A 1 376 ? 12.262 0.683 -30.230 1.00 96.31 376 ASN A N 1
ATOM 3044 C CA . ASN A 1 376 ? 11.615 1.882 -29.687 1.00 96.31 376 ASN A CA 1
ATOM 3045 C C . ASN A 1 376 ? 12.199 2.272 -28.328 1.00 96.31 376 ASN A C 1
ATOM 3047 O O . ASN A 1 376 ? 11.583 2.006 -27.289 1.00 96.31 376 ASN A O 1
ATOM 3051 N N . VAL A 1 377 ? 13.361 2.931 -28.342 1.00 97.94 377 VAL A N 1
ATOM 3052 C CA . VAL A 1 377 ? 13.975 3.506 -27.137 1.00 97.94 377 VAL A CA 1
ATOM 3053 C C . VAL A 1 377 ? 13.522 4.957 -26.951 1.00 97.94 377 VAL A C 1
ATOM 3055 O O . VAL A 1 377 ? 13.633 5.778 -27.866 1.00 97.94 377 VAL A O 1
ATOM 3058 N N . LYS A 1 378 ? 13.018 5.307 -25.764 1.00 96.94 378 LYS A N 1
ATOM 3059 C CA . LYS A 1 378 ? 12.622 6.682 -25.403 1.00 96.94 378 LYS A CA 1
ATOM 3060 C C . LYS A 1 378 ? 13.323 7.130 -24.126 1.00 96.94 378 LYS A C 1
ATOM 3062 O O . LYS A 1 378 ? 13.574 6.319 -23.248 1.00 96.94 378 LYS A O 1
ATOM 3067 N N . ILE A 1 379 ? 13.596 8.426 -24.020 1.00 97.38 379 ILE A N 1
ATOM 3068 C CA . ILE A 1 379 ? 14.104 9.056 -22.795 1.00 97.38 379 ILE A CA 1
ATOM 3069 C C . ILE A 1 379 ? 12.979 9.929 -22.244 1.00 97.38 379 ILE A C 1
ATOM 3071 O O . ILE A 1 379 ? 12.468 10.788 -22.973 1.00 97.38 379 ILE A O 1
ATOM 3075 N N . ARG A 1 380 ? 12.579 9.685 -20.997 1.00 91.81 380 ARG A N 1
ATOM 3076 C CA . ARG A 1 380 ? 11.558 10.459 -20.290 1.00 91.81 380 ARG A CA 1
ATOM 3077 C C . ARG A 1 380 ? 12.190 11.269 -19.179 1.00 91.81 380 ARG A C 1
ATOM 3079 O O . ARG A 1 380 ? 12.960 10.683 -18.389 1.00 91.81 380 ARG A O 1
#

Foldseek 3Di:
DDDPPPPDDQPVVVVVVLVVVVQVLQQVQCVVVPDGPLLLVVLVCCAVPFFDFLVVCCLVVVHDSVSSVVSLVVCVVSQQKDWDQDPVDNVTITIHGDPSNVVCVVVSVVSVVVVCCVVCVPPDPVVVVVVVVVVVVVVVVVSCVVVDPPLWFKFLDWQLWDCPLDPPWTEIETAGADAPFQQQQDLQLCSHDPRPPRDIDTLVNVLVSCLVCVVPGQAYEYHTRAPLVRPSVVVSLVSVVVSPHAYEYEHCQQNQVSLVVCVVVVSHQEYEHEDQWPPVLRCVRRVHPDDDCVRVLNSLVCVQPDPHHYEYEYADWPVRDDLVRVLVVLQSSPPAQYYEYEFRDRDPSRNHDDIHTDDPVRCVVSQVSSCVRHVHYYYD

Organism: NCBI:txid1323

pLDDT: mean 92.68, std 9.69, range [30.56, 98.81]

Secondary structure (DSSP, 8-state):
----TTS---HHHHHHHHHHHHHHHHHHHHGGGT--TTTHHHHHHHHHSTTEEHHHHHHHHT--HHHHHHHHHHHHHTTSEEEEE-SS-TT-EEEEE-HHHHHHHHHHHHHHHHHHHHHHTTS-HHHHHHHHHHHHHHHHHHHTGGGS-TT--EEEEEEEEESSSSTTS-EEEEEE---S---TT-S-HHHHS--TT---EEHHHHHHHHHHTTTT--EEEEEES-GGG-TTHHHHHHHHHHHT-EEEEEE-S--HHHHHHHHHTT--SEEEEE--S-GGGHHHHTT-SS--THHHHHHHHHHHHSSSEEEEEE--BTTT--HHHHHHHHHHHTT-SEEEEPPP---TT-SSS---BPPHHHHHHHHHHHTTT-SEEEE-

InterPro domains:
  IPR000835 MarR-type HTH domain [PF01047] (35-92)
  IPR000835 MarR-type HTH domain [PR00598] (52-68)
  IPR000835 MarR-type HTH domain [PR00598] (69-84)
  IPR000835 MarR-type HTH domain [PR00598] (88-104)
  IPR000835 MarR-type HTH domain [PS50995] (8-140)
  IPR000835 MarR-type HTH domain [SM00347] (28-128)
  IPR007197 Radical SAM [PF04055] (174-333)
  IPR007197 Radical SAM [PS51918] (165-380)
  IPR007197 Radical SAM [SFLDS00029] (154-371)
  IPR012840 Anaerobic ribonucleoside-triphosphate reductase activating protein [SFLDG01094] (154-371)
  IPR012840 Anaerobic ribonucleoside-triphosphate reductase activating protein [TIGR02495] (159-337)
  IPR013785 Aldolase-type TIM barrel [G3DSA:3.20.20.70] (155-377)
  IPR023187 Transcriptional regulator MarR-type, conserved site [PS01117] (67-101)
  IPR036388 Winged helix-like DNA-binding domain superfamily [G3DSA:1.10.10.10] (1-154)
  IPR036390 Winged helix DNA-binding domain superfamily [SSF46785] (8-143)
  IPR058240 Radical SAM superfamily [SSF102114] (169-336)

Sequence (380 aa):
MNRDFQNSSDLLLDISILYRSTQKYYDQMLQSISLTYAQLPILILIYENEGISQQQIAQDGGYDKGTITKQVQKLEEMGYIRVQPSKKDKRAKELYTTSQARAIMSKVYAIRTSWWRHISSSIPKEDMAAFSGFYKNMAASAKEFAKADLNAISFFEHQKLSFQSVPGKVSTIVATGGCNYRCPFCNESHLVFLKEDSISYSQEEILQYVKSRKDMLDSITITGGEPLMHTELDPFLKKVKQMGFFINLMTNGSYFEHLKSLVEQKLVDRVVMYIKNVPEKYGETIGLKTYEIHEVVKSIHLLNTEKIESVFVITPVHEFHTPEDLVAMAKWLKPASSLELHIFEEKETVIQKGYHGYTREELNKIKKELEVYIPNVKIR